Protein AF-0000000075457004 (afdb_homodimer)

Organism: Phanerochaete carnosa (strain HHB-10118-sp) (NCBI:txid650164)

InterPro domains:
  IPR005025 NADPH-dependent FMN reductase-like domain [PF03358] (6-155)
  IPR029039 Flavoprotein-like superfamily [G3DSA:3.40.50.360] (5-192)
  IPR029039 Flavoprotein-like superfamily [SSF52218] (6-189)
  IPR050712 NAD(P)H-dependent reductase [PTHR30543] (3-194)

Nearest PDB structures (foldseek):
  1t0i-assembly1_A  TM=8.421E-01  e=1.509E-16  Saccharomyces cerevisiae
  1t0i-assembly1_B  TM=8.137E-01  e=5.297E-15  Saccharomyces cerevisiae
  2fzv-assembly1_D  TM=7.136E-01  e=8.032E-09  Shigella flexneri 2a str. 2457T
  2gsw-assembly2_D  TM=7.092E-01  e=1.435E-07  Bacillus subtilis subsp. subtilis str. 168
  5jro-assembly1_A  TM=5.502E-01  e=9.570E-05  Yersinia pestis CO92

Solvent-accessible surface area (backbone atoms only — not comparable to full-atom values): 21819 Å² total; per-residue (Å²): 130,80,77,48,48,34,26,38,33,38,42,25,57,56,38,36,84,48,44,51,64,10,50,41,45,52,47,49,53,49,36,46,50,66,68,35,43,88,94,51,76,67,48,60,41,79,43,76,41,56,41,88,35,85,47,44,52,65,34,60,58,48,72,46,85,67,60,38,81,75,48,90,46,47,83,70,45,93,43,71,58,55,21,47,29,42,49,52,49,52,65,31,60,30,40,36,37,32,27,54,37,47,67,48,22,60,34,15,41,38,43,19,45,55,60,68,47,39,62,62,44,48,67,27,33,41,44,42,38,20,23,26,78,81,10,15,55,56,15,45,54,54,47,52,46,26,38,52,63,42,45,34,36,69,64,53,81,64,43,57,40,62,43,56,63,52,56,70,79,48,86,49,57,49,43,72,81,75,68,68,61,73,84,55,61,83,45,50,63,55,51,42,50,41,42,52,30,47,50,51,54,59,58,56,54,74,74,103,130,80,78,47,47,33,27,38,31,40,44,25,58,56,38,35,85,46,44,53,64,11,50,41,46,52,48,49,52,50,36,46,52,65,67,35,43,89,95,51,76,66,49,59,41,80,42,76,42,54,41,87,35,86,48,46,50,67,35,61,60,46,73,45,87,66,61,37,81,77,49,88,46,46,83,68,44,93,43,70,57,54,22,46,29,42,50,52,49,51,64,31,60,31,40,36,38,33,27,53,37,48,65,48,21,60,35,16,41,39,41,20,46,56,61,70,46,39,63,63,45,48,67,28,32,41,45,43,39,22,23,26,77,82,10,15,55,56,15,45,54,53,47,50,45,27,38,52,62,40,45,33,36,68,63,51,79,62,43,57,40,62,44,57,64,52,56,70,77,46,87,48,59,48,42,71,83,74,69,67,61,72,84,55,60,82,45,50,63,55,51,41,50,41,41,50,30,46,48,52,54,58,57,56,54,73,74,102

Sequence (416 aa):
MSQPIRLALLLGSCRRNGNTPGIASWVQKLVDARLNPAGTPKAFDIIPVDPTKAPHPYGPIIDGSRLPAQINDAQEYSTEAIQEWSQFIASCAGFIVVTPQYNGGYPGELKNAIDHLYREWRGKPIITIAFGGHGGGKCAVQLQGVYAQLKMRIPVEPVCLTLPRTYIEGEERVSTDGKYPDFLAQYVDAVGEAADGLKASLVSNESNMSQPIRLALLLGSCRRNGNTPGIASWVQKLVDARLNPAGTPKAFDIIPVDPTKAPHPYGPIIDGSRLPAQINDAQEYSTEAIQEWSQFIASCAGFIVVTPQYNGGYPGELKNAIDHLYREWRGKPIITIAFGGHGGGKCAVQLQGVYAQLKMRIPVEPVCLTLPRTYIEGEERVSTDGKYPDFLAQYVDAVGEAADGLKASLVSNESN

Structure (mmCIF, N/CA/C/O backbone):
data_AF-0000000075457004-model_v1
#
loop_
_entity.id
_entity.type
_entity.pdbx_description
1 polymer 'NADPH-dependent FMN reductase-like domain-containing protein'
#
loop_
_atom_site.group_PDB
_atom_site.id
_atom_site.type_symbol
_atom_site.label_atom_id
_atom_site.label_alt_id
_atom_site.label_comp_id
_atom_site.label_asym_id
_atom_site.label_entity_id
_atom_site.label_seq_id
_atom_site.pdbx_PDB_ins_code
_atom_site.Cartn_x
_atom_site.Cartn_y
_atom_site.Cartn_z
_atom_site.occupancy
_atom_site.B_iso_or_equiv
_atom_site.auth_seq_id
_atom_site.auth_comp_id
_atom_site.auth_asym_id
_atom_site.auth_atom_id
_atom_site.pdbx_PDB_model_num
ATOM 1 N N . MET A 1 1 ? -9.578 -33.594 -22.125 1 57.25 1 MET A N 1
ATOM 2 C CA . MET A 1 1 ? -8.734 -33.375 -20.953 1 57.25 1 MET A CA 1
ATOM 3 C C . MET A 1 1 ? -9.18 -32.156 -20.172 1 57.25 1 MET A C 1
ATOM 5 O O . MET A 1 1 ? -9.695 -31.203 -20.75 1 57.25 1 MET A O 1
ATOM 9 N N . SER A 1 2 ? -9.305 -32.281 -18.844 1 78.88 2 SER A N 1
ATOM 10 C CA . SER A 1 2 ? -9.852 -31.188 -18.062 1 78.88 2 SER A CA 1
ATOM 11 C C . SER A 1 2 ? -8.977 -29.938 -18.141 1 78.88 2 SER A C 1
ATOM 13 O O . SER A 1 2 ? -7.762 -30.047 -18.328 1 78.88 2 SER A O 1
ATOM 15 N N . GLN A 1 3 ? -9.445 -28.781 -18.438 1 90.81 3 GLN A N 1
ATOM 16 C CA . GLN A 1 3 ? -8.719 -27.516 -18.516 1 90.81 3 GLN A CA 1
ATOM 17 C C . GLN A 1 3 ? -7.859 -27.297 -17.281 1 90.81 3 GLN A C 1
ATOM 19 O O . GLN A 1 3 ? -8.289 -27.578 -16.156 1 90.81 3 GLN A O 1
ATOM 24 N N . PRO A 1 4 ? -6.621 -27.078 -17.484 1 95.5 4 PRO A N 1
ATOM 25 C CA . PRO A 1 4 ? -5.742 -26.859 -16.344 1 95.5 4 PRO A CA 1
ATOM 26 C C . PRO A 1 4 ? -6.277 -25.797 -15.391 1 95.5 4 PRO A C 1
ATOM 28 O O . PRO A 1 4 ? -6.973 -24.859 -15.82 1 95.5 4 PRO A O 1
ATOM 31 N N . ILE A 1 5 ? -6.031 -26.016 -14.133 1 97 5 ILE A N 1
ATOM 32 C CA . ILE A 1 5 ? -6.363 -25.031 -13.109 1 97 5 ILE A CA 1
ATOM 33 C C . ILE A 1 5 ? -5.504 -23.781 -13.297 1 97 5 ILE A C 1
ATOM 35 O O . ILE A 1 5 ? -4.277 -23.875 -13.383 1 97 5 ILE A O 1
ATOM 39 N N . ARG A 1 6 ? -6.098 -22.641 -13.336 1 98 6 ARG A N 1
ATOM 40 C CA . ARG A 1 6 ? -5.395 -21.391 -13.602 1 98 6 ARG A CA 1
ATOM 41 C C . ARG A 1 6 ? -4.883 -20.766 -12.312 1 98 6 ARG A C 1
ATOM 43 O O . ARG A 1 6 ? -5.652 -20.562 -11.367 1 98 6 ARG A O 1
ATOM 50 N N . LEU A 1 7 ? -3.598 -20.453 -12.266 1 98.62 7 LEU A N 1
ATOM 51 C CA . LEU A 1 7 ? -2.941 -19.75 -11.172 1 98.62 7 LEU A CA 1
ATOM 52 C C . LEU A 1 7 ? -2.311 -18.453 -11.68 1 98.62 7 LEU A C 1
ATOM 54 O O . LEU A 1 7 ? -1.528 -18.469 -12.633 1 98.62 7 LEU A O 1
ATOM 58 N N . ALA A 1 8 ? -2.66 -17.375 -11.078 1 98.69 8 ALA A N 1
ATOM 59 C CA . ALA A 1 8 ? -2.02 -16.125 -11.445 1 98.69 8 ALA A CA 1
ATOM 60 C C . ALA A 1 8 ? -0.757 -15.883 -10.625 1 98.69 8 ALA A C 1
ATOM 62 O O . ALA A 1 8 ? -0.769 -16.047 -9.398 1 98.69 8 ALA A O 1
ATOM 63 N N . LEU A 1 9 ? 0.328 -15.609 -11.25 1 98.75 9 LEU A N 1
ATOM 64 C CA . LEU A 1 9 ? 1.552 -15.141 -10.609 1 98.75 9 LEU A CA 1
ATOM 65 C C . LEU A 1 9 ? 1.681 -13.625 -10.727 1 98.75 9 LEU A C 1
ATOM 67 O O . LEU A 1 9 ? 2.035 -13.109 -11.789 1 98.75 9 LEU A O 1
ATOM 71 N N . LEU A 1 10 ? 1.399 -12.945 -9.633 1 98.31 10 LEU A N 1
ATOM 72 C CA . LEU A 1 10 ? 1.353 -11.484 -9.594 1 98.31 10 LEU A CA 1
ATOM 73 C C . LEU A 1 10 ? 2.721 -10.906 -9.258 1 98.31 10 LEU A C 1
ATOM 75 O O . LEU A 1 10 ? 3.281 -11.203 -8.195 1 98.31 10 LEU A O 1
ATOM 79 N N . LEU A 1 11 ? 3.242 -10.102 -10.18 1 97.44 11 LEU A N 1
ATOM 80 C CA . LEU A 1 11 ? 4.445 -9.336 -9.867 1 97.44 11 LEU A CA 1
ATOM 81 C C . LEU A 1 11 ? 4.109 -8.102 -9.039 1 97.44 11 LEU A C 1
ATOM 83 O O . LEU A 1 11 ? 3.271 -7.293 -9.438 1 97.44 11 LEU A O 1
ATOM 87 N N . GLY A 1 12 ? 4.77 -7.941 -7.961 1 96.75 12 GLY A N 1
ATOM 88 C CA . GLY A 1 12 ? 4.371 -6.961 -6.961 1 96.75 12 GLY A CA 1
ATOM 89 C C . GLY A 1 12 ? 5.004 -5.602 -7.176 1 96.75 12 GLY A C 1
ATOM 90 O O . GLY A 1 12 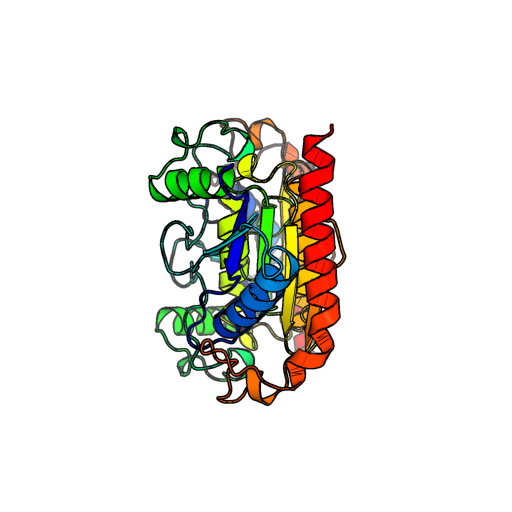? 4.848 -4.699 -6.352 1 96.75 12 GLY A O 1
ATOM 91 N N . SER A 1 13 ? 5.77 -5.457 -8.297 1 94.94 13 SER A N 1
ATOM 92 C CA . SER A 1 13 ? 6.426 -4.18 -8.555 1 94.94 13 SER A CA 1
ATOM 93 C C . SER A 1 13 ? 6.457 -3.861 -10.047 1 94.94 13 SER A C 1
ATOM 95 O O . SER A 1 13 ? 6.645 -4.758 -10.875 1 94.94 13 SER A O 1
ATOM 97 N N . CYS A 1 14 ? 6.355 -2.537 -10.32 1 92.31 14 CYS A N 1
ATOM 98 C CA . CYS A 1 14 ? 6.414 -2.041 -11.695 1 92.31 14 CYS A CA 1
ATOM 99 C C . CYS A 1 14 ? 7.809 -1.522 -12.023 1 92.31 14 CYS A C 1
ATOM 101 O O . CYS A 1 14 ? 8.062 -1.103 -13.156 1 92.31 14 CYS A O 1
ATOM 103 N N . ARG A 1 15 ? 8.68 -1.51 -11.062 1 91.12 15 ARG A N 1
ATOM 104 C CA . ARG A 1 15 ? 10 -0.909 -11.242 1 91.12 15 ARG A CA 1
ATOM 105 C C . ARG A 1 15 ? 10.742 -1.563 -12.398 1 91.12 15 ARG A C 1
ATOM 107 O O . ARG A 1 15 ? 10.891 -2.787 -12.438 1 91.12 15 ARG A O 1
ATOM 114 N N . ARG A 1 16 ? 11.227 -0.528 -13.133 1 87.56 16 ARG A N 1
ATOM 115 C CA . ARG A 1 16 ? 12.023 -1.005 -14.258 1 87.56 16 ARG A CA 1
ATOM 116 C C . ARG A 1 16 ? 13.414 -1.437 -13.797 1 87.56 16 ARG A C 1
ATOM 118 O O . ARG A 1 16 ? 13.984 -0.843 -12.875 1 87.56 16 ARG A O 1
ATOM 125 N N . ASN A 1 17 ? 13.883 -2.469 -14.211 1 86.69 17 ASN A N 1
ATOM 126 C CA . ASN A 1 17 ? 15.211 -2.975 -13.906 1 86.69 17 ASN A CA 1
ATOM 127 C C . ASN A 1 17 ? 15.297 -3.482 -12.469 1 86.69 17 ASN A C 1
ATOM 129 O O . ASN A 1 17 ? 16.328 -3.307 -11.805 1 86.69 17 ASN A O 1
ATOM 133 N N . GLY A 1 18 ? 14.234 -3.826 -11.922 1 92.31 18 GLY A N 1
ATOM 134 C CA . GLY A 1 18 ? 14.242 -4.469 -10.617 1 92.31 18 GLY A CA 1
ATOM 135 C C . GLY A 1 18 ? 14.43 -5.973 -10.695 1 92.31 18 GLY A C 1
ATOM 136 O O . GLY A 1 18 ? 14.633 -6.523 -11.781 1 92.31 18 GLY A O 1
ATOM 137 N N . ASN A 1 19 ? 14.367 -6.594 -9.57 1 96.19 19 ASN A N 1
ATOM 138 C CA . ASN A 1 19 ? 14.617 -8.031 -9.492 1 96.19 19 ASN A CA 1
ATOM 139 C C . ASN A 1 19 ? 13.32 -8.836 -9.617 1 96.19 19 ASN A C 1
ATOM 141 O O . ASN A 1 19 ? 13.359 -10.055 -9.75 1 96.19 19 ASN A O 1
ATOM 145 N N . THR A 1 20 ? 12.172 -8.125 -9.625 1 97.19 20 THR A N 1
ATOM 146 C CA . THR A 1 20 ? 10.891 -8.812 -9.539 1 97.19 20 THR A CA 1
ATOM 147 C C . THR A 1 20 ? 10.68 -9.711 -10.758 1 97.19 20 THR A C 1
ATOM 149 O O . THR A 1 20 ? 10.312 -10.883 -10.617 1 97.19 20 THR A O 1
ATOM 152 N N . PRO A 1 21 ? 11 -9.258 -12 1 96.5 21 PRO A N 1
ATOM 153 C CA . PRO A 1 21 ? 10.773 -10.148 -13.148 1 96.5 21 PRO A CA 1
ATOM 154 C C . PRO A 1 21 ? 11.633 -11.406 -13.094 1 96.5 21 PRO A C 1
ATOM 156 O O . PRO A 1 21 ? 11.141 -12.508 -13.375 1 96.5 21 PRO A O 1
ATOM 159 N N . GLY A 1 22 ? 12.875 -11.211 -12.719 1 97.75 22 GLY A N 1
ATOM 160 C CA . GLY A 1 22 ? 13.773 -12.359 -12.633 1 97.75 22 GLY A CA 1
ATOM 161 C C . GLY A 1 22 ? 13.367 -13.352 -11.562 1 97.75 22 GLY A C 1
ATOM 162 O O . GLY A 1 22 ? 13.352 -14.562 -11.797 1 97.75 22 GLY A O 1
ATOM 163 N N . ILE A 1 23 ? 13.016 -12.875 -10.383 1 98.5 23 ILE A N 1
ATOM 164 C CA . ILE A 1 23 ? 12.609 -13.734 -9.289 1 98.5 23 ILE A CA 1
ATOM 165 C C . ILE A 1 23 ? 11.289 -14.422 -9.633 1 98.5 23 ILE A C 1
ATOM 167 O O . ILE A 1 23 ? 11.102 -15.602 -9.328 1 98.5 23 ILE A O 1
ATOM 171 N N . ALA A 1 24 ? 10.406 -13.688 -10.281 1 98.38 24 ALA A N 1
ATOM 172 C CA . ALA A 1 24 ? 9.141 -14.273 -10.711 1 98.38 24 ALA A CA 1
ATOM 173 C C . ALA A 1 24 ? 9.359 -15.414 -11.695 1 98.38 24 ALA A C 1
ATOM 175 O O . ALA A 1 24 ? 8.703 -16.453 -11.617 1 98.38 24 ALA A O 1
ATOM 176 N N . SER A 1 25 ? 10.242 -15.195 -12.641 1 98.19 25 SER A N 1
ATOM 177 C CA . SER A 1 25 ? 10.578 -16.25 -13.602 1 98.19 25 SER A CA 1
ATOM 178 C C . SER A 1 25 ? 11.117 -17.484 -12.898 1 98.19 25 SER A C 1
ATOM 180 O O . SER A 1 25 ? 10.727 -18.609 -13.227 1 98.19 25 SER A O 1
ATOM 182 N N . TRP A 1 26 ? 11.961 -17.234 -11.961 1 98.62 26 TRP A N 1
ATOM 183 C CA . TRP A 1 26 ? 12.547 -18.312 -11.164 1 98.62 26 TRP A CA 1
ATOM 184 C C . TRP A 1 26 ? 11.469 -19.062 -10.391 1 98.62 26 TRP A C 1
ATOM 186 O O . TRP A 1 26 ? 11.422 -20.297 -10.422 1 98.62 26 TRP A O 1
ATOM 196 N N . VAL A 1 27 ? 10.57 -18.359 -9.734 1 98.81 27 VAL A N 1
ATOM 197 C CA . VAL A 1 27 ? 9.484 -18.938 -8.945 1 98.81 27 VAL A CA 1
ATOM 198 C C . VAL A 1 27 ? 8.539 -19.719 -9.867 1 98.81 27 VAL A C 1
ATOM 200 O O . VAL A 1 27 ? 8.117 -20.828 -9.539 1 98.81 27 VAL A O 1
ATOM 203 N N . GLN A 1 28 ? 8.203 -19.094 -10.969 1 98.56 28 GLN A N 1
ATOM 204 C CA . GLN A 1 28 ? 7.316 -19.75 -11.922 1 98.56 28 GLN A CA 1
ATOM 205 C C . GLN A 1 28 ? 7.867 -21.109 -12.336 1 98.56 28 GLN A C 1
ATOM 207 O O . GLN A 1 28 ? 7.133 -22.094 -12.375 1 98.56 28 GLN A O 1
ATOM 212 N N . LYS A 1 29 ? 9.156 -21.156 -12.641 1 97.62 29 LYS A N 1
ATOM 213 C CA . LYS A 1 29 ? 9.812 -22.406 -13.055 1 97.62 29 LYS A CA 1
ATOM 214 C C . LYS A 1 29 ? 9.719 -23.453 -11.953 1 97.62 29 LYS A C 1
ATOM 216 O O . LYS A 1 29 ? 9.359 -24.609 -12.219 1 97.62 29 LYS A O 1
ATOM 221 N N . LEU A 1 30 ? 10.016 -23.062 -10.742 1 98 30 LEU A N 1
ATOM 222 C CA . LEU A 1 30 ? 10.008 -23.984 -9.625 1 98 30 LEU A CA 1
ATOM 223 C C . LEU A 1 30 ? 8.602 -24.5 -9.344 1 98 30 LEU A C 1
ATOM 225 O O . LEU A 1 30 ? 8.398 -25.703 -9.148 1 98 30 LEU A O 1
ATOM 229 N N . VAL A 1 31 ? 7.648 -23.578 -9.32 1 98.56 31 VAL A N 1
ATOM 230 C CA . VAL A 1 31 ? 6.273 -23.953 -9 1 98.56 31 VAL A CA 1
ATOM 231 C C . VAL A 1 31 ? 5.707 -24.828 -10.109 1 98.56 31 VAL A C 1
ATOM 233 O O . VAL A 1 31 ? 5.02 -25.812 -9.828 1 98.56 31 VAL A O 1
ATOM 236 N N . ASP A 1 32 ? 5.992 -24.469 -11.367 1 97.62 32 ASP A N 1
ATOM 237 C CA . ASP A 1 32 ? 5.523 -25.281 -12.492 1 97.62 32 ASP A CA 1
ATOM 238 C C . ASP A 1 32 ? 6.059 -26.703 -12.406 1 97.62 32 ASP A C 1
ATOM 240 O O . ASP A 1 32 ? 5.301 -27.672 -12.547 1 97.62 32 ASP A O 1
ATOM 244 N N . ALA A 1 33 ? 7.352 -26.828 -12.109 1 96.81 33 ALA A N 1
ATOM 245 C CA . ALA A 1 33 ? 7.969 -28.156 -12.008 1 96.81 33 ALA A CA 1
ATOM 246 C C . ALA A 1 33 ? 7.355 -28.953 -10.867 1 96.81 33 ALA A C 1
ATOM 248 O O . ALA A 1 33 ? 7.188 -30.172 -10.984 1 96.81 33 ALA A O 1
ATOM 249 N N . ARG A 1 34 ? 7.035 -28.219 -9.781 1 97.12 34 ARG A N 1
ATOM 250 C CA . ARG A 1 34 ? 6.5 -28.875 -8.594 1 97.12 34 ARG A CA 1
ATOM 251 C C . ARG A 1 34 ? 5.059 -29.328 -8.82 1 97.12 34 ARG A C 1
ATOM 253 O O . ARG A 1 34 ? 4.676 -30.422 -8.422 1 97.12 34 ARG A O 1
ATOM 260 N N . LEU A 1 35 ? 4.293 -28.531 -9.484 1 97.19 35 LEU A N 1
ATOM 261 C CA . LEU A 1 35 ? 2.859 -28.766 -9.602 1 97.19 35 LEU A CA 1
ATOM 262 C C . LEU A 1 35 ? 2.541 -29.594 -10.852 1 97.19 35 LEU A C 1
ATOM 264 O O . LEU A 1 35 ? 1.462 -30.172 -10.953 1 97.19 35 LEU A O 1
ATOM 268 N N . ASN A 1 36 ? 3.426 -29.547 -11.852 1 96.62 36 ASN A N 1
ATOM 269 C CA . ASN A 1 36 ? 3.297 -30.281 -13.102 1 96.62 36 ASN A CA 1
ATOM 270 C C . ASN A 1 36 ? 4.484 -31.219 -13.328 1 96.62 36 ASN A C 1
ATOM 272 O O . ASN A 1 36 ? 5.273 -31.016 -14.25 1 96.62 36 ASN A O 1
ATOM 276 N N . PRO A 1 37 ? 4.582 -32.219 -12.562 1 93.25 37 PRO A N 1
ATOM 277 C CA . PRO A 1 37 ? 5.719 -33.125 -12.727 1 93.25 37 PRO A CA 1
ATOM 278 C C . PRO A 1 37 ? 5.832 -33.656 -14.148 1 93.25 37 PRO A C 1
ATOM 280 O O . PRO A 1 37 ? 4.816 -33.844 -14.828 1 93.25 37 PRO A O 1
ATOM 283 N N . ALA A 1 38 ? 7.055 -33.875 -14.539 1 92.5 38 ALA A N 1
ATOM 284 C CA . ALA A 1 38 ? 7.336 -34.375 -15.875 1 92.5 38 ALA A CA 1
ATOM 285 C C . ALA A 1 38 ? 6.582 -35.688 -16.125 1 92.5 38 ALA A C 1
ATOM 287 O O . ALA A 1 38 ? 6.508 -36.562 -15.258 1 92.5 38 ALA A O 1
ATOM 288 N N . GLY A 1 39 ? 6.008 -35.781 -17.297 1 91.56 39 GLY A N 1
ATOM 289 C CA . GLY A 1 39 ? 5.359 -37.031 -17.688 1 91.56 39 GLY A CA 1
ATOM 290 C C . GLY A 1 39 ? 3.873 -37.062 -17.391 1 91.56 39 GLY A C 1
ATOM 291 O O . GLY A 1 39 ? 3.197 -38.062 -17.641 1 91.56 39 GLY A O 1
ATOM 292 N N . THR A 1 40 ? 3.441 -36.062 -16.688 1 90.12 40 THR A N 1
ATOM 293 C CA . THR A 1 40 ? 2.016 -35.969 -16.375 1 90.12 40 THR A CA 1
ATOM 294 C C . THR A 1 40 ? 1.361 -34.844 -17.172 1 90.12 40 THR A C 1
ATOM 296 O O . THR A 1 40 ? 2.033 -33.906 -17.594 1 90.12 40 THR A O 1
ATOM 299 N N . PRO A 1 41 ? 0.117 -35 -17.562 1 92.94 41 PRO A N 1
ATOM 300 C CA . PRO A 1 41 ? -0.584 -33.906 -18.203 1 92.94 41 PRO A CA 1
ATOM 301 C C . PRO A 1 41 ? -0.558 -32.625 -17.359 1 92.94 41 PRO A C 1
ATOM 303 O O . PRO A 1 41 ? -0.603 -32.688 -16.125 1 92.94 41 PRO A O 1
ATOM 306 N N . LYS A 1 42 ? -0.469 -31.609 -18.031 1 94.75 42 LYS A N 1
ATOM 307 C CA . LYS A 1 42 ? -0.439 -30.312 -17.328 1 94.75 42 LYS A CA 1
ATOM 308 C C . LYS A 1 42 ? -1.725 -30.094 -16.547 1 94.75 42 LYS A C 1
ATOM 310 O O . LYS A 1 42 ? -2.811 -30.016 -17.125 1 94.75 42 LYS A O 1
ATOM 315 N N . ALA A 1 43 ? -1.598 -29.938 -15.258 1 95.56 43 ALA A N 1
ATOM 316 C CA . ALA A 1 43 ? -2.748 -29.781 -14.367 1 95.56 43 ALA A CA 1
ATOM 317 C C . ALA A 1 43 ? -2.938 -28.328 -13.969 1 95.56 43 ALA A C 1
ATOM 319 O O . ALA A 1 43 ? -4.055 -27.891 -13.68 1 95.56 43 ALA A O 1
ATOM 320 N N . PHE A 1 44 ? -1.844 -27.609 -13.992 1 97.38 44 PHE A N 1
ATOM 321 C CA . PHE A 1 44 ? -1.871 -26.203 -13.578 1 97.38 44 PHE A CA 1
ATOM 322 C C . PHE A 1 44 ? -1.283 -25.312 -14.656 1 97.38 44 PHE A C 1
ATOM 324 O O . PHE A 1 44 ? -0.285 -25.656 -15.289 1 97.38 44 PHE A O 1
ATOM 331 N N . ASP A 1 45 ? -1.942 -24.203 -14.891 1 98 45 ASP A N 1
ATOM 332 C CA . ASP A 1 45 ? -1.463 -23.141 -15.773 1 98 45 ASP A CA 1
ATOM 333 C C . ASP A 1 45 ? -1.07 -21.906 -14.984 1 98 45 ASP A C 1
ATOM 335 O O . ASP A 1 45 ? -1.933 -21.203 -14.445 1 98 45 ASP A O 1
ATOM 339 N N . ILE A 1 46 ? 0.224 -21.688 -14.852 1 98.44 46 ILE A N 1
ATOM 340 C CA . ILE A 1 46 ? 0.723 -20.531 -14.109 1 98.44 46 ILE A CA 1
ATOM 341 C C . ILE A 1 46 ? 0.852 -19.328 -15.047 1 98.44 46 ILE A C 1
ATOM 343 O O . ILE A 1 46 ? 1.656 -19.344 -15.977 1 98.44 46 ILE A O 1
ATOM 347 N N . ILE A 1 47 ? 0.123 -18.25 -14.766 1 98.06 47 ILE A N 1
ATOM 348 C CA . ILE A 1 47 ? 0.018 -17.109 -15.664 1 98.06 47 ILE A CA 1
ATOM 349 C C . ILE A 1 47 ? 0.68 -15.891 -15.023 1 98.06 47 ILE A C 1
ATOM 351 O O . ILE A 1 47 ? 0.101 -15.25 -14.141 1 98.06 47 ILE A O 1
ATOM 355 N N . PRO A 1 48 ? 1.894 -15.555 -15.438 1 97.38 48 PRO A N 1
ATOM 356 C CA . PRO A 1 48 ? 2.498 -14.32 -14.922 1 97.38 48 PRO A CA 1
ATOM 357 C C . PRO A 1 48 ? 1.719 -13.07 -15.328 1 97.38 48 PRO A C 1
ATOM 359 O O . PRO A 1 48 ? 1.26 -12.969 -16.469 1 97.38 48 PRO A O 1
ATOM 362 N N . VAL A 1 49 ? 1.553 -12.227 -14.406 1 97.31 49 VAL A N 1
ATOM 363 C CA . VAL A 1 49 ? 0.854 -10.969 -14.664 1 97.31 49 VAL A CA 1
ATOM 364 C C . VAL A 1 49 ? 1.828 -9.797 -14.531 1 97.31 49 VAL A C 1
ATOM 366 O O . VAL A 1 49 ? 2.258 -9.461 -13.43 1 97.31 49 VAL A O 1
ATOM 369 N N . ASP A 1 50 ? 2.16 -9.227 -15.656 1 92.81 50 ASP A N 1
ATOM 370 C CA . ASP A 1 50 ? 3.014 -8.047 -15.703 1 92.81 50 ASP A CA 1
ATOM 371 C C . ASP A 1 50 ? 2.258 -6.801 -15.234 1 92.81 50 ASP A C 1
ATOM 373 O O . ASP A 1 50 ? 1.255 -6.418 -15.844 1 92.81 50 ASP A O 1
ATOM 377 N N . PRO A 1 51 ? 2.723 -6.168 -14.219 1 93.44 51 PRO A N 1
ATOM 378 C CA . PRO A 1 51 ? 1.963 -5.047 -13.664 1 93.44 51 PRO A CA 1
ATOM 379 C C . PRO A 1 51 ? 1.931 -3.838 -14.594 1 93.44 51 PRO A C 1
ATOM 381 O O . PRO A 1 51 ? 1.16 -2.9 -14.359 1 93.44 51 PRO A O 1
ATOM 384 N N . THR A 1 52 ? 2.711 -3.842 -15.609 1 90.56 52 THR A N 1
ATOM 385 C CA . THR A 1 52 ? 2.748 -2.705 -16.516 1 90.56 52 THR A CA 1
ATOM 386 C C . THR A 1 52 ? 1.851 -2.951 -17.734 1 90.56 52 THR A C 1
ATOM 388 O O . THR A 1 52 ? 1.772 -2.115 -18.641 1 90.56 52 THR A O 1
ATOM 391 N N . LYS A 1 53 ? 1.157 -4.105 -17.719 1 92.12 53 LYS A N 1
ATOM 392 C CA . LYS A 1 53 ? 0.341 -4.477 -18.875 1 92.12 53 LYS A CA 1
ATOM 393 C C . LYS A 1 53 ? -1.068 -4.871 -18.453 1 92.12 53 LYS A C 1
ATOM 395 O O . LYS A 1 53 ? -1.281 -5.289 -17.312 1 92.12 53 LYS A O 1
ATOM 400 N N . ALA A 1 54 ? -2.045 -4.77 -19.344 1 90.25 54 ALA A N 1
ATOM 401 C CA . ALA A 1 54 ? -3.391 -5.293 -19.125 1 90.25 54 ALA A CA 1
ATOM 402 C C . ALA A 1 54 ? -3.355 -6.789 -18.828 1 90.25 54 ALA A C 1
ATOM 404 O O . ALA A 1 54 ? -2.502 -7.512 -19.344 1 90.25 54 ALA A O 1
ATOM 405 N N . PRO A 1 55 ? -4.156 -7.164 -18.016 1 90.31 55 PRO A N 1
ATOM 406 C CA . PRO A 1 55 ? -5.309 -6.539 -17.359 1 90.31 55 PRO A CA 1
ATOM 407 C C . PRO A 1 55 ? -4.973 -5.977 -15.984 1 90.31 55 PRO A C 1
ATOM 409 O O . PRO A 1 55 ? -5.871 -5.59 -15.234 1 90.31 55 PRO A O 1
ATOM 412 N N . HIS A 1 56 ? -3.656 -5.988 -15.609 1 85.19 56 HIS A N 1
ATOM 413 C CA . HIS A 1 56 ? -3.273 -5.449 -14.305 1 85.19 56 HIS A CA 1
ATOM 414 C C . HIS A 1 56 ? -3.578 -3.959 -14.211 1 85.19 56 HIS A C 1
ATOM 416 O O . HIS A 1 56 ? -3.074 -3.168 -15.016 1 85.19 56 HIS A O 1
ATOM 422 N N . PRO A 1 57 ? -4.508 -3.625 -13.289 1 79.88 57 PRO A N 1
ATOM 423 C CA . PRO A 1 57 ? -4.727 -2.188 -13.109 1 79.88 57 PRO A CA 1
ATOM 424 C C . PRO A 1 57 ? -3.631 -1.527 -12.273 1 79.88 57 PRO A C 1
ATOM 426 O O . PRO A 1 57 ? -3.291 -2.018 -11.195 1 79.88 57 PRO A O 1
ATOM 429 N N . TYR A 1 58 ? -2.848 -0.701 -13.031 1 73.12 58 TYR A N 1
ATOM 430 C CA . TYR A 1 58 ? -1.852 0.059 -12.289 1 73.12 58 TYR A CA 1
ATOM 431 C C . TYR A 1 58 ? -2.406 1.413 -11.859 1 73.12 58 TYR A C 1
ATOM 433 O O . TYR A 1 58 ? -3.318 1.946 -12.492 1 73.12 58 TYR A O 1
ATOM 441 N N . GLY A 1 59 ? -2.525 1.81 -10.68 1 83.25 59 GLY A N 1
ATOM 442 C CA . GLY A 1 59 ? -2.965 3.127 -10.25 1 83.25 59 GLY A CA 1
ATOM 443 C C . GLY A 1 59 ? -3.949 3.082 -9.094 1 83.25 59 GLY A C 1
ATOM 444 O O . GLY A 1 59 ? -4.375 2.004 -8.68 1 83.25 59 GLY A O 1
ATOM 445 N N . PRO A 1 60 ? -4.309 4.191 -8.766 1 89.06 60 PRO A N 1
ATOM 446 C CA . PRO A 1 60 ? -5.137 4.273 -7.562 1 89.06 60 PRO A CA 1
ATOM 447 C C . PRO A 1 60 ? -6.617 4.02 -7.848 1 89.06 60 PRO A C 1
ATOM 449 O O . PRO A 1 60 ? -7.031 3.994 -9.008 1 89.06 60 PRO A O 1
ATOM 452 N N . ILE A 1 61 ? -7.301 3.729 -6.852 1 89 61 ILE A N 1
ATOM 453 C CA . ILE A 1 61 ? -8.758 3.699 -6.902 1 89 61 ILE A CA 1
ATOM 454 C C . ILE A 1 61 ? -9.297 5.125 -7 1 89 61 ILE A C 1
ATOM 456 O O . ILE A 1 61 ? -9.133 5.926 -6.078 1 89 61 ILE A O 1
ATOM 460 N N . ILE A 1 62 ? -9.977 5.398 -8.094 1 87.56 62 ILE A N 1
ATOM 461 C CA . ILE A 1 62 ? -10.43 6.77 -8.305 1 87.56 62 ILE A CA 1
ATOM 462 C C . ILE A 1 62 ? -11.953 6.809 -8.305 1 87.56 62 ILE A C 1
ATOM 464 O O . ILE A 1 62 ? -12.555 7.871 -8.125 1 87.56 62 ILE A O 1
ATOM 468 N N . ASP A 1 63 ? -12.5 5.652 -8.594 1 82.62 63 ASP A N 1
ATOM 469 C CA . ASP A 1 63 ? -13.953 5.594 -8.719 1 82.62 63 ASP A CA 1
ATOM 470 C C . ASP A 1 63 ? -14.617 5.551 -7.352 1 82.62 63 ASP A C 1
ATOM 472 O O . ASP A 1 63 ? -14.336 4.66 -6.543 1 82.62 63 ASP A O 1
ATOM 476 N N . GLY A 1 64 ? -15.469 6.367 -7.043 1 78.69 64 GLY A N 1
ATOM 477 C CA . GLY A 1 64 ? -16.141 6.445 -5.758 1 78.69 64 GLY A CA 1
ATOM 478 C C . GLY A 1 64 ? -17.625 6.117 -5.84 1 78.69 64 GLY A C 1
ATOM 479 O O . GLY A 1 64 ? -18.359 6.309 -4.875 1 78.69 64 GLY A O 1
ATOM 480 N N . SER A 1 65 ? -18.094 5.535 -7 1 77.88 65 SER A N 1
ATOM 481 C CA . SER A 1 65 ? -19.516 5.324 -7.184 1 77.88 65 SER A CA 1
ATOM 482 C C . SER A 1 65 ? -20 4.082 -6.438 1 77.88 65 SER A C 1
ATOM 484 O O . SER A 1 65 ? -21.078 4.086 -5.848 1 77.88 65 SER A O 1
ATOM 486 N N . ARG A 1 66 ? -19.172 2.979 -6.594 1 84.31 66 ARG A N 1
ATOM 487 C CA . ARG A 1 66 ? -19.547 1.745 -5.91 1 84.31 66 ARG A CA 1
ATOM 488 C C . ARG A 1 66 ? -18.328 1.117 -5.227 1 84.31 66 ARG A C 1
ATOM 490 O O . ARG A 1 66 ? -17.234 1.083 -5.797 1 84.31 66 ARG A O 1
ATOM 497 N N . LEU A 1 67 ? -18.594 0.669 -3.951 1 88.31 67 LEU A N 1
ATOM 498 C CA . LEU A 1 67 ? -17.562 -0.083 -3.25 1 88.31 67 LEU A CA 1
ATOM 499 C C . LEU A 1 67 ? -17.375 -1.465 -3.867 1 88.31 67 LEU A C 1
ATOM 501 O O . LEU A 1 67 ? -18.359 -2.15 -4.168 1 88.31 67 LEU A O 1
ATOM 505 N N . PRO A 1 68 ? -16.188 -1.868 -4.008 1 90.06 68 PRO A N 1
ATOM 506 C CA . PRO A 1 68 ? -15.961 -3.205 -4.562 1 90.06 68 PRO A CA 1
ATOM 507 C C . PRO A 1 68 ? -16.719 -4.297 -3.811 1 90.06 68 PRO A C 1
ATOM 509 O O . PRO A 1 68 ? -17.219 -5.238 -4.426 1 90.06 68 PRO A O 1
ATOM 512 N N . ALA A 1 69 ? -16.875 -4.16 -2.555 1 90.62 69 ALA A N 1
ATOM 513 C CA . ALA A 1 69 ? -17.562 -5.148 -1.726 1 90.62 69 ALA A CA 1
ATOM 514 C C . ALA A 1 69 ? -19.031 -5.27 -2.119 1 90.62 69 ALA A C 1
ATOM 516 O O . ALA A 1 69 ? -19.688 -6.258 -1.792 1 90.62 69 ALA A O 1
ATOM 517 N N . GLN A 1 70 ? -19.531 -4.25 -2.777 1 89.75 70 GLN A N 1
ATOM 518 C CA . GLN A 1 70 ? -20.938 -4.219 -3.162 1 89.75 70 GLN A CA 1
ATOM 519 C C . GLN A 1 70 ? -21.125 -4.707 -4.598 1 89.75 70 GLN A C 1
ATOM 521 O O . GLN A 1 70 ? -22.266 -4.805 -5.078 1 89.75 70 GLN A O 1
ATOM 526 N N . ILE A 1 71 ? -20.062 -5.043 -5.238 1 90.69 71 ILE A N 1
ATOM 527 C CA . ILE A 1 71 ? -20.094 -5.426 -6.648 1 90.69 71 ILE A CA 1
ATOM 528 C C . ILE A 1 71 ? -20.078 -6.945 -6.77 1 90.69 71 ILE A C 1
ATOM 530 O O . ILE A 1 71 ? -19.156 -7.598 -6.254 1 90.69 71 ILE A O 1
ATOM 534 N N . ASN A 1 72 ? -21.016 -7.461 -7.469 1 91 72 ASN A N 1
ATOM 535 C CA . ASN A 1 72 ? -21.141 -8.906 -7.582 1 91 72 ASN A CA 1
ATOM 536 C C . ASN A 1 72 ? -20.828 -9.391 -9 1 91 72 ASN A C 1
ATOM 538 O O . ASN A 1 72 ? -20.688 -10.594 -9.234 1 91 72 ASN A O 1
ATOM 542 N N . ASP A 1 73 ? -20.844 -8.43 -9.906 1 93.94 73 ASP A N 1
ATOM 543 C CA . ASP A 1 73 ? -20.625 -8.734 -11.312 1 93.94 73 ASP A CA 1
ATOM 544 C C . ASP A 1 73 ? -19.531 -7.844 -11.906 1 93.94 73 ASP A C 1
ATOM 546 O O . ASP A 1 73 ? -19.547 -6.629 -11.711 1 93.94 73 ASP A O 1
ATOM 550 N N . ALA A 1 74 ? -18.688 -8.523 -12.609 1 94.12 74 ALA A N 1
ATOM 551 C CA . ALA A 1 74 ? -17.562 -7.805 -13.203 1 94.12 74 ALA A CA 1
ATOM 552 C C . ALA A 1 74 ? -18.047 -6.598 -14.008 1 94.12 74 ALA A C 1
ATOM 554 O O . ALA A 1 74 ? -17.375 -5.559 -14.031 1 94.12 74 ALA A O 1
ATOM 555 N N . GLN A 1 75 ? -19.172 -6.664 -14.648 1 94.12 75 GLN A N 1
ATOM 556 C CA . GLN A 1 75 ? -19.672 -5.629 -15.539 1 94.12 75 GLN A CA 1
ATOM 557 C C . GLN A 1 75 ? -20.094 -4.391 -14.758 1 94.12 75 GLN A C 1
ATOM 559 O O . GLN A 1 75 ? -20.328 -3.33 -15.336 1 94.12 75 GLN A O 1
ATOM 564 N N . GLU A 1 76 ? -20.203 -4.535 -13.453 1 93.56 76 GLU A N 1
ATOM 565 C CA . GLU A 1 76 ? -20.656 -3.432 -12.609 1 93.56 76 GLU A CA 1
ATOM 566 C C . GLU A 1 76 ? -19.5 -2.508 -12.242 1 93.56 76 GLU A C 1
ATOM 568 O O . GLU A 1 76 ? -19.719 -1.409 -11.719 1 93.56 76 GLU A O 1
ATOM 573 N N . TYR A 1 77 ? -18.297 -2.945 -12.5 1 93.56 77 TYR A N 1
ATOM 574 C CA . TYR A 1 77 ? -17.156 -2.059 -12.258 1 93.56 77 TYR A CA 1
ATOM 575 C C . TYR A 1 77 ? -17.156 -0.897 -13.242 1 93.56 77 TYR A C 1
ATOM 577 O O . TYR A 1 77 ? -17.688 -1.015 -14.352 1 93.56 77 TYR A O 1
ATOM 585 N N . SER A 1 78 ? -16.562 0.205 -12.906 1 89 78 SER A N 1
ATOM 586 C CA . SER A 1 78 ? -16.75 1.505 -13.547 1 89 78 SER A CA 1
ATOM 587 C C . SER A 1 78 ? -16.031 1.57 -14.891 1 89 78 SER A C 1
ATOM 589 O O . SER A 1 78 ? -16.438 2.33 -15.773 1 89 78 SER A O 1
ATOM 591 N N . THR A 1 79 ? -14.891 0.875 -15.031 1 91.31 79 THR A N 1
ATOM 592 C CA . THR A 1 79 ? -14.109 0.974 -16.25 1 91.31 79 THR A CA 1
ATOM 593 C C . THR A 1 79 ? -13.875 -0.407 -16.859 1 91.31 79 THR A C 1
ATOM 595 O O . THR A 1 79 ? -13.906 -1.415 -16.156 1 91.31 79 THR A O 1
ATOM 598 N N . GLU A 1 80 ? -13.602 -0.48 -18.172 1 93.69 80 GLU A N 1
ATOM 599 C CA . GLU A 1 80 ? -13.297 -1.725 -18.859 1 93.69 80 GLU A CA 1
ATOM 600 C C . GLU A 1 80 ? -12.062 -2.396 -18.281 1 93.69 80 GLU A C 1
ATOM 602 O O . GLU A 1 80 ? -12.008 -3.623 -18.172 1 93.69 80 GLU A O 1
ATOM 607 N N . ALA A 1 81 ? -11.109 -1.614 -17.906 1 93.31 81 ALA A N 1
ATOM 608 C CA . ALA A 1 81 ? -9.867 -2.15 -17.359 1 93.31 81 ALA A CA 1
ATOM 609 C C . ALA A 1 81 ? -10.117 -2.938 -16.078 1 93.31 81 ALA A C 1
ATOM 611 O O . ALA A 1 81 ? -9.586 -4.035 -15.906 1 93.31 81 ALA A O 1
ATOM 612 N N . ILE A 1 82 ? -10.945 -2.404 -15.188 1 94.94 82 ILE A N 1
ATOM 613 C CA . ILE A 1 82 ? -11.234 -3.074 -13.93 1 94.94 82 ILE A CA 1
ATOM 614 C C . ILE A 1 82 ? -12.133 -4.285 -14.172 1 94.94 82 ILE A C 1
ATOM 616 O O . ILE A 1 82 ? -11.992 -5.312 -13.508 1 94.94 82 ILE A O 1
ATOM 620 N N . GLN A 1 83 ? -13.047 -4.133 -15.156 1 96.19 83 GLN A N 1
ATOM 621 C CA . GLN A 1 83 ? -13.875 -5.273 -15.531 1 96.19 83 GLN A CA 1
ATOM 622 C C . GLN A 1 83 ? -13.016 -6.434 -16.031 1 96.19 83 GLN A C 1
ATOM 624 O O . GLN A 1 83 ? -13.219 -7.582 -15.617 1 96.19 83 GLN A O 1
ATOM 629 N N . GLU A 1 84 ? -12.047 -6.133 -16.859 1 96.75 84 GLU A N 1
ATOM 630 C CA . GLU A 1 84 ? -11.133 -7.16 -17.359 1 96.75 84 GLU A CA 1
ATOM 631 C C . GLU A 1 84 ? -10.312 -7.773 -16.234 1 96.75 84 GLU A C 1
ATOM 633 O O . GLU A 1 84 ? -10.117 -8.992 -16.188 1 96.75 84 GLU A O 1
ATOM 638 N N . TRP A 1 85 ? -9.859 -6.961 -15.352 1 97.38 85 TRP A N 1
ATOM 639 C CA . TRP A 1 85 ? -9.117 -7.422 -14.188 1 97.38 85 TRP A CA 1
ATOM 640 C C . TRP A 1 85 ? -9.977 -8.344 -13.328 1 97.38 85 TRP A C 1
ATOM 642 O O . TRP A 1 85 ? -9.531 -9.422 -12.922 1 97.38 85 TRP A O 1
ATOM 652 N N . SER A 1 86 ? -11.172 -7.926 -13.047 1 97.25 86 SER A N 1
ATOM 653 C CA . SER A 1 86 ? -12.125 -8.719 -12.281 1 97.25 86 SER A CA 1
ATOM 654 C C . SER A 1 86 ? -12.344 -10.086 -12.922 1 97.25 86 SER A C 1
ATOM 656 O O . SER A 1 86 ? -12.266 -11.117 -12.25 1 97.25 86 SER A O 1
ATOM 658 N N . GLN A 1 87 ? -12.547 -10.102 -14.211 1 97.94 87 GLN A N 1
ATOM 659 C CA . GLN A 1 87 ? -12.781 -11.344 -14.938 1 97.94 87 GLN A CA 1
ATOM 660 C C . GLN A 1 87 ? -11.555 -12.25 -14.875 1 97.94 87 GLN A C 1
ATOM 662 O O . GLN A 1 87 ? -11.68 -13.461 -14.672 1 97.94 87 GLN A O 1
ATOM 667 N N . PHE A 1 88 ? -10.422 -11.617 -15.055 1 98.25 88 PHE A N 1
ATOM 668 C CA . PHE A 1 88 ? -9.18 -12.375 -15.016 1 98.25 88 PHE A CA 1
ATOM 669 C C . PHE A 1 88 ? -8.977 -13.016 -13.648 1 98.25 88 PHE 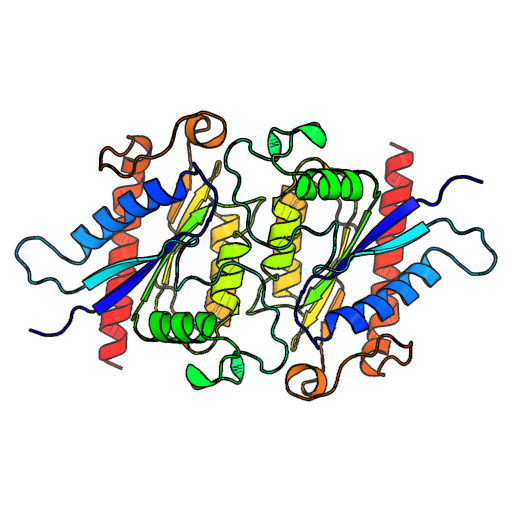A C 1
ATOM 671 O O . PHE A 1 88 ? -8.766 -14.227 -13.547 1 98.25 88 PHE A O 1
ATOM 678 N N . ILE A 1 89 ? -9.109 -12.258 -12.586 1 98.38 89 ILE A N 1
ATOM 679 C CA . ILE A 1 89 ? -8.891 -12.75 -11.227 1 98.38 89 ILE A CA 1
ATOM 680 C C . ILE A 1 89 ? -9.938 -13.812 -10.891 1 98.38 89 ILE A C 1
ATOM 682 O O . ILE A 1 89 ? -9.609 -14.844 -10.305 1 98.38 89 ILE A O 1
ATOM 686 N N . ALA A 1 90 ? -11.172 -13.57 -11.297 1 98.06 90 ALA A N 1
ATOM 687 C CA . ALA A 1 90 ? -12.234 -14.539 -11.047 1 98.06 90 ALA A CA 1
ATOM 688 C C . ALA A 1 90 ? -11.945 -15.867 -11.734 1 98.06 90 ALA A C 1
ATOM 690 O O . ALA A 1 90 ? -12.312 -16.938 -11.234 1 98.06 90 ALA A O 1
ATOM 691 N N . SER A 1 91 ? -11.273 -15.812 -12.852 1 97.94 91 SER A N 1
ATOM 692 C CA . SER A 1 91 ? -11.016 -17.016 -13.641 1 97.94 91 SER A CA 1
ATOM 693 C C . SER A 1 91 ? -9.891 -17.844 -13.031 1 97.94 91 SER A C 1
ATOM 695 O O . SER A 1 91 ? -9.688 -19 -13.406 1 97.94 91 SER A O 1
ATOM 697 N N . CYS A 1 92 ? -9.117 -17.266 -12.117 1 98.38 92 CYS A N 1
ATOM 698 C CA . CYS A 1 92 ? -8.008 -17.969 -11.477 1 98.38 92 CYS A CA 1
ATOM 699 C C . CYS A 1 92 ? -8.461 -18.656 -10.203 1 98.38 92 CYS A C 1
ATOM 701 O O . CYS A 1 92 ? -9.305 -18.141 -9.469 1 98.38 92 CYS A O 1
ATOM 703 N N . ALA A 1 93 ? -7.863 -19.766 -9.938 1 98.19 93 ALA A N 1
ATOM 704 C CA . ALA A 1 93 ? -8.25 -20.562 -8.773 1 98.19 93 ALA A CA 1
ATOM 705 C C . ALA A 1 93 ? -7.379 -20.219 -7.566 1 98.19 93 ALA A C 1
ATOM 707 O O . ALA A 1 93 ? -7.742 -20.5 -6.426 1 98.19 93 ALA A O 1
ATOM 708 N N . GLY A 1 94 ? -6.195 -19.656 -7.832 1 98.62 94 GLY A N 1
ATOM 709 C CA . GLY A 1 94 ? -5.246 -19.297 -6.793 1 98.62 94 GLY A CA 1
ATOM 710 C C . GLY A 1 94 ? -4.172 -18.328 -7.27 1 98.62 94 GLY A C 1
ATOM 711 O O . GLY A 1 94 ? -4.121 -17.984 -8.453 1 98.62 94 GLY A O 1
ATOM 712 N N . PHE A 1 95 ? -3.318 -17.984 -6.285 1 98.88 95 PHE A N 1
ATOM 713 C CA . PHE A 1 95 ? -2.412 -16.891 -6.609 1 98.88 95 PHE A CA 1
ATOM 714 C C . PHE A 1 95 ? -1.032 -17.125 -6.012 1 98.88 95 PHE A C 1
ATOM 716 O O . PHE A 1 95 ? -0.911 -17.734 -4.941 1 98.88 95 PHE A O 1
ATOM 723 N N . ILE A 1 96 ? -0.051 -16.672 -6.707 1 98.94 96 ILE A N 1
ATOM 724 C CA . ILE A 1 96 ? 1.333 -16.531 -6.27 1 98.94 96 ILE A CA 1
ATOM 725 C C . ILE A 1 96 ? 1.761 -15.062 -6.363 1 98.94 96 ILE A C 1
ATOM 727 O O . ILE A 1 96 ? 1.689 -14.461 -7.438 1 98.94 96 ILE A O 1
ATOM 731 N N . VAL A 1 97 ? 2.139 -14.516 -5.281 1 98.88 97 VAL A N 1
ATOM 732 C CA . VAL A 1 97 ? 2.619 -13.141 -5.297 1 98.88 97 VAL A CA 1
ATOM 733 C C . VAL A 1 97 ? 4.137 -13.117 -5.125 1 98.88 97 VAL A C 1
ATOM 735 O O . VAL A 1 97 ? 4.672 -13.727 -4.191 1 98.88 97 VAL A O 1
ATOM 738 N N . VAL A 1 98 ? 4.832 -12.547 -6.016 1 98.81 98 VAL A N 1
ATOM 739 C CA . VAL A 1 98 ? 6.262 -12.266 -5.918 1 98.81 98 VAL A CA 1
ATOM 740 C C . VAL A 1 98 ? 6.48 -10.758 -5.773 1 98.81 98 VAL A C 1
ATOM 742 O O . VAL A 1 98 ? 6.207 -9.992 -6.699 1 98.81 98 VAL A O 1
ATOM 745 N N . THR A 1 99 ? 6.992 -10.391 -4.605 1 98.69 99 THR A N 1
ATOM 746 C CA . THR A 1 99 ? 6.941 -8.953 -4.355 1 98.69 99 THR A CA 1
ATOM 747 C C . THR A 1 99 ? 8.164 -8.5 -3.562 1 98.69 99 THR A C 1
ATOM 749 O O . THR A 1 99 ? 8.625 -9.203 -2.664 1 98.69 99 THR A O 1
ATOM 752 N N . PRO A 1 100 ? 8.695 -7.312 -3.936 1 97.75 100 PRO A N 1
ATOM 753 C CA . PRO A 1 100 ? 9.695 -6.68 -3.074 1 97.75 100 PRO A CA 1
ATOM 754 C C . PRO A 1 100 ? 9.078 -6.016 -1.844 1 97.75 100 PRO A C 1
ATOM 756 O O . PRO A 1 100 ? 7.875 -5.75 -1.819 1 97.75 100 PRO A O 1
ATOM 759 N N . GLN A 1 101 ? 9.883 -5.855 -0.845 1 98 101 GLN A N 1
ATOM 760 C CA . GLN A 1 101 ? 9.562 -4.965 0.263 1 98 101 GLN A CA 1
ATOM 761 C C . GLN A 1 101 ? 10.062 -3.549 -0.007 1 98 101 GLN A C 1
ATOM 763 O O . GLN A 1 101 ? 11.258 -3.338 -0.214 1 98 101 GLN A O 1
ATOM 768 N N . TYR A 1 102 ? 9.133 -2.555 -0.115 1 96.5 102 TYR A N 1
ATOM 769 C CA . TYR A 1 102 ? 9.477 -1.139 -0.184 1 96.5 102 TYR A CA 1
ATOM 770 C C . TYR A 1 102 ? 9.258 -0.456 1.16 1 96.5 102 TYR A C 1
ATOM 772 O O . TYR A 1 102 ? 8.156 -0.517 1.719 1 96.5 102 TYR A O 1
ATOM 780 N N . ASN A 1 103 ? 10.32 0.142 1.702 1 97.12 103 ASN A N 1
ATOM 781 C CA . ASN A 1 103 ? 10.227 0.933 2.926 1 97.12 103 ASN A CA 1
ATOM 782 C C . ASN A 1 103 ? 9.406 0.218 3.996 1 97.12 103 ASN A C 1
ATOM 784 O O . ASN A 1 103 ? 8.492 0.804 4.578 1 97.12 103 ASN A O 1
ATOM 788 N N . GLY A 1 104 ? 9.648 -1.067 4.168 1 97.88 104 GLY A N 1
ATOM 789 C CA . GLY A 1 104 ? 9.07 -1.804 5.281 1 97.88 104 GLY A CA 1
ATOM 790 C C . GLY A 1 104 ? 7.648 -2.271 5.016 1 97.88 104 GLY A C 1
ATOM 791 O O . GLY A 1 104 ? 6.949 -2.701 5.938 1 97.88 104 GLY A O 1
ATOM 792 N N . GLY A 1 105 ? 7.211 -2.184 3.797 1 98.44 105 GLY A N 1
ATOM 793 C CA . GLY A 1 105 ? 5.848 -2.586 3.494 1 98.44 105 GLY A CA 1
ATOM 794 C C . GLY A 1 105 ? 5.668 -3.061 2.064 1 98.44 105 GLY A C 1
ATOM 795 O O . GLY A 1 105 ? 6.629 -3.1 1.293 1 98.44 105 GLY A O 1
ATOM 796 N N . TYR A 1 106 ? 4.414 -3.473 1.778 1 98.38 106 TYR A N 1
ATOM 797 C CA . TYR A 1 106 ? 4.121 -3.92 0.421 1 98.38 106 TYR A CA 1
ATOM 798 C C . TYR A 1 106 ? 4.031 -2.736 -0.536 1 98.38 106 TYR A C 1
ATOM 800 O O . TYR A 1 106 ? 3.678 -1.627 -0.131 1 98.38 106 TYR A O 1
ATOM 808 N N . PRO A 1 107 ? 4.398 -2.967 -1.822 1 97.12 107 PRO A N 1
ATOM 809 C CA . PRO A 1 107 ? 4.312 -1.899 -2.822 1 97.12 107 PRO A CA 1
ATOM 810 C C . PRO A 1 107 ? 2.879 -1.418 -3.047 1 97.12 107 PRO A C 1
ATOM 812 O O . PRO A 1 107 ? 1.945 -2.223 -3.035 1 97.12 107 PRO A O 1
ATOM 815 N N . GLY A 1 108 ? 2.762 -0.11 -3.271 1 96.12 108 GLY A N 1
ATOM 816 C CA . GLY A 1 108 ? 1.455 0.488 -3.496 1 96.12 108 GLY A CA 1
ATOM 817 C C . GLY A 1 108 ? 0.75 -0.061 -4.723 1 96.12 108 GLY A C 1
ATOM 818 O O . GLY A 1 108 ? -0.467 -0.258 -4.707 1 96.12 108 GLY A O 1
ATOM 819 N N . GLU A 1 109 ? 1.479 -0.317 -5.773 1 94.06 109 GLU A N 1
ATOM 820 C CA . GLU A 1 109 ? 0.866 -0.778 -7.016 1 94.06 109 GLU A CA 1
ATOM 821 C C . GLU A 1 109 ? 0.249 -2.164 -6.844 1 94.06 109 GLU A C 1
ATOM 823 O O . GLU A 1 109 ? -0.785 -2.467 -7.445 1 94.06 109 GLU A O 1
ATOM 828 N N . LEU A 1 110 ? 0.913 -3.008 -6.051 1 96.88 110 LEU A N 1
ATOM 829 C CA . LEU A 1 110 ? 0.332 -4.309 -5.734 1 96.88 110 LEU A CA 1
ATOM 830 C C . LEU A 1 110 ? -0.967 -4.145 -4.953 1 96.88 110 LEU A C 1
ATOM 832 O O . LEU A 1 110 ? -1.969 -4.793 -5.266 1 96.88 110 LEU A O 1
ATOM 836 N N . LYS A 1 111 ? -0.932 -3.279 -3.945 1 97.19 111 LYS A N 1
ATOM 837 C CA . LYS A 1 111 ? -2.113 -3.047 -3.121 1 97.19 111 LYS A CA 1
ATOM 838 C C . LYS A 1 111 ? -3.252 -2.455 -3.947 1 97.19 111 LYS A C 1
ATOM 840 O O . LYS A 1 111 ? -4.418 -2.803 -3.746 1 97.19 111 LYS A O 1
ATOM 845 N N . ASN A 1 112 ? -2.922 -1.556 -4.883 1 95.19 112 ASN A N 1
ATOM 846 C CA . ASN A 1 112 ? -3.945 -1.016 -5.773 1 95.19 112 ASN A CA 1
ATOM 847 C C . ASN A 1 112 ? -4.633 -2.119 -6.574 1 95.19 112 ASN A C 1
ATOM 849 O O . ASN A 1 112 ? -5.859 -2.148 -6.668 1 95.19 112 ASN A O 1
ATOM 853 N N . ALA A 1 113 ? -3.842 -3.01 -7.109 1 95.88 113 ALA A N 1
ATOM 854 C CA . ALA A 1 113 ? -4.402 -4.109 -7.891 1 95.88 113 ALA A CA 1
ATOM 855 C C . ALA A 1 113 ? -5.355 -4.949 -7.047 1 95.88 113 ALA A C 1
ATOM 857 O O . ALA A 1 113 ? -6.402 -5.387 -7.527 1 95.88 113 ALA A O 1
ATOM 858 N N . ILE A 1 114 ? -5 -5.199 -5.793 1 97.62 114 ILE A N 1
ATOM 859 C CA . ILE A 1 114 ? -5.816 -5.977 -4.863 1 97.62 114 ILE A CA 1
ATOM 860 C C . ILE A 1 114 ? -7.082 -5.199 -4.512 1 97.62 114 ILE A C 1
ATOM 862 O O . ILE A 1 114 ? -8.18 -5.758 -4.508 1 97.62 114 ILE A O 1
ATOM 866 N N . ASP A 1 115 ? -6.973 -3.889 -4.34 1 96.5 115 ASP A N 1
ATOM 867 C CA . ASP A 1 115 ? -8.031 -3.059 -3.77 1 96.5 115 ASP A CA 1
ATOM 868 C C . ASP A 1 115 ? -9.109 -2.752 -4.805 1 96.5 115 ASP A C 1
ATOM 870 O O . ASP A 1 115 ? -10.219 -2.354 -4.449 1 96.5 115 ASP A O 1
ATOM 874 N N . HIS A 1 116 ? -8.82 -2.861 -6.051 1 96 116 HIS A N 1
ATOM 875 C CA . HIS A 1 116 ? -9.836 -2.619 -7.066 1 96 116 HIS A CA 1
ATOM 876 C C . HIS A 1 116 ? -10.961 -3.646 -6.973 1 96 116 HIS A C 1
ATOM 878 O O . HIS A 1 116 ? -12.039 -3.447 -7.539 1 96 116 HIS A O 1
ATOM 884 N N . LEU A 1 117 ? -10.656 -4.762 -6.312 1 97.06 117 LEU A N 1
ATOM 885 C CA . LEU A 1 117 ? -11.617 -5.863 -6.219 1 97.06 117 LEU A CA 1
ATOM 886 C C . LEU A 1 117 ? -11.891 -6.223 -4.766 1 97.06 117 LEU A C 1
ATOM 888 O O . LEU A 1 117 ? -11.289 -5.641 -3.854 1 97.06 117 LEU A O 1
ATOM 892 N N . TYR A 1 118 ? -12.789 -7.188 -4.527 1 97.19 118 TYR A N 1
ATOM 893 C CA . TYR A 1 118 ? -13.078 -7.695 -3.189 1 97.19 118 TYR A CA 1
ATOM 894 C C . TYR A 1 118 ? -13.516 -9.156 -3.244 1 97.19 118 TYR A C 1
ATOM 896 O O . TYR A 1 118 ? -12.758 -10.055 -2.881 1 97.19 118 TYR A O 1
ATOM 904 N N . ARG A 1 119 ? -14.625 -9.461 -3.881 1 97.25 119 ARG A N 1
ATOM 905 C CA . ARG A 1 119 ? -15.258 -10.781 -3.842 1 97.25 119 ARG A CA 1
ATOM 906 C C . ARG A 1 119 ? -14.461 -11.797 -4.648 1 97.25 119 ARG A C 1
ATOM 908 O O . ARG A 1 119 ? -14.461 -12.984 -4.328 1 97.25 119 ARG A O 1
ATOM 915 N N . GLU A 1 120 ? -13.789 -11.273 -5.684 1 97.81 120 GLU A N 1
ATOM 916 C CA . GLU A 1 120 ? -13.055 -12.148 -6.59 1 97.81 120 GLU A CA 1
ATOM 917 C C . GLU A 1 120 ? -11.992 -12.953 -5.84 1 97.81 120 GLU A C 1
ATOM 919 O O . GLU A 1 120 ? -11.617 -14.047 -6.262 1 97.81 120 GLU A O 1
ATOM 924 N N . TRP A 1 121 ? -11.57 -12.438 -4.656 1 98.5 121 TRP A N 1
ATOM 925 C CA . TRP A 1 121 ? -10.469 -13.031 -3.912 1 98.5 121 TRP A CA 1
ATOM 926 C C . TRP A 1 121 ? -10.969 -14.117 -2.967 1 98.5 121 TRP A C 1
ATOM 928 O O . TRP A 1 121 ? -10.211 -15.008 -2.584 1 98.5 121 TRP A O 1
ATOM 938 N N . ARG A 1 122 ? -12.227 -14.109 -2.559 1 97.88 122 ARG A N 1
ATOM 939 C CA . ARG A 1 122 ? -12.773 -14.859 -1.433 1 97.88 122 ARG A CA 1
ATOM 940 C C . ARG A 1 122 ? -12.602 -16.359 -1.638 1 97.88 122 ARG A C 1
ATOM 942 O O . ARG A 1 122 ? -12.953 -16.891 -2.691 1 97.88 122 ARG A O 1
ATOM 949 N N . GLY A 1 123 ? -11.961 -16.938 -0.646 1 97.88 123 GLY A N 1
ATOM 950 C CA . GLY A 1 123 ? -11.844 -18.391 -0.593 1 97.88 123 GLY A CA 1
ATOM 951 C C . GLY A 1 123 ? -10.695 -18.922 -1.417 1 97.88 123 GLY A C 1
ATOM 952 O O . GLY A 1 123 ? -10.43 -20.141 -1.418 1 97.88 123 GLY A O 1
ATOM 953 N N . LYS A 1 124 ? -10.016 -18.141 -2.113 1 98.44 124 LYS A N 1
ATOM 954 C CA . LYS A 1 124 ? -8.961 -18.609 -3.008 1 98.44 124 LYS A CA 1
ATOM 955 C C . LYS A 1 124 ? -7.602 -18.594 -2.312 1 98.44 124 LYS A C 1
ATOM 957 O O . LYS A 1 124 ? -7.293 -17.672 -1.562 1 98.44 124 LYS A O 1
ATOM 962 N N . PRO A 1 125 ? -6.801 -19.609 -2.52 1 98.75 125 PRO A N 1
ATOM 963 C CA . PRO A 1 125 ? -5.496 -19.688 -1.855 1 98.75 125 PRO A CA 1
ATOM 964 C C . PRO A 1 125 ? -4.453 -18.781 -2.5 1 98.75 125 PRO A C 1
ATOM 966 O O . PRO A 1 125 ? -4.508 -18.531 -3.707 1 98.75 125 PRO A O 1
ATOM 969 N N . ILE A 1 126 ? -3.539 -18.375 -1.637 1 98.88 126 ILE A N 1
ATOM 970 C CA . ILE A 1 126 ? -2.48 -17.484 -2.09 1 98.88 126 ILE A CA 1
ATOM 971 C C . ILE A 1 126 ? -1.187 -17.781 -1.339 1 98.88 126 ILE A C 1
ATOM 973 O O . ILE A 1 126 ? -1.207 -18.047 -0.132 1 98.88 126 ILE A O 1
ATOM 977 N N . ILE A 1 127 ? -0.078 -17.828 -2.023 1 98.88 127 ILE A N 1
ATOM 978 C CA . ILE A 1 127 ? 1.237 -17.891 -1.399 1 98.88 127 ILE A CA 1
ATOM 979 C C . ILE A 1 127 ? 2.051 -16.656 -1.762 1 98.88 127 ILE A C 1
ATOM 981 O O . ILE A 1 127 ? 1.847 -16.062 -2.822 1 98.88 127 ILE A O 1
ATOM 985 N N . THR A 1 128 ? 2.926 -16.297 -0.88 1 98.88 128 THR A N 1
ATOM 986 C CA . THR A 1 128 ? 3.701 -15.078 -1.047 1 98.88 128 THR A CA 1
ATOM 987 C C . THR A 1 128 ? 5.199 -15.375 -1.016 1 98.88 128 THR A C 1
ATOM 989 O O . THR A 1 128 ? 5.688 -16.031 -0.091 1 98.88 128 THR A O 1
ATOM 992 N N . ILE A 1 129 ? 5.871 -14.977 -2.006 1 98.94 129 ILE A N 1
ATOM 993 C CA . ILE A 1 129 ? 7.328 -14.891 -2.059 1 98.94 129 ILE A CA 1
ATOM 994 C C . ILE A 1 129 ? 7.762 -13.43 -1.987 1 98.94 129 ILE A C 1
ATOM 996 O O . ILE A 1 129 ? 7.629 -12.688 -2.963 1 98.94 129 ILE A O 1
ATOM 1000 N N . ALA A 1 130 ? 8.227 -13.039 -0.852 1 98.88 130 ALA A N 1
ATOM 1001 C CA . ALA A 1 130 ? 8.68 -11.664 -0.641 1 98.88 130 ALA A CA 1
ATOM 1002 C C . ALA A 1 130 ? 10.211 -11.594 -0.625 1 98.88 130 ALA A C 1
ATOM 1004 O O . ALA A 1 130 ? 10.883 -12.594 -0.365 1 98.88 130 ALA A O 1
ATOM 1005 N N . PHE A 1 131 ? 10.727 -10.406 -0.958 1 98.69 131 PHE A N 1
ATOM 1006 C CA . PHE A 1 131 ? 12.188 -10.312 -0.953 1 98.69 131 PHE A CA 1
ATOM 1007 C C . PHE A 1 131 ? 12.633 -8.891 -0.653 1 98.69 131 PHE A C 1
ATOM 1009 O O . PHE A 1 131 ? 11.875 -7.938 -0.851 1 98.69 131 PHE A O 1
ATOM 1016 N N . GLY A 1 132 ? 13.773 -8.734 -0.184 1 96.94 132 GLY A N 1
ATOM 1017 C CA . GLY A 1 132 ? 14.477 -7.508 0.15 1 96.94 132 GLY A CA 1
ATOM 1018 C C . GLY A 1 132 ? 15.836 -7.746 0.781 1 96.94 132 GLY A C 1
ATOM 1019 O O . GLY A 1 132 ? 16.297 -8.883 0.854 1 96.94 132 GLY A O 1
ATOM 1020 N N . GLY A 1 133 ? 16.469 -6.656 1.155 1 94.94 133 GLY A N 1
ATOM 1021 C CA . GLY A 1 133 ? 17.781 -6.77 1.772 1 94.94 133 GLY A CA 1
ATOM 1022 C C . GLY A 1 133 ? 17.781 -7.609 3.033 1 94.94 133 GLY A C 1
ATOM 1023 O O . GLY A 1 133 ? 18.781 -8.266 3.352 1 94.94 133 GLY A O 1
ATOM 1024 N N . HIS A 1 134 ? 16.625 -7.668 3.744 1 94.5 134 HIS A N 1
ATOM 1025 C CA . HIS A 1 134 ? 16.5 -8.453 4.969 1 94.5 134 HIS A CA 1
ATOM 1026 C C . HIS A 1 134 ? 15.391 -9.492 4.84 1 94.5 134 HIS A C 1
ATOM 1028 O O . HIS A 1 134 ? 14.789 -9.883 5.844 1 94.5 134 HIS A O 1
ATOM 1034 N N . GLY A 1 135 ? 14.992 -9.852 3.584 1 95.69 135 GLY A N 1
ATOM 1035 C CA . GLY A 1 135 ? 14.086 -10.969 3.367 1 95.69 135 GLY A CA 1
ATOM 1036 C C . GLY A 1 135 ? 12.703 -10.539 2.932 1 95.69 135 GLY A C 1
ATOM 1037 O O . GLY A 1 135 ? 11.93 -11.352 2.408 1 95.69 135 GLY A O 1
ATOM 1038 N N . GLY A 1 136 ? 12.242 -9.344 3.338 1 97.44 136 GLY A N 1
ATOM 1039 C CA . GLY A 1 136 ? 10.914 -8.875 2.967 1 97.44 136 GLY A CA 1
ATOM 1040 C C . GLY A 1 136 ? 9.836 -9.281 3.955 1 97.44 136 GLY A C 1
ATOM 1041 O O . GLY A 1 136 ? 8.664 -9.359 3.6 1 97.44 136 GLY A O 1
ATOM 1042 N N . GLY A 1 137 ? 10.188 -9.664 5.133 1 98.25 137 GLY A N 1
ATOM 1043 C CA . GLY A 1 137 ? 9.273 -10.211 6.125 1 98.25 137 GLY A CA 1
ATOM 1044 C C . GLY A 1 137 ? 8.188 -9.242 6.535 1 98.25 137 GLY A C 1
ATOM 1045 O O . GLY A 1 137 ? 7.039 -9.641 6.754 1 98.25 137 GLY A O 1
ATOM 1046 N N . LYS A 1 138 ? 8.469 -7.93 6.699 1 98.12 138 LYS A N 1
ATOM 1047 C CA . LYS A 1 138 ? 7.473 -6.938 7.086 1 98.12 138 LYS A CA 1
ATOM 1048 C C . LYS A 1 138 ? 6.387 -6.809 6.023 1 98.12 138 LYS A C 1
ATOM 1050 O O . LYS A 1 138 ? 5.195 -6.785 6.344 1 98.12 138 LYS A O 1
ATOM 1055 N N . CYS A 1 139 ? 6.875 -6.789 4.766 1 97.94 139 CYS A N 1
ATOM 1056 C CA . CYS A 1 139 ? 5.98 -6.801 3.613 1 97.94 139 CYS A CA 1
ATOM 1057 C C . CYS A 1 139 ? 5.059 -8.016 3.648 1 97.94 139 CYS A C 1
ATOM 1059 O O . CYS A 1 139 ? 3.842 -7.883 3.506 1 97.94 139 CYS A O 1
ATOM 1061 N N . ALA A 1 140 ? 5.609 -9.156 3.867 1 98.44 140 ALA A N 1
ATOM 1062 C CA . ALA A 1 140 ? 4.867 -10.414 3.852 1 98.44 140 ALA A CA 1
ATOM 1063 C C . ALA A 1 140 ? 3.826 -10.453 4.965 1 98.44 140 ALA A C 1
ATOM 1065 O O . ALA A 1 140 ? 2.678 -10.844 4.738 1 98.44 140 ALA A O 1
ATOM 1066 N N . VAL A 1 141 ? 4.18 -10.023 6.098 1 97.75 141 VAL A N 1
ATOM 1067 C CA . VAL A 1 141 ? 3.277 -10.039 7.246 1 97.75 141 VAL A CA 1
ATOM 1068 C C . VAL A 1 141 ? 2.105 -9.094 6.996 1 97.75 141 VAL A C 1
ATOM 1070 O O . VAL A 1 141 ? 0.951 -9.445 7.258 1 97.75 141 VAL A O 1
ATOM 1073 N N . GLN A 1 142 ? 2.377 -7.922 6.535 1 98.62 142 GLN A N 1
ATOM 1074 C CA . GLN A 1 142 ? 1.314 -6.973 6.23 1 98.62 142 GLN A CA 1
ATOM 1075 C C . GLN A 1 142 ? 0.339 -7.543 5.207 1 98.62 142 GLN A C 1
ATOM 1077 O O . GLN A 1 142 ? -0.877 -7.414 5.359 1 98.62 142 GLN A O 1
ATOM 1082 N N . LEU A 1 143 ? 0.875 -8.219 4.234 1 98.75 143 LEU A N 1
ATOM 1083 C CA . LEU A 1 143 ? 0.032 -8.797 3.191 1 98.75 143 LEU A CA 1
ATOM 1084 C C . LEU A 1 143 ? -0.853 -9.906 3.756 1 98.75 143 LEU A C 1
ATOM 1086 O O . LEU A 1 143 ? -1.993 -10.078 3.318 1 98.75 143 LEU A O 1
ATOM 1090 N N . GLN A 1 144 ? -0.344 -10.664 4.707 1 98.19 144 GLN A N 1
ATOM 1091 C CA . GLN A 1 144 ? -1.175 -11.68 5.336 1 98.19 144 GLN A CA 1
ATOM 1092 C C . GLN A 1 144 ? -2.432 -11.07 5.949 1 98.19 144 GLN A C 1
ATOM 1094 O O . GLN A 1 144 ? -3.514 -11.656 5.875 1 98.19 144 GLN A O 1
ATOM 1099 N N . GLY A 1 145 ? -2.248 -9.906 6.562 1 98.06 145 GLY A N 1
ATOM 1100 C CA . GLY A 1 145 ? -3.404 -9.211 7.098 1 98.06 145 GLY A CA 1
ATOM 1101 C C . GLY A 1 145 ? -4.414 -8.82 6.031 1 98.06 145 GLY A C 1
ATOM 1102 O O . GLY A 1 145 ? -5.621 -8.969 6.23 1 98.06 145 GLY A O 1
ATOM 1103 N N . VAL A 1 146 ? -3.947 -8.336 4.906 1 98.75 146 VAL A N 1
ATOM 1104 C CA . VAL A 1 146 ? -4.797 -7.953 3.785 1 98.75 146 VAL A CA 1
ATOM 1105 C C . VAL A 1 146 ? -5.555 -9.172 3.266 1 98.75 146 VAL A C 1
ATOM 1107 O O . VAL A 1 146 ? -6.77 -9.125 3.08 1 98.75 146 VAL A O 1
ATOM 1110 N N . TYR A 1 147 ? -4.797 -10.328 3.113 1 98.81 147 TYR A N 1
ATOM 1111 C CA . TYR A 1 147 ? -5.406 -11.562 2.619 1 98.81 147 TYR A CA 1
ATOM 1112 C C . TYR A 1 147 ? -6.496 -12.047 3.566 1 98.81 147 TYR A C 1
ATOM 1114 O O . TYR A 1 147 ? -7.555 -12.5 3.125 1 98.81 147 TYR A O 1
ATOM 1122 N N . ALA A 1 148 ? -6.199 -11.969 4.824 1 98.31 148 ALA A N 1
ATOM 1123 C CA . ALA A 1 148 ? -7.168 -12.398 5.832 1 98.31 148 ALA A CA 1
ATOM 1124 C C . ALA A 1 148 ? -8.445 -11.562 5.754 1 98.31 148 ALA A C 1
ATOM 1126 O O . ALA A 1 148 ? -9.555 -12.102 5.84 1 98.31 148 ALA A O 1
ATOM 1127 N N . GLN A 1 149 ? -8.297 -10.281 5.602 1 97.81 149 GLN A N 1
ATOM 1128 C CA . GLN A 1 149 ? -9.453 -9.398 5.469 1 97.81 149 GLN A CA 1
ATOM 1129 C C . GLN A 1 149 ? -10.297 -9.773 4.258 1 97.81 149 GLN A C 1
ATOM 1131 O O . GLN A 1 149 ? -11.523 -9.664 4.293 1 97.81 149 GLN A O 1
ATOM 1136 N N . LEU A 1 150 ? -9.664 -10.219 3.199 1 98.38 150 LEU A N 1
ATOM 1137 C CA . LEU A 1 150 ? -10.328 -10.57 1.946 1 98.38 150 LEU A CA 1
ATOM 1138 C C . LEU A 1 150 ? -10.844 -12.008 1.985 1 98.38 150 LEU A C 1
ATOM 1140 O O . LEU A 1 150 ? -11.375 -12.508 0.992 1 98.38 150 LEU A O 1
ATOM 1144 N N . LYS A 1 151 ? -10.578 -12.711 3.141 1 98.12 151 LYS A N 1
ATOM 1145 C CA . LYS A 1 151 ? -11.023 -14.078 3.385 1 98.12 151 LYS A CA 1
ATOM 1146 C C . LYS A 1 151 ? -10.383 -15.047 2.398 1 98.12 151 LYS A C 1
ATOM 1148 O O . LYS A 1 151 ? -11.031 -15.992 1.938 1 98.12 151 LYS A O 1
ATOM 1153 N N . MET A 1 152 ? -9.172 -14.758 2.025 1 98.62 152 MET A N 1
ATOM 1154 C CA . MET A 1 152 ? -8.398 -15.711 1.231 1 98.62 152 MET A CA 1
ATOM 1155 C C . MET A 1 152 ? -7.859 -16.828 2.105 1 98.62 152 MET A C 1
ATOM 1157 O O . MET A 1 152 ? -7.902 -16.75 3.334 1 98.62 152 MET A O 1
ATOM 1161 N N . ARG A 1 153 ? -7.438 -17.906 1.5 1 98.25 153 ARG A N 1
ATOM 1162 C CA . ARG A 1 153 ? -6.77 -18.984 2.205 1 98.25 153 ARG A CA 1
ATOM 1163 C C . ARG A 1 153 ? -5.254 -18.844 2.129 1 98.25 153 ARG A C 1
ATOM 1165 O O . ARG A 1 153 ? -4.699 -18.625 1.05 1 98.25 153 ARG A O 1
ATOM 1172 N N . ILE A 1 154 ? -4.652 -18.906 3.268 1 98.19 154 ILE A N 1
ATOM 1173 C CA . ILE A 1 154 ? -3.201 -18.797 3.367 1 98.19 154 ILE A CA 1
ATOM 1174 C C . ILE A 1 154 ? -2.617 -20.141 3.816 1 98.19 154 ILE A C 1
ATOM 1176 O O . ILE A 1 154 ? -2.512 -20.406 5.016 1 98.19 154 ILE A O 1
ATOM 1180 N N . PRO A 1 155 ? -2.162 -20.875 2.891 1 97.56 155 PRO A N 1
ATOM 1181 C CA . PRO A 1 155 ? -1.861 -22.281 3.213 1 97.56 155 PRO A CA 1
ATOM 1182 C C . PRO A 1 155 ? -0.519 -22.438 3.922 1 97.56 155 PRO A C 1
ATOM 1184 O O . PRO A 1 155 ? -0.29 -23.453 4.586 1 97.56 155 PRO A O 1
ATOM 1187 N N . VAL A 1 156 ? 0.385 -21.516 3.703 1 97.75 156 VAL A N 1
ATOM 1188 C CA . VAL A 1 156 ? 1.717 -21.641 4.285 1 97.75 156 VAL A CA 1
ATOM 1189 C C . VAL A 1 156 ? 2.271 -20.25 4.598 1 97.75 156 VAL A C 1
ATOM 1191 O O . VAL A 1 156 ? 1.761 -19.25 4.102 1 97.75 156 VAL A O 1
ATOM 1194 N N . GLU A 1 157 ? 3.289 -20.25 5.449 1 97.62 157 GLU A N 1
ATOM 1195 C CA . GLU A 1 157 ? 3.998 -19 5.719 1 97.62 157 GLU A CA 1
ATOM 1196 C C . GLU A 1 157 ? 4.711 -18.5 4.469 1 97.62 157 GLU A C 1
ATOM 1198 O O . GLU A 1 157 ? 5.074 -19.281 3.59 1 97.62 157 GLU A O 1
ATOM 1203 N N . PRO A 1 158 ? 4.895 -17.219 4.383 1 98.62 158 PRO A N 1
ATOM 1204 C CA . PRO A 1 158 ? 5.578 -16.656 3.217 1 98.62 158 PRO A CA 1
ATOM 1205 C C . PRO A 1 158 ? 7.039 -17.094 3.123 1 98.62 158 PRO A C 1
ATOM 1207 O O . PRO A 1 158 ? 7.664 -17.391 4.145 1 98.62 158 PRO A O 1
ATOM 1210 N N . VAL A 1 159 ? 7.488 -17.219 1.928 1 98.81 159 VAL A N 1
ATOM 1211 C CA . VAL A 1 159 ? 8.914 -17.375 1.677 1 98.81 159 VAL A CA 1
ATOM 1212 C C . VAL A 1 159 ? 9.586 -16.016 1.574 1 98.81 159 VAL A C 1
ATOM 1214 O O . VAL A 1 159 ? 9.18 -15.172 0.767 1 98.81 159 VAL A O 1
ATOM 1217 N N . CYS A 1 160 ? 10.57 -15.758 2.385 1 98.81 160 CYS A N 1
ATOM 1218 C CA . CYS A 1 160 ? 11.242 -14.461 2.432 1 98.81 160 CYS A CA 1
ATOM 1219 C C . CYS A 1 160 ? 12.688 -14.578 1.953 1 98.81 160 CYS A C 1
ATOM 1221 O O . CYS A 1 160 ? 13.523 -15.172 2.635 1 98.81 160 CYS A O 1
ATOM 1223 N N . LEU A 1 161 ? 12.969 -13.984 0.806 1 98.75 161 LEU A N 1
ATOM 1224 C CA . LEU A 1 161 ? 14.273 -14.078 0.163 1 98.75 161 LEU A CA 1
ATOM 1225 C C . LEU A 1 161 ? 15.148 -12.883 0.519 1 98.75 161 LEU A C 1
ATOM 1227 O O . LEU A 1 161 ? 14.742 -11.734 0.32 1 98.75 161 LEU A O 1
ATOM 1231 N N . THR A 1 162 ? 16.344 -13.172 1.046 1 98.44 162 THR A N 1
ATOM 1232 C CA . THR A 1 162 ? 17.312 -12.102 1.277 1 98.44 162 THR A CA 1
ATOM 1233 C C . THR A 1 162 ? 18.156 -11.867 0.032 1 98.44 162 THR A C 1
ATOM 1235 O O . THR A 1 162 ? 18.859 -12.773 -0.431 1 98.44 162 THR A O 1
ATOM 1238 N N . LEU A 1 163 ? 18.094 -10.648 -0.487 1 97.25 163 LEU A N 1
ATOM 1239 C CA . LEU A 1 163 ? 18.906 -10.281 -1.646 1 97.25 163 LEU A CA 1
ATOM 1240 C C . LEU A 1 163 ? 20.281 -9.789 -1.214 1 97.25 163 LEU A C 1
ATOM 1242 O O . LEU A 1 163 ? 20.406 -9.016 -0.264 1 97.25 163 LEU A O 1
ATOM 1246 N N . PRO A 1 164 ? 21.281 -10.289 -1.88 1 96.38 164 PRO A N 1
ATOM 1247 C CA . PRO A 1 164 ? 22.594 -9.664 -1.667 1 96.38 164 PRO A CA 1
ATOM 1248 C C . PRO A 1 164 ? 22.594 -8.18 -2.01 1 96.38 164 PRO A C 1
ATOM 1250 O O . PRO A 1 164 ? 21.875 -7.746 -2.912 1 96.38 164 PRO A O 1
ATOM 1253 N N . ARG A 1 165 ? 23.453 -7.453 -1.377 1 93.25 165 ARG A N 1
ATOM 1254 C CA . ARG A 1 165 ? 23.531 -6.004 -1.532 1 93.25 165 ARG A CA 1
ATOM 1255 C C . ARG A 1 165 ? 23.781 -5.621 -2.986 1 93.25 165 ARG A C 1
ATOM 1257 O O . ARG A 1 165 ? 23.281 -4.602 -3.465 1 93.25 165 ARG A O 1
ATOM 1264 N N . THR A 1 166 ? 24.547 -6.473 -3.725 1 93.69 166 THR A N 1
ATOM 1265 C CA . THR A 1 166 ? 24.891 -6.18 -5.113 1 93.69 166 THR A CA 1
ATOM 1266 C C . THR A 1 166 ? 23.656 -6.219 -5.996 1 93.69 166 THR A C 1
ATOM 1268 O O . THR A 1 166 ? 23.594 -5.535 -7.02 1 93.69 166 THR A O 1
ATOM 1271 N N . TYR A 1 167 ? 22.609 -6.961 -5.562 1 94.31 167 TYR A N 1
ATOM 1272 C CA . TYR A 1 167 ? 21.359 -7.051 -6.312 1 94.31 167 TYR A CA 1
ATOM 1273 C C . TYR A 1 167 ? 20.422 -5.914 -5.941 1 94.31 167 TYR A C 1
ATOM 1275 O O . TYR A 1 167 ? 19.375 -5.73 -6.582 1 94.31 167 TYR A O 1
ATOM 1283 N N . ILE A 1 168 ? 20.75 -5.156 -4.91 1 90.25 168 ILE A N 1
ATOM 1284 C CA . ILE A 1 168 ? 19.906 -4.066 -4.445 1 90.25 168 ILE A CA 1
ATOM 1285 C C . ILE A 1 168 ? 20.5 -2.729 -4.875 1 90.25 168 ILE A C 1
ATOM 1287 O O . ILE A 1 168 ? 19.844 -1.926 -5.539 1 90.25 168 ILE A O 1
ATOM 1291 N N . GLU A 1 169 ? 21.75 -2.535 -4.602 1 87.69 169 GLU A N 1
ATOM 1292 C CA . GLU A 1 169 ? 22.422 -1.247 -4.785 1 87.69 169 GLU A CA 1
ATOM 1293 C C . GLU A 1 169 ? 23.266 -1.244 -6.051 1 87.69 169 GLU A C 1
ATOM 1295 O O . GLU A 1 169 ? 23.641 -0.181 -6.555 1 87.69 169 GLU A O 1
ATOM 1300 N N . GLY A 1 170 ? 23.562 -2.477 -6.488 1 86.38 170 GLY A N 1
ATOM 1301 C CA . GLY A 1 170 ? 24.438 -2.58 -7.648 1 86.38 170 GLY A CA 1
ATOM 1302 C C . GLY A 1 170 ? 23.672 -2.729 -8.953 1 86.38 170 GLY A C 1
ATOM 1303 O O . GLY A 1 170 ? 22.516 -2.35 -9.047 1 86.38 170 GLY A O 1
ATOM 1304 N N . GLU A 1 171 ? 24.328 -3.256 -9.961 1 87.94 171 GLU A N 1
ATOM 1305 C CA . GLU A 1 171 ? 23.766 -3.377 -11.297 1 87.94 171 GLU A CA 1
ATOM 1306 C C . GLU A 1 171 ? 23.266 -4.793 -11.555 1 87.94 171 GLU A C 1
ATOM 1308 O O . GLU A 1 171 ? 22.562 -5.035 -12.547 1 87.94 171 GLU A O 1
ATOM 1313 N N . GLU A 1 172 ? 23.516 -5.621 -10.664 1 91.56 172 GLU A N 1
ATOM 1314 C CA . GLU A 1 172 ? 23.094 -7.004 -10.859 1 91.56 172 GLU A CA 1
ATOM 1315 C C . GLU A 1 172 ? 21.594 -7.16 -10.664 1 91.56 172 GLU A C 1
ATOM 1317 O O . GLU A 1 172 ? 21 -6.523 -9.781 1 91.56 172 GLU A O 1
ATOM 1322 N N . ARG A 1 173 ? 21.031 -7.992 -11.508 1 94.69 173 ARG A N 1
ATOM 1323 C CA . ARG A 1 173 ? 19.625 -8.383 -11.383 1 94.69 173 ARG A CA 1
ATOM 1324 C C . ARG A 1 173 ? 19.438 -9.859 -11.695 1 94.69 173 ARG A C 1
ATOM 1326 O O . ARG A 1 173 ? 20.203 -10.438 -12.469 1 94.69 173 ARG A O 1
ATOM 1333 N N . VAL A 1 174 ? 18.484 -10.422 -11.031 1 96.38 174 VAL A N 1
ATOM 1334 C CA . VAL A 1 174 ? 18.125 -11.797 -11.375 1 96.38 174 VAL A CA 1
ATOM 1335 C C . VAL A 1 174 ? 17.609 -11.852 -12.812 1 96.38 174 VAL A C 1
ATOM 1337 O O . VAL A 1 174 ? 16.719 -11.094 -13.18 1 96.38 174 VAL A O 1
ATOM 1340 N N . SER A 1 175 ? 18.172 -12.727 -13.609 1 93.5 175 SER A N 1
ATOM 1341 C CA . SER A 1 175 ? 17.828 -12.812 -15.023 1 93.5 175 SER A CA 1
ATOM 1342 C C . SER A 1 175 ? 16.516 -13.57 -15.234 1 93.5 175 SER A C 1
ATOM 1344 O O . SER A 1 175 ? 16.125 -14.391 -14.406 1 93.5 175 SER A O 1
ATOM 1346 N N . THR A 1 176 ? 15.875 -13.266 -16.422 1 93.5 176 THR A N 1
ATOM 1347 C CA . THR A 1 176 ? 14.672 -13.992 -16.797 1 93.5 176 THR A CA 1
ATOM 1348 C C . THR A 1 176 ? 15 -15.125 -17.75 1 93.5 176 THR A C 1
ATOM 1350 O O . THR A 1 176 ? 14.109 -15.883 -18.156 1 93.5 176 THR A O 1
ATOM 1353 N N . ASP A 1 177 ? 16.266 -15.383 -18.031 1 90.25 177 ASP A N 1
ATOM 1354 C CA . ASP A 1 177 ? 16.672 -16.281 -19.109 1 90.25 177 ASP A CA 1
ATOM 1355 C C . ASP A 1 177 ? 16.953 -17.688 -18.578 1 90.25 177 ASP A C 1
ATOM 1357 O O . ASP A 1 177 ? 17.375 -18.562 -19.328 1 90.25 177 ASP A O 1
ATOM 1361 N N . GLY A 1 178 ? 16.781 -17.906 -17.344 1 89.19 178 GLY A N 1
ATOM 1362 C CA . GLY A 1 178 ? 16.906 -19.25 -16.797 1 89.19 178 GLY A CA 1
ATOM 1363 C C . GLY A 1 178 ? 18.234 -19.469 -16.094 1 89.19 178 GLY A C 1
ATOM 1364 O O . GLY A 1 178 ? 18.453 -20.547 -15.508 1 89.19 178 GLY A O 1
ATOM 1365 N N . LYS A 1 179 ? 19.188 -18.625 -16.109 1 92.19 179 LYS A N 1
ATOM 1366 C CA . LYS A 1 179 ? 20.406 -18.703 -15.32 1 92.19 179 LYS A CA 1
ATOM 1367 C C . LYS A 1 179 ? 20.266 -17.922 -14.016 1 92.19 179 LYS A C 1
ATOM 1369 O O . LYS A 1 179 ? 20.656 -16.75 -13.945 1 92.19 179 LYS A O 1
ATOM 1374 N N . TYR A 1 180 ? 19.797 -18.672 -13.023 1 95.75 180 TYR A N 1
ATOM 1375 C CA . TYR A 1 180 ? 19.484 -18 -11.758 1 95.75 180 TYR A CA 1
ATOM 1376 C C . TYR A 1 180 ? 20.688 -18.016 -10.828 1 95.75 180 TYR A C 1
ATOM 1378 O O . TYR A 1 180 ? 21.453 -19 -10.805 1 95.75 180 TYR A O 1
ATOM 1386 N N . PRO A 1 181 ? 20.906 -16.953 -10.109 1 96.62 181 PRO A N 1
ATOM 1387 C CA . PRO A 1 181 ? 22.078 -16.844 -9.242 1 96.62 181 PRO A CA 1
ATOM 1388 C C . PRO A 1 181 ? 22.078 -17.859 -8.109 1 96.62 181 PRO A C 1
ATOM 1390 O O . PRO A 1 181 ? 21.016 -18.312 -7.676 1 96.62 181 PRO A O 1
ATOM 1393 N N . ASP A 1 182 ? 23.188 -18.156 -7.512 1 96 182 ASP A N 1
ATOM 1394 C CA . ASP A 1 182 ? 23.391 -19.219 -6.527 1 96 182 ASP A CA 1
ATOM 1395 C C . ASP A 1 182 ? 22.656 -18.906 -5.223 1 96 182 ASP A C 1
ATOM 1397 O O . ASP A 1 182 ? 22.219 -19.828 -4.523 1 96 182 ASP A O 1
ATOM 1401 N N . PHE A 1 183 ? 22.516 -17.609 -4.891 1 96.5 183 PHE A N 1
ATOM 1402 C CA . PHE A 1 183 ? 21.938 -17.297 -3.594 1 96.5 183 PHE A CA 1
ATOM 1403 C C . PHE A 1 183 ? 20.484 -17.75 -3.52 1 96.5 183 PHE A C 1
ATOM 1405 O O . PHE A 1 183 ? 19.938 -17.922 -2.428 1 96.5 183 PHE A O 1
ATOM 1412 N N . LEU A 1 184 ? 19.859 -18.047 -4.66 1 98.25 184 LEU A N 1
ATOM 1413 C CA . LEU A 1 184 ? 18.453 -18.484 -4.684 1 98.25 184 LEU A CA 1
ATOM 1414 C C . LEU A 1 184 ? 18.344 -19.969 -4.348 1 98.25 184 LEU A C 1
ATOM 1416 O O . LEU A 1 184 ? 17.266 -20.438 -4.008 1 98.25 184 LEU A O 1
ATOM 1420 N N . ALA A 1 185 ? 19.391 -20.75 -4.457 1 97.88 185 ALA A N 1
ATOM 1421 C CA . ALA A 1 185 ? 19.391 -22.203 -4.289 1 97.88 185 ALA A CA 1
ATOM 1422 C C . ALA A 1 185 ? 18.844 -22.594 -2.916 1 97.88 185 ALA A C 1
ATOM 1424 O O . ALA A 1 185 ? 18.125 -23.578 -2.783 1 97.88 185 ALA A O 1
ATOM 1425 N N . GLN A 1 186 ? 19.141 -21.781 -1.943 1 98 186 GLN A N 1
ATOM 1426 C CA . GLN A 1 186 ? 18.781 -22.109 -0.57 1 98 186 GLN A CA 1
ATOM 1427 C C . GLN A 1 186 ? 17.281 -22 -0.357 1 98 186 GLN A C 1
ATOM 1429 O O . GLN A 1 186 ? 16.75 -22.469 0.658 1 98 186 GLN A O 1
ATOM 1434 N N . TYR A 1 187 ? 16.594 -21.391 -1.316 1 98.56 187 TYR A N 1
ATOM 1435 C CA . TYR A 1 187 ? 15.172 -21.156 -1.13 1 98.56 187 TYR A CA 1
ATOM 1436 C C . TYR A 1 187 ? 14.344 -22.125 -1.963 1 98.56 187 TYR A C 1
ATOM 1438 O O . TYR A 1 187 ? 13.109 -22.094 -1.923 1 98.56 187 TYR A O 1
ATOM 1446 N N . VAL A 1 188 ? 14.945 -23.047 -2.713 1 98.56 188 VAL A N 1
ATOM 1447 C CA . VAL A 1 188 ? 14.258 -23.953 -3.629 1 98.56 188 VAL A CA 1
ATOM 1448 C C . VAL A 1 188 ? 13.258 -24.797 -2.857 1 98.56 188 VAL A C 1
ATOM 1450 O O . VAL A 1 188 ? 12.094 -24.922 -3.25 1 98.56 188 VAL A O 1
ATOM 1453 N N . ASP A 1 189 ? 13.656 -25.328 -1.742 1 98.5 189 ASP A N 1
ATOM 1454 C CA . ASP A 1 189 ? 12.781 -26.188 -0.965 1 98.5 189 ASP A CA 1
ATOM 1455 C C . ASP A 1 189 ? 11.594 -25.406 -0.405 1 98.5 189 ASP A C 1
ATOM 1457 O O . ASP A 1 189 ? 10.461 -25.906 -0.403 1 98.5 189 ASP A O 1
ATOM 1461 N N . ALA A 1 190 ? 11.867 -24.234 0.071 1 98.69 190 ALA A N 1
ATOM 1462 C CA . ALA A 1 190 ? 10.805 -23.422 0.65 1 98.69 190 ALA A CA 1
ATOM 1463 C C . ALA A 1 190 ? 9.758 -23.062 -0.398 1 98.69 190 ALA A C 1
ATOM 1465 O O . ALA A 1 190 ? 8.555 -23.094 -0.121 1 98.69 190 ALA A O 1
ATOM 1466 N N . VAL A 1 191 ? 10.211 -22.672 -1.615 1 98.81 191 VAL A N 1
ATOM 1467 C CA . VAL A 1 191 ? 9.281 -22.359 -2.697 1 98.81 191 VAL A CA 1
ATOM 1468 C C . VAL A 1 191 ? 8.5 -23.609 -3.082 1 98.81 191 VAL A C 1
ATOM 1470 O O . VAL A 1 191 ? 7.293 -23.547 -3.334 1 98.81 191 VAL A O 1
ATOM 1473 N N . GLY A 1 192 ? 9.18 -24.75 -3.121 1 98.5 192 GLY A N 1
ATOM 1474 C CA . GLY A 1 192 ? 8.5 -26.016 -3.385 1 98.5 192 GLY A CA 1
ATOM 1475 C C . GLY A 1 192 ? 7.418 -26.328 -2.367 1 98.5 192 GLY A C 1
ATOM 1476 O O . GLY A 1 192 ? 6.316 -26.75 -2.732 1 98.5 192 GLY A O 1
ATOM 1477 N N . GLU A 1 193 ? 7.727 -26.141 -1.145 1 98.56 193 GLU A N 1
ATOM 1478 C CA . GLU A 1 193 ? 6.762 -26.375 -0.076 1 98.56 193 GLU A CA 1
ATOM 1479 C C . GLU A 1 193 ? 5.562 -25.438 -0.204 1 98.56 193 GLU A C 1
ATOM 1481 O O . GLU A 1 193 ? 4.426 -25.828 0.05 1 98.56 193 GLU A O 1
ATOM 1486 N N . ALA A 1 194 ? 5.879 -24.234 -0.543 1 98.75 194 ALA A N 1
ATOM 1487 C CA . ALA A 1 194 ? 4.793 -23.281 -0.771 1 98.75 194 ALA A CA 1
ATOM 1488 C C . ALA A 1 194 ? 3.877 -23.75 -1.898 1 98.75 194 ALA A C 1
ATOM 1490 O O . ALA A 1 194 ? 2.652 -23.672 -1.784 1 98.75 194 ALA A O 1
ATOM 1491 N N . ALA A 1 195 ? 4.48 -24.234 -2.936 1 98.62 195 ALA A N 1
ATOM 1492 C CA . ALA A 1 195 ? 3.713 -24.766 -4.059 1 98.62 195 ALA A CA 1
ATOM 1493 C C . ALA A 1 195 ? 2.842 -25.938 -3.621 1 98.62 195 ALA A C 1
ATOM 1495 O O . ALA A 1 195 ? 1.674 -26.031 -4.008 1 98.62 195 ALA A O 1
ATOM 1496 N N . ASP A 1 196 ? 3.41 -26.812 -2.83 1 98.31 196 ASP A N 1
ATOM 1497 C CA . ASP A 1 196 ? 2.66 -27.953 -2.314 1 98.31 196 ASP A CA 1
ATOM 1498 C C . ASP A 1 196 ? 1.471 -27.484 -1.475 1 98.31 196 ASP A C 1
ATOM 1500 O O . ASP A 1 196 ? 0.381 -28.062 -1.569 1 98.31 196 ASP A O 1
ATOM 1504 N N . GLY A 1 197 ? 1.756 -26.516 -0.638 1 98.31 197 GLY A N 1
ATOM 1505 C CA . GLY A 1 197 ? 0.675 -25.969 0.16 1 98.31 197 GLY A CA 1
ATOM 1506 C C . GLY A 1 197 ? -0.443 -25.375 -0.678 1 98.31 197 GLY A C 1
ATOM 1507 O O . GLY A 1 197 ? -1.622 -25.562 -0.371 1 98.31 197 GLY A O 1
ATOM 1508 N N . LEU A 1 198 ? -0.055 -24.625 -1.722 1 98.31 198 LEU A N 1
ATOM 1509 C CA . LEU A 1 198 ? -1.028 -24.047 -2.646 1 98.31 198 LEU A CA 1
ATOM 1510 C C . LEU A 1 198 ? -1.874 -25.141 -3.291 1 98.31 198 LEU A C 1
ATOM 1512 O O . LEU A 1 198 ? -3.104 -25.062 -3.299 1 98.31 198 LEU A O 1
ATOM 1516 N N . LYS A 1 199 ? -1.265 -26.156 -3.729 1 97.31 199 LYS A N 1
ATOM 1517 C CA . LYS A 1 199 ? -1.947 -27.281 -4.359 1 97.31 199 LYS A CA 1
ATOM 1518 C C . LYS A 1 199 ? -2.912 -27.953 -3.389 1 97.31 199 LYS A C 1
ATOM 1520 O O . LYS A 1 199 ? -4.059 -28.234 -3.74 1 97.31 199 LYS A O 1
ATOM 1525 N N . ALA A 1 200 ? -2.443 -28.234 -2.234 1 97.38 200 ALA A N 1
ATOM 1526 C CA . ALA A 1 200 ? -3.271 -28.891 -1.233 1 97.38 200 ALA A CA 1
ATOM 1527 C C . ALA A 1 200 ? -4.527 -28.078 -0.933 1 97.38 200 ALA A C 1
ATOM 1529 O O . ALA A 1 200 ? -5.602 -28.656 -0.719 1 97.38 200 ALA A O 1
ATOM 1530 N N . SER A 1 201 ? -4.344 -26.812 -0.936 1 96.88 201 SER A N 1
ATOM 1531 C CA . SER A 1 201 ? -5.465 -25.922 -0.645 1 96.88 201 SER A CA 1
ATOM 1532 C C . SER A 1 201 ? -6.469 -25.906 -1.793 1 96.88 201 SER A C 1
ATOM 1534 O O . SER A 1 201 ? -7.652 -25.625 -1.586 1 96.88 201 SER A O 1
ATOM 1536 N N . LEU A 1 202 ? -6.039 -26.109 -2.982 1 95.12 202 LEU A N 1
ATOM 1537 C CA . LEU A 1 202 ? -6.895 -26.109 -4.164 1 95.12 202 LEU A CA 1
ATOM 1538 C C . LEU A 1 202 ? -7.652 -27.438 -4.281 1 95.12 202 LEU A C 1
ATOM 1540 O O . LEU A 1 202 ? -8.789 -27.453 -4.754 1 95.12 202 LEU A O 1
ATOM 1544 N N . VAL A 1 203 ? -7.074 -28.531 -3.898 1 84.94 203 VAL A N 1
ATOM 1545 C CA . VAL A 1 203 ? -7.688 -29.859 -4.02 1 84.94 203 VAL A CA 1
ATOM 1546 C C . VAL A 1 203 ? -8.648 -30.094 -2.857 1 84.94 203 VAL A C 1
ATOM 1548 O O . VAL A 1 203 ? -9.68 -30.75 -3.018 1 84.94 203 VAL A O 1
ATOM 1551 N N . SER A 1 204 ? -8.305 -29.609 -1.631 1 71.12 204 SER A N 1
ATOM 1552 C CA . SER A 1 204 ? -9.195 -29.766 -0.485 1 71.12 204 SER A CA 1
ATOM 1553 C C . SER A 1 204 ? -10.508 -29.016 -0.704 1 71.12 204 SER A C 1
ATOM 1555 O O . SER A 1 204 ? -11.539 -29.406 -0.154 1 71.12 204 SER A O 1
ATOM 1557 N N . ASN A 1 205 ? -10.57 -27.859 -1.312 1 62.09 205 ASN A N 1
ATOM 1558 C CA . ASN A 1 205 ? -11.773 -27.062 -1.525 1 62.09 205 ASN A CA 1
ATOM 1559 C C . ASN A 1 205 ? -12.711 -27.734 -2.525 1 62.09 205 ASN A C 1
ATOM 1561 O O . ASN A 1 205 ? -13.914 -27.453 -2.531 1 62.09 205 ASN A O 1
ATOM 1565 N N . GLU A 1 206 ? -12.258 -28.484 -3.539 1 49.28 206 GLU A N 1
ATOM 1566 C CA . GLU A 1 206 ? -13.133 -29.25 -4.41 1 49.28 206 GLU A CA 1
ATOM 1567 C C . GLU A 1 206 ? -13.891 -30.312 -3.627 1 49.28 206 GLU A C 1
ATOM 1569 O O . GLU A 1 206 ? -15.016 -30.672 -3.984 1 49.28 206 GLU A O 1
ATOM 1574 N N . SER A 1 207 ? -13.375 -30.781 -2.529 1 42.88 207 SER A N 1
ATOM 1575 C CA . SER A 1 207 ? -14.07 -31.828 -1.791 1 42.88 207 SER A CA 1
ATOM 1576 C C . SER A 1 207 ? -15.102 -31.234 -0.833 1 42.88 207 SER A C 1
ATOM 1578 O O . SER A 1 207 ? -15.906 -31.953 -0.247 1 42.88 207 SER A O 1
ATOM 1580 N N . ASN A 1 208 ? -15.039 -29.922 -0.39 1 37.34 208 ASN A N 1
ATOM 1581 C CA . ASN A 1 208 ? -16.109 -29.453 0.493 1 37.34 208 ASN A CA 1
ATOM 1582 C C . ASN A 1 208 ? -17.219 -28.766 -0.287 1 37.34 208 ASN A C 1
ATOM 1584 O O . ASN A 1 208 ? -16.938 -27.938 -1.157 1 37.34 208 ASN A O 1
ATOM 1588 N N . MET B 1 1 ? 8.68 38.406 11.289 1 57.81 1 MET B N 1
ATOM 1589 C CA . MET B 1 1 ? 8.055 37.281 11.977 1 57.81 1 MET B CA 1
ATOM 1590 C C . MET B 1 1 ? 8.523 35.969 11.383 1 57.81 1 MET B C 1
ATOM 1592 O O . MET B 1 1 ? 8.844 35.906 10.195 1 57.81 1 MET B O 1
ATOM 1596 N N . SER B 1 2 ? 8.914 35 12.227 1 79.25 2 SER B N 1
ATOM 1597 C CA . SER B 1 2 ? 9.5 33.75 11.727 1 79.25 2 SER B CA 1
ATOM 1598 C C . SER B 1 2 ? 8.516 33 10.867 1 79.25 2 SER B C 1
ATOM 1600 O O . SER B 1 2 ? 7.301 33.094 11.062 1 79.25 2 SER B O 1
ATOM 1602 N N . GLN B 1 3 ? 8.805 32.562 9.688 1 90.81 3 GLN B N 1
ATOM 1603 C CA . GLN B 1 3 ? 7.973 31.766 8.781 1 90.81 3 GLN B CA 1
ATOM 1604 C C . GLN B 1 3 ? 7.336 30.578 9.5 1 90.81 3 GLN B C 1
ATOM 1606 O O . GLN B 1 3 ? 7.988 29.922 10.312 1 90.81 3 GLN B O 1
ATOM 1611 N N . PRO B 1 4 ? 6.074 30.5 9.438 1 95.56 4 PRO B N 1
ATOM 1612 C CA . PRO B 1 4 ? 5.406 29.375 10.102 1 95.56 4 PRO B CA 1
ATOM 1613 C C . PRO B 1 4 ? 6.012 28.031 9.734 1 95.56 4 PRO B C 1
ATOM 1615 O O . PRO B 1 4 ? 6.535 27.859 8.633 1 95.56 4 PRO B O 1
ATOM 1618 N N . ILE B 1 5 ? 6.012 27.141 10.688 1 96.94 5 ILE B N 1
ATOM 1619 C CA . ILE B 1 5 ? 6.438 25.766 10.461 1 96.94 5 ILE B CA 1
ATOM 1620 C C . ILE B 1 5 ? 5.445 25.062 9.523 1 96.94 5 ILE B C 1
ATOM 1622 O O . ILE B 1 5 ? 4.238 25.078 9.773 1 96.94 5 ILE B O 1
ATOM 1626 N N . ARG B 1 6 ? 5.922 24.453 8.516 1 98 6 ARG B N 1
ATOM 1627 C CA . ARG B 1 6 ? 5.07 23.828 7.504 1 98 6 ARG B CA 1
ATOM 1628 C C . ARG B 1 6 ? 4.754 22.375 7.871 1 98 6 ARG B C 1
ATOM 1630 O O . ARG B 1 6 ? 5.66 21.594 8.133 1 98 6 ARG B O 1
ATOM 1637 N N . LEU B 1 7 ? 3.479 22.047 7.895 1 98.62 7 LEU B N 1
ATOM 1638 C CA . LEU B 1 7 ? 2.973 20.703 8.094 1 98.62 7 LEU B CA 1
ATOM 1639 C C . LEU B 1 7 ? 2.145 20.234 6.898 1 98.62 7 LEU B C 1
ATOM 1641 O O . LEU B 1 7 ? 1.203 20.922 6.492 1 98.62 7 LEU B O 1
ATOM 1645 N N . ALA B 1 8 ? 2.508 19.141 6.348 1 98.75 8 ALA B N 1
ATOM 1646 C CA . ALA B 1 8 ? 1.7 18.609 5.258 1 98.75 8 ALA B CA 1
ATOM 1647 C C . ALA B 1 8 ? 0.595 17.703 5.793 1 98.75 8 ALA B C 1
ATOM 1649 O O . ALA B 1 8 ? 0.843 16.844 6.645 1 98.75 8 ALA B O 1
ATOM 1650 N N . LEU B 1 9 ? -0.61 17.922 5.391 1 98.81 9 LEU B N 1
ATOM 1651 C CA . LEU B 1 9 ? -1.731 17.031 5.625 1 98.81 9 LEU B CA 1
ATOM 1652 C C . LEU B 1 9 ? -2.01 16.172 4.395 1 98.81 9 LEU B C 1
ATOM 1654 O O . LEU B 1 9 ? -2.596 16.656 3.42 1 98.81 9 LEU B O 1
ATOM 1658 N N . LEU B 1 10 ? -1.598 14.914 4.469 1 98.38 10 LEU B N 1
ATOM 1659 C CA . LEU B 1 10 ? -1.669 13.992 3.34 1 98.38 10 LEU B CA 1
ATOM 1660 C C . LEU B 1 10 ? -3 13.25 3.33 1 98.38 10 LEU B C 1
ATOM 1662 O O . LEU B 1 10 ? -3.33 12.547 4.289 1 98.38 10 LEU B O 1
ATOM 1666 N N . LEU B 1 11 ? -3.742 13.453 2.248 1 97.56 11 LEU B N 1
ATOM 1667 C CA . LEU B 1 11 ? -4.934 12.641 2.047 1 97.56 11 LEU B CA 1
ATOM 1668 C C . LEU B 1 11 ? -4.566 11.258 1.512 1 97.56 11 LEU B C 1
ATOM 1670 O O . LEU B 1 11 ? -3.893 11.148 0.486 1 97.56 11 LEU B O 1
ATOM 1674 N N . GLY B 1 12 ? -5.047 10.25 2.141 1 96.88 12 GLY B N 1
ATOM 1675 C CA . GLY B 1 12 ? -4.566 8.898 1.894 1 96.88 12 GLY B CA 1
ATOM 1676 C C . GLY B 1 12 ? -5.344 8.18 0.807 1 96.88 12 GLY B C 1
ATOM 1677 O O . GLY B 1 12 ? -5.113 6.992 0.55 1 96.88 12 GLY B O 1
ATOM 1678 N N . SER B 1 13 ? -6.301 8.914 0.166 1 94.94 13 SER B N 1
ATOM 1679 C CA . SER B 1 13 ? -7.102 8.273 -0.87 1 94.94 13 SER B CA 1
ATOM 1680 C C . SER B 1 13 ? -7.43 9.242 -1.999 1 94.94 13 SER B C 1
ATOM 1682 O O . SER B 1 13 ? -7.703 10.422 -1.753 1 94.94 13 SER B O 1
ATOM 1684 N N . CYS B 1 14 ? -7.484 8.656 -3.215 1 92.31 14 CYS B N 1
ATOM 1685 C CA . CYS B 1 14 ? -7.836 9.422 -4.406 1 92.31 14 CYS B CA 1
ATOM 1686 C C . CYS B 1 14 ? -9.305 9.234 -4.758 1 92.31 14 CYS B C 1
ATOM 1688 O O . CYS B 1 14 ? -9.805 9.844 -5.711 1 92.31 14 CYS B O 1
ATOM 1690 N N . ARG B 1 15 ? -9.992 8.406 -4.031 1 91 15 ARG B N 1
ATOM 1691 C CA . ARG B 1 15 ? -11.375 8.062 -4.363 1 91 15 ARG B CA 1
ATOM 1692 C C . ARG B 1 15 ? -12.25 9.312 -4.406 1 91 15 ARG B C 1
ATOM 1694 O O . ARG B 1 15 ? -12.289 10.078 -3.443 1 91 15 ARG B O 1
ATOM 1701 N N . ARG B 1 16 ? -12.938 9.211 -5.559 1 87.44 16 ARG B N 1
ATOM 1702 C CA . ARG B 1 16 ? -13.883 10.32 -5.707 1 87.44 16 ARG B CA 1
ATOM 1703 C C . ARG B 1 16 ? -15.117 10.102 -4.844 1 87.44 16 ARG B C 1
ATOM 1705 O O . ARG B 1 16 ? -15.57 8.969 -4.668 1 87.44 16 ARG B O 1
ATOM 1712 N N . ASN B 1 17 ? -15.555 11.047 -4.199 1 86.75 17 ASN B N 1
ATOM 1713 C CA . ASN B 1 17 ? -16.766 11 -3.379 1 86.75 17 ASN B CA 1
ATOM 1714 C C . ASN B 1 17 ? -16.547 10.164 -2.119 1 86.75 17 ASN B C 1
ATOM 1716 O O . ASN B 1 17 ? -17.453 9.453 -1.68 1 86.75 17 ASN B O 1
ATOM 1720 N N . GLY B 1 18 ? -15.375 10.016 -1.723 1 92.31 18 GLY B N 1
ATOM 1721 C CA . GLY B 1 18 ? -15.094 9.375 -0.448 1 92.31 18 GLY B CA 1
ATOM 1722 C C . GLY B 1 18 ? -15.156 10.336 0.727 1 92.31 18 GLY B C 1
ATOM 1723 O O . GLY B 1 18 ? -15.469 11.516 0.558 1 92.31 18 GLY B O 1
ATOM 1724 N N . ASN B 1 19 ? -14.844 9.836 1.87 1 96.12 19 ASN B N 1
ATOM 1725 C CA . ASN B 1 19 ? -14.953 10.625 3.094 1 96.12 19 ASN B CA 1
ATOM 1726 C C . ASN B 1 19 ? -13.641 11.328 3.42 1 96.12 19 ASN B C 1
ATOM 1728 O O . ASN B 1 19 ? -13.586 12.18 4.309 1 96.12 19 ASN B O 1
ATOM 1732 N N . THR B 1 20 ? -12.57 10.992 2.65 1 97.19 20 THR B N 1
ATOM 1733 C CA . THR B 1 20 ? -11.242 11.469 3.002 1 97.19 20 THR B CA 1
ATOM 1734 C C . THR B 1 20 ? -11.172 12.992 2.951 1 97.19 20 THR B C 1
ATOM 1736 O O . THR B 1 20 ? -10.688 13.633 3.889 1 97.19 20 THR B O 1
ATOM 1739 N N . PRO B 1 21 ? -11.75 13.664 1.92 1 96.56 21 PRO B N 1
ATOM 1740 C CA . PRO B 1 21 ? -11.656 15.133 1.893 1 96.56 21 PRO B CA 1
ATOM 1741 C C . PRO B 1 21 ? -12.383 15.781 3.068 1 96.56 21 PRO B C 1
ATOM 1743 O O . PRO B 1 21 ? -11.852 16.719 3.678 1 96.56 21 PRO B O 1
ATOM 1746 N N . GLY B 1 22 ? -13.555 15.25 3.367 1 97.69 22 GLY B N 1
ATOM 1747 C CA . GLY B 1 22 ? -14.312 15.812 4.477 1 97.69 22 GLY B CA 1
ATOM 1748 C C . GLY B 1 22 ? -13.641 15.609 5.82 1 97.69 22 GLY B C 1
ATOM 1749 O O . GLY B 1 22 ? -13.562 16.547 6.625 1 97.69 22 GLY B O 1
ATOM 1750 N N . ILE B 1 23 ? -13.117 14.43 6.082 1 98.5 23 ILE B N 1
ATOM 1751 C CA . ILE B 1 23 ? -12.445 14.133 7.34 1 98.5 23 ILE B CA 1
ATOM 1752 C C . ILE B 1 23 ? -11.148 14.945 7.434 1 98.5 23 ILE B C 1
ATOM 1754 O O . ILE B 1 23 ? -10.805 15.453 8.5 1 98.5 23 ILE B O 1
ATOM 1758 N N . ALA B 1 24 ? -10.477 15.094 6.312 1 98.38 24 ALA B N 1
ATOM 1759 C CA . ALA B 1 24 ? -9.258 15.898 6.285 1 98.38 24 ALA B CA 1
ATOM 1760 C C . ALA B 1 24 ? -9.555 17.359 6.633 1 98.38 24 ALA B C 1
ATOM 1762 O O . ALA B 1 24 ? -8.805 17.984 7.375 1 98.38 24 ALA B O 1
ATOM 1763 N N . SER B 1 25 ? -10.609 17.875 6.066 1 98.19 25 SER B N 1
ATOM 1764 C CA . SER B 1 25 ? -11.016 19.25 6.379 1 98.19 25 SER B CA 1
ATOM 1765 C C . SER B 1 25 ? -11.305 19.406 7.867 1 98.19 25 SER B C 1
ATOM 1767 O O . SER B 1 25 ? -10.891 20.391 8.484 1 98.19 25 SER B O 1
ATOM 1769 N N . TRP B 1 26 ? -11.992 18.438 8.391 1 98.62 26 TRP B N 1
ATOM 1770 C CA . TRP B 1 26 ? -12.32 18.422 9.812 1 98.62 26 TRP B CA 1
ATOM 1771 C C . TRP B 1 26 ? -11.055 18.375 10.664 1 98.62 26 TRP B C 1
ATOM 1773 O O . TRP B 1 26 ? -10.898 19.156 11.602 1 98.62 26 TRP B O 1
ATOM 1783 N N . VAL B 1 27 ? -10.117 17.5 10.328 1 98.81 27 VAL B N 1
ATOM 1784 C CA . VAL B 1 27 ? -8.859 17.344 11.047 1 98.81 27 VAL B CA 1
ATOM 1785 C C . VAL B 1 27 ? -8.031 18.625 10.938 1 98.81 27 VAL B C 1
ATOM 1787 O O . VAL B 1 27 ? -7.461 19.078 11.93 1 98.81 27 VAL B O 1
ATOM 1790 N N . GLN B 1 28 ? -7.957 19.141 9.742 1 98.56 28 GLN B N 1
ATOM 1791 C CA . GLN B 1 28 ? -7.203 20.375 9.531 1 98.56 28 GLN B CA 1
ATOM 1792 C C . GLN B 1 28 ? -7.695 21.484 10.453 1 98.56 28 GLN B C 1
ATOM 1794 O O . GLN B 1 28 ? -6.895 22.188 11.07 1 98.56 28 GLN B O 1
ATOM 1799 N N . LYS B 1 29 ? -9.008 21.641 10.555 1 97.62 29 LYS B N 1
ATOM 1800 C CA . LYS B 1 29 ? -9.609 22.656 11.398 1 97.62 29 LYS B CA 1
ATOM 1801 C C . LYS B 1 29 ? -9.227 22.453 12.867 1 97.62 29 LYS B C 1
ATOM 1803 O O . LYS B 1 29 ? -8.82 23.391 13.547 1 97.62 29 LYS B O 1
ATOM 1808 N N . LEU B 1 30 ? -9.336 21.234 13.32 1 98 30 LEU B N 1
ATOM 1809 C CA . LEU B 1 30 ? -9.047 20.938 14.719 1 98 30 LEU B CA 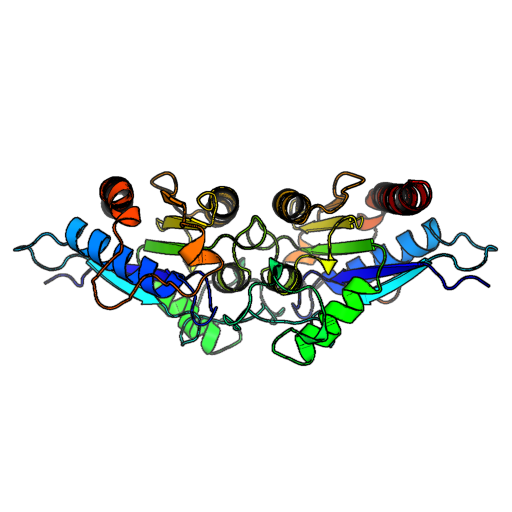1
ATOM 1810 C C . LEU B 1 30 ? -7.57 21.156 15.023 1 98 30 LEU B C 1
ATOM 1812 O O . LEU B 1 30 ? -7.227 21.75 16.047 1 98 30 LEU B O 1
ATOM 1816 N N . VAL B 1 31 ? -6.711 20.656 14.141 1 98.56 31 VAL B N 1
ATOM 1817 C CA . VAL B 1 31 ? -5.273 20.75 14.359 1 98.56 31 VAL B CA 1
ATOM 1818 C C . VAL B 1 31 ? -4.84 22.219 14.297 1 98.56 31 VAL B C 1
ATOM 1820 O O . VAL B 1 31 ? -4.027 22.656 15.109 1 98.56 31 VAL B O 1
ATOM 1823 N N . ASP B 1 32 ? -5.371 22.953 13.336 1 97.62 32 ASP B N 1
ATOM 1824 C CA . ASP B 1 32 ? -5.047 24.375 13.219 1 97.62 32 ASP B CA 1
ATOM 1825 C C . ASP B 1 32 ? -5.43 25.125 14.484 1 97.62 32 ASP B C 1
ATOM 1827 O O . ASP B 1 32 ? -4.633 25.906 15.023 1 97.62 32 ASP B O 1
ATOM 1831 N N . ALA B 1 33 ? -6.641 24.859 14.984 1 96.81 33 ALA B N 1
ATOM 1832 C CA . ALA B 1 33 ? -7.109 25.531 16.188 1 96.81 33 ALA B CA 1
ATOM 1833 C C . ALA B 1 33 ? -6.23 25.188 17.391 1 96.81 33 ALA B C 1
ATOM 1835 O O . ALA B 1 33 ? -5.98 26.031 18.25 1 96.81 33 ALA B O 1
ATOM 1836 N N . ARG B 1 34 ? -5.781 23.906 17.391 1 97.12 34 ARG B N 1
ATOM 1837 C CA . ARG B 1 34 ? -4.984 23.422 18.516 1 97.12 34 ARG B CA 1
ATOM 1838 C C . ARG B 1 34 ? -3.574 24 18.469 1 97.12 34 ARG B C 1
ATOM 1840 O O . ARG B 1 34 ? -3.023 24.391 19.516 1 97.12 34 ARG B O 1
ATOM 1847 N N . LEU B 1 35 ? -3.014 24.125 17.328 1 97.12 35 LEU B N 1
ATOM 1848 C CA . LEU B 1 35 ? -1.608 24.484 17.188 1 97.12 35 LEU B CA 1
ATOM 1849 C C . LEU B 1 35 ? -1.449 26 17.031 1 97.12 35 LEU B C 1
ATOM 1851 O O . LEU B 1 35 ? -0.359 26.531 17.234 1 97.12 35 LEU B O 1
ATOM 1855 N N . ASN B 1 36 ? -2.504 26.672 16.562 1 96.62 36 ASN B N 1
ATOM 1856 C CA . ASN B 1 36 ? -2.537 28.125 16.375 1 96.62 36 ASN B CA 1
ATOM 1857 C C . ASN B 1 36 ? -3.656 28.766 17.188 1 96.62 36 ASN B C 1
ATOM 1859 O O . ASN B 1 36 ? -4.613 29.297 16.625 1 96.62 36 ASN B O 1
ATOM 1863 N N . PRO B 1 37 ? -3.521 28.766 18.438 1 93.19 37 PRO B N 1
ATOM 1864 C CA . PRO B 1 37 ? -4.586 29.359 19.25 1 93.19 37 PRO B CA 1
ATOM 1865 C C . PRO B 1 37 ? -4.906 30.797 18.859 1 93.19 37 PRO B C 1
ATOM 1867 O O . PRO B 1 37 ? -4.02 31.531 18.422 1 93.19 37 PRO B O 1
ATOM 1870 N N . ALA B 1 38 ? -6.152 31.125 19.031 1 92.38 38 ALA B N 1
ATOM 1871 C CA . ALA B 1 38 ? -6.629 32.469 18.688 1 92.38 38 ALA B CA 1
ATOM 1872 C C . ALA B 1 38 ? -5.82 33.531 19.422 1 92.38 38 ALA B C 1
ATOM 1874 O O . ALA B 1 38 ? -5.508 33.406 20.609 1 92.38 38 ALA B O 1
ATOM 1875 N N . GLY B 1 39 ? -5.465 34.562 18.703 1 91.5 39 GLY B N 1
ATOM 1876 C CA . GLY B 1 39 ? -4.789 35.688 19.312 1 91.5 39 GLY B CA 1
ATOM 1877 C C . GLY B 1 39 ? -3.277 35.594 19.234 1 91.5 39 GLY B C 1
ATOM 1878 O O . GLY B 1 39 ? -2.57 36.469 19.734 1 91.5 39 GLY B O 1
ATOM 1879 N N . THR B 1 40 ? -2.807 34.469 18.797 1 89.94 40 THR B N 1
ATOM 1880 C CA . THR B 1 40 ? -1.365 34.312 18.641 1 89.94 40 THR B CA 1
ATOM 1881 C C . THR B 1 40 ? -0.974 34.281 17.172 1 89.94 40 THR B C 1
ATOM 1883 O O . THR B 1 40 ? -1.798 34 16.297 1 89.94 40 THR B O 1
ATOM 1886 N N . PRO B 1 41 ? 0.193 34.812 16.859 1 92.94 41 PRO B N 1
ATOM 1887 C CA . 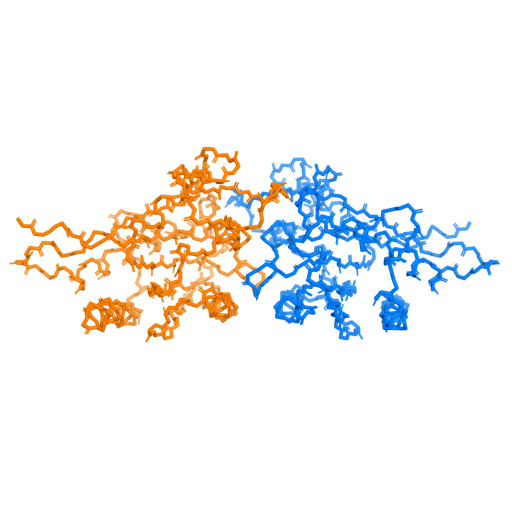PRO B 1 41 ? 0.661 34.688 15.484 1 92.94 41 PRO B CA 1
ATOM 1888 C C . PRO B 1 41 ? 0.671 33.25 14.992 1 92.94 41 PRO B C 1
ATOM 1890 O O . PRO B 1 41 ? 0.948 32.312 15.766 1 92.94 41 PRO B O 1
ATOM 1893 N N . LYS B 1 42 ? 0.35 33.125 13.797 1 94.69 42 LYS B N 1
ATOM 1894 C CA . LYS B 1 42 ? 0.329 31.781 13.203 1 94.69 42 LYS B CA 1
ATOM 1895 C C . LYS B 1 42 ? 1.71 31.141 13.258 1 94.69 42 LYS B C 1
ATOM 1897 O O . LYS B 1 42 ? 2.662 31.641 12.664 1 94.69 42 LYS B O 1
ATOM 1902 N N . ALA B 1 43 ? 1.823 30.016 13.922 1 95.5 43 ALA B N 1
ATOM 1903 C CA . ALA B 1 43 ? 3.098 29.328 14.109 1 95.5 43 ALA B CA 1
ATOM 1904 C C . ALA B 1 43 ? 3.223 28.141 13.172 1 95.5 43 ALA B C 1
ATOM 1906 O O . ALA B 1 43 ? 4.332 27.734 12.812 1 95.5 43 ALA B O 1
ATOM 1907 N N . PHE B 1 44 ? 2.08 27.625 12.797 1 97.31 44 PHE B N 1
ATOM 1908 C CA . PHE B 1 44 ? 2.057 26.453 11.945 1 97.31 44 PHE B CA 1
ATOM 1909 C C . PHE B 1 44 ? 1.203 26.703 10.703 1 97.31 44 PHE B C 1
ATOM 1911 O O . PHE B 1 44 ? 0.142 27.312 10.789 1 97.31 44 PHE B O 1
ATOM 1918 N N . ASP B 1 45 ? 1.706 26.266 9.578 1 97.94 45 ASP B N 1
ATOM 1919 C CA . ASP B 1 45 ? 0.98 26.266 8.312 1 97.94 45 ASP B CA 1
ATOM 1920 C C . ASP B 1 45 ? 0.631 24.844 7.883 1 97.94 45 ASP B C 1
ATOM 1922 O O . ASP B 1 45 ? 1.513 24.078 7.496 1 97.94 45 ASP B O 1
ATOM 1926 N N . ILE B 1 46 ? -0.626 24.484 8.016 1 98.38 46 ILE B N 1
ATOM 1927 C CA . ILE B 1 46 ? -1.08 23.141 7.641 1 98.38 46 ILE B CA 1
ATOM 1928 C C . ILE B 1 46 ? -1.482 23.141 6.168 1 98.38 46 ILE B C 1
ATOM 1930 O O . ILE B 1 46 ? -2.438 23.812 5.773 1 98.38 46 ILE B O 1
ATOM 1934 N N . ILE B 1 47 ? -0.816 22.312 5.359 1 98.06 47 ILE B N 1
ATOM 1935 C CA . ILE B 1 47 ? -0.979 22.328 3.91 1 98.06 47 ILE B CA 1
ATOM 1936 C C . ILE B 1 47 ? -1.614 21.016 3.451 1 98.06 47 ILE B C 1
ATOM 1938 O O . ILE B 1 47 ? -0.94 20 3.369 1 98.06 47 ILE B O 1
ATOM 1942 N N . PRO B 1 48 ? -2.916 21.031 3.16 1 97.44 48 PRO B N 1
ATOM 1943 C CA . PRO B 1 48 ? -3.52 19.812 2.604 1 97.44 48 PRO B CA 1
ATOM 1944 C C . PRO B 1 48 ? -2.941 19.438 1.241 1 97.44 48 PRO B C 1
ATOM 1946 O O . PRO B 1 48 ? -2.709 20.312 0.403 1 97.44 48 PRO B O 1
ATOM 1949 N N . VAL B 1 49 ? -2.68 18.203 1.088 1 97.38 49 VAL B N 1
ATOM 1950 C CA . VAL B 1 49 ? -2.156 17.703 -0.176 1 97.38 49 VAL B CA 1
ATOM 1951 C C . VAL B 1 49 ? -3.195 16.797 -0.841 1 97.38 49 VAL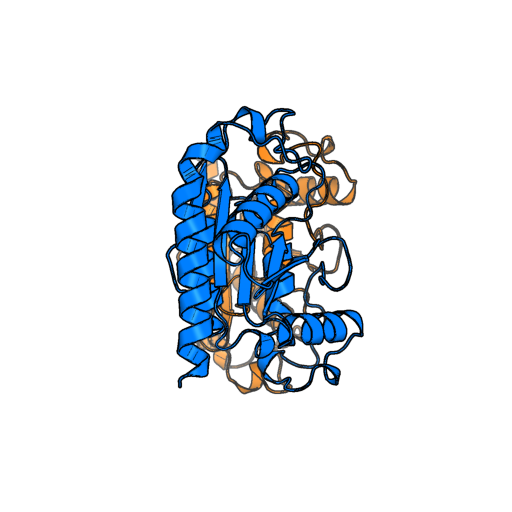 B C 1
ATOM 1953 O O . VAL B 1 49 ? -3.451 15.688 -0.375 1 97.38 49 VAL B O 1
ATOM 1956 N N . ASP B 1 50 ? -3.768 17.297 -1.901 1 92.88 50 ASP B N 1
ATOM 1957 C CA . ASP B 1 50 ? -4.711 16.531 -2.711 1 92.88 50 ASP B CA 1
ATOM 1958 C C . ASP B 1 50 ? -3.988 15.477 -3.539 1 92.88 50 ASP B C 1
ATOM 1960 O O . ASP B 1 50 ? -3.143 15.805 -4.375 1 92.88 50 ASP B O 1
ATOM 1964 N N . PRO B 1 51 ? -4.32 14.242 -3.34 1 93.69 51 PRO B N 1
ATOM 1965 C CA . PRO B 1 51 ? -3.566 13.18 -4.016 1 93.69 51 PRO B CA 1
ATOM 1966 C C . PRO B 1 51 ? -3.795 13.164 -5.523 1 93.69 51 PRO B C 1
ATOM 1968 O O . PRO B 1 51 ? -3.076 12.477 -6.254 1 93.69 51 PRO B O 1
ATOM 1971 N N . THR B 1 52 ? -4.742 13.898 -6.008 1 90.69 52 THR B N 1
ATOM 1972 C CA . THR B 1 52 ? -5.031 13.906 -7.438 1 90.69 52 THR B CA 1
ATOM 1973 C C . THR B 1 52 ? -4.344 15.086 -8.125 1 90.69 52 THR B C 1
ATOM 1975 O O . THR B 1 52 ? -4.492 15.281 -9.328 1 90.69 52 THR B O 1
ATOM 1978 N N . LYS B 1 53 ? -3.572 15.852 -7.324 1 92.31 53 LYS B N 1
ATOM 1979 C CA . LYS B 1 53 ? -2.943 17.047 -7.859 1 92.31 53 LYS B CA 1
ATOM 1980 C C . LYS B 1 53 ? -1.459 17.109 -7.512 1 92.31 53 LYS B C 1
ATOM 1982 O O . LYS B 1 53 ? -1.026 16.484 -6.535 1 92.31 53 LYS B O 1
ATOM 1987 N N . ALA B 1 54 ? -0.676 17.828 -8.281 1 90.5 54 ALA B N 1
ATOM 1988 C CA . ALA B 1 54 ? 0.716 18.125 -7.945 1 90.5 54 ALA B CA 1
ATOM 1989 C C . ALA B 1 54 ? 0.82 18.781 -6.574 1 90.5 54 ALA B C 1
ATOM 1991 O O . ALA B 1 54 ? -0.069 19.547 -6.176 1 90.5 54 ALA B O 1
ATOM 1992 N N . PRO B 1 55 ? 1.77 18.469 -5.938 1 91.19 55 PRO B N 1
ATOM 1993 C CA . PRO B 1 55 ? 2.99 17.719 -6.223 1 91.19 55 PRO B CA 1
ATOM 1994 C C . PRO B 1 55 ? 2.877 16.25 -5.832 1 91.19 55 PRO B C 1
ATOM 1996 O O . PRO B 1 55 ? 3.865 15.508 -5.887 1 91.19 55 PRO B O 1
ATOM 1999 N N . HIS B 1 56 ? 1.667 15.789 -5.367 1 87.25 56 HIS B N 1
ATOM 2000 C CA . HIS B 1 56 ? 1.495 14.391 -5 1 87.25 56 HIS B CA 1
ATOM 2001 C C . HIS B 1 56 ? 1.705 13.469 -6.199 1 87.25 56 HIS B C 1
ATOM 2003 O O . HIS B 1 56 ? 1.028 13.617 -7.219 1 87.25 56 HIS B O 1
ATOM 2009 N N . PRO B 1 57 ? 2.783 12.617 -6.086 1 81.38 57 PRO B N 1
ATOM 2010 C CA . PRO B 1 57 ? 2.924 11.656 -7.184 1 81.38 57 PRO B CA 1
ATOM 2011 C C . PRO B 1 57 ? 1.901 10.523 -7.113 1 81.38 57 PRO B C 1
ATOM 2013 O O . PRO B 1 57 ? 1.775 9.867 -6.082 1 81.38 57 PRO B O 1
ATOM 2016 N N . TYR B 1 58 ? 1.038 10.555 -8.125 1 75.38 58 TYR B N 1
ATOM 2017 C CA . TYR B 1 58 ? 0.037 9.5 -8.219 1 75.38 58 TYR B CA 1
ATOM 2018 C C . TYR B 1 58 ? 0.568 8.312 -9.016 1 75.38 58 TYR B C 1
ATOM 2020 O O . TYR B 1 58 ? 1.392 8.477 -9.914 1 75.38 58 TYR B O 1
ATOM 2028 N N . GLY B 1 59 ? 0.577 7.148 -8.539 1 83.06 59 GLY B N 1
ATOM 2029 C CA . GLY B 1 59 ? 0.941 6.012 -9.367 1 83.06 59 GLY B CA 1
ATOM 2030 C C . GLY B 1 59 ? 2.131 5.238 -8.836 1 83.06 59 GLY B C 1
ATOM 2031 O O . GLY B 1 59 ? 2.684 5.586 -7.789 1 83.06 59 GLY B O 1
ATOM 2032 N N . PRO B 1 60 ? 2.533 4.32 -9.562 1 89.44 60 PRO B N 1
ATOM 2033 C CA . PRO B 1 60 ? 3.549 3.385 -9.07 1 89.44 60 PRO B CA 1
ATOM 2034 C C . PRO B 1 60 ? 4.973 3.895 -9.281 1 89.44 60 PRO B C 1
ATOM 2036 O O . PRO B 1 60 ? 5.18 4.867 -10.008 1 89.44 60 PRO B O 1
ATOM 2039 N N . ILE B 1 61 ? 5.848 3.32 -8.594 1 89.62 61 ILE B N 1
ATOM 2040 C CA . ILE B 1 61 ? 7.273 3.506 -8.844 1 89.62 61 ILE B CA 1
ATOM 2041 C C . ILE B 1 61 ? 7.676 2.758 -10.117 1 89.62 61 ILE B C 1
ATOM 2043 O O . ILE B 1 61 ? 7.617 1.527 -10.164 1 89.62 61 ILE B O 1
ATOM 2047 N N . ILE B 1 62 ? 8.109 3.51 -11.102 1 87.44 62 ILE B N 1
ATOM 2048 C CA . ILE B 1 62 ? 8.406 2.877 -12.383 1 87.44 62 ILE B CA 1
ATOM 2049 C C . ILE B 1 62 ? 9.898 2.982 -12.68 1 87.44 62 ILE B C 1
ATOM 2051 O O . ILE B 1 62 ? 10.438 2.197 -13.461 1 87.44 62 ILE B O 1
ATOM 2055 N N . ASP B 1 63 ? 10.461 4.004 -12.062 1 82.75 63 ASP B N 1
ATOM 2056 C CA . ASP B 1 63 ? 11.867 4.254 -12.352 1 82.7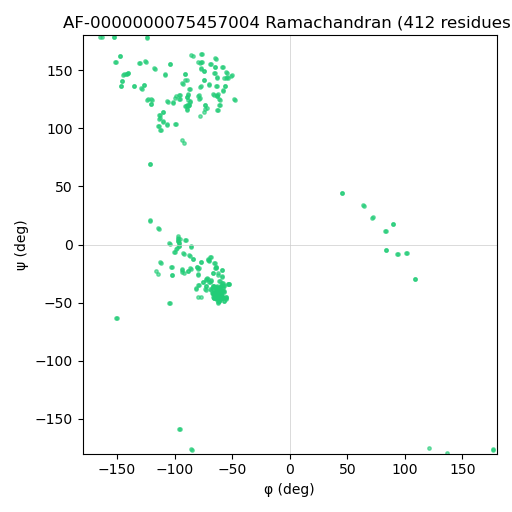5 63 ASP B CA 1
ATOM 2057 C C . ASP B 1 63 ? 12.773 3.285 -11.594 1 82.75 63 ASP B C 1
ATOM 2059 O O . ASP B 1 63 ? 12.688 3.188 -10.367 1 82.75 63 ASP B O 1
ATOM 2063 N N . GLY B 1 64 ? 13.609 2.605 -12.188 1 78.56 64 GLY B N 1
ATOM 2064 C CA . GLY B 1 64 ? 14.5 1.637 -11.578 1 78.56 64 GLY B CA 1
ATOM 2065 C C . GLY B 1 64 ? 15.961 2.033 -11.672 1 78.56 64 GLY B C 1
ATOM 2066 O O . GLY B 1 64 ? 16.844 1.223 -11.398 1 78.56 64 GLY B O 1
ATOM 2067 N N . SER B 1 65 ? 16.234 3.352 -12.023 1 77.88 65 SER B N 1
ATOM 2068 C CA . SER B 1 65 ? 17.625 3.76 -12.242 1 77.88 65 SER B CA 1
ATOM 2069 C C . SER B 1 65 ? 18.359 3.955 -10.922 1 77.88 65 SER B C 1
ATOM 2071 O O . SER B 1 65 ? 19.516 3.564 -10.789 1 77.88 65 SER B O 1
ATOM 2073 N N . ARG B 1 66 ? 17.656 4.664 -9.984 1 84.69 66 ARG B N 1
ATOM 2074 C CA . ARG B 1 66 ? 18.25 4.887 -8.68 1 84.69 66 ARG B CA 1
ATOM 2075 C C . ARG B 1 66 ? 17.25 4.629 -7.559 1 84.69 66 ARG B C 1
ATOM 2077 O O . ARG B 1 66 ? 16.078 5.008 -7.664 1 84.69 66 ARG B O 1
ATOM 2084 N N . LEU B 1 67 ? 17.766 3.912 -6.512 1 88.62 67 LEU B N 1
ATOM 2085 C CA . LEU B 1 67 ? 16.953 3.732 -5.32 1 88.62 67 LEU B CA 1
ATOM 2086 C C . LEU B 1 67 ? 16.797 5.051 -4.566 1 88.62 67 LEU B C 1
ATOM 2088 O O . LEU B 1 67 ? 17.766 5.789 -4.391 1 88.62 67 LEU B O 1
ATOM 2092 N N . PRO B 1 68 ? 15.648 5.309 -4.109 1 90.44 68 PRO B N 1
ATOM 2093 C CA . PRO B 1 68 ? 15.445 6.543 -3.35 1 90.44 68 PRO B CA 1
ATOM 2094 C C . PRO B 1 68 ? 16.422 6.688 -2.188 1 90.44 68 PRO B C 1
ATOM 2096 O O . PRO B 1 68 ? 16.891 7.793 -1.906 1 90.44 68 PRO B O 1
ATOM 2099 N N . ALA B 1 69 ? 16.797 5.637 -1.58 1 90.81 69 ALA B N 1
ATOM 2100 C CA . ALA B 1 69 ? 17.703 5.652 -0.44 1 90.81 69 ALA B CA 1
ATOM 2101 C C . ALA B 1 69 ? 19.094 6.164 -0.849 1 90.81 69 ALA B C 1
ATOM 2103 O O . ALA B 1 69 ? 19.891 6.57 0.002 1 90.81 69 ALA B O 1
ATOM 2104 N N . GLN B 1 70 ? 19.375 6.102 -2.125 1 90 70 GLN B N 1
ATOM 2105 C CA . GLN B 1 70 ? 20.688 6.508 -2.635 1 90 70 GLN B CA 1
ATOM 2106 C C . GLN B 1 70 ? 20.656 7.953 -3.129 1 90 70 GLN B C 1
ATOM 2108 O O . GLN B 1 70 ? 21.688 8.492 -3.539 1 90 70 GLN B O 1
ATOM 2113 N N . ILE B 1 71 ? 19.5 8.562 -3.053 1 91.12 71 ILE B N 1
ATOM 2114 C CA . ILE B 1 71 ? 19.328 9.914 -3.592 1 91.12 71 ILE B CA 1
ATOM 2115 C C . ILE B 1 71 ? 19.422 10.938 -2.461 1 91.12 71 ILE B C 1
ATOM 2117 O O . ILE B 1 71 ? 18.688 10.844 -1.474 1 91.12 71 ILE B O 1
ATOM 2121 N N . ASN B 1 72 ? 20.25 11.891 -2.648 1 91.25 72 ASN B N 1
ATOM 2122 C CA . ASN B 1 72 ? 20.484 12.875 -1.598 1 91.25 72 ASN B CA 1
ATOM 2123 C C . ASN B 1 72 ? 19.969 14.258 -1.998 1 91.25 72 ASN B C 1
ATOM 2125 O O . ASN B 1 72 ? 19.875 15.156 -1.162 1 91.25 72 ASN B O 1
ATOM 2129 N N . ASP B 1 73 ? 19.719 14.383 -3.287 1 94 73 ASP B N 1
ATOM 2130 C CA . ASP B 1 73 ? 19.266 15.656 -3.838 1 94 73 ASP B CA 1
ATOM 2131 C C . ASP B 1 73 ? 18.016 15.477 -4.688 1 94 73 ASP B C 1
ATOM 2133 O O . ASP B 1 73 ? 17.953 14.57 -5.523 1 94 73 ASP B O 1
ATOM 2137 N N . ALA B 1 74 ? 17.125 16.375 -4.422 1 94.25 74 ALA B N 1
ATOM 2138 C CA . ALA B 1 74 ? 15.844 16.297 -5.129 1 94.25 74 ALA B CA 1
ATOM 2139 C C . ALA B 1 74 ? 16.062 16.234 -6.641 1 94.25 74 ALA B C 1
ATOM 2141 O O . ALA B 1 74 ? 15.312 15.547 -7.352 1 94.25 74 ALA B O 1
ATOM 2142 N N . GLN B 1 75 ? 17.047 16.875 -7.168 1 94.19 75 GLN B N 1
ATOM 2143 C CA . GLN B 1 75 ? 17.297 16.984 -8.602 1 94.19 75 GLN B CA 1
ATOM 2144 C C . GLN B 1 75 ? 17.734 15.656 -9.188 1 94.19 75 GLN B C 1
ATOM 2146 O O . GLN B 1 75 ? 17.766 15.484 -10.406 1 94.19 75 GLN B O 1
ATOM 2151 N N . GLU B 1 76 ? 18.094 14.727 -8.328 1 93.69 76 GLU B N 1
ATOM 2152 C CA . GLU B 1 76 ? 18.594 13.43 -8.773 1 93.69 76 GLU B CA 1
ATOM 2153 C C . GLU B 1 76 ? 17.453 12.469 -9.07 1 93.69 76 GLU B C 1
ATOM 2155 O O . GLU B 1 76 ? 17.656 11.406 -9.664 1 93.69 76 GLU B O 1
ATOM 2160 N N . TYR B 1 77 ? 16.266 12.836 -8.664 1 93.69 77 TYR B N 1
ATOM 2161 C CA . TYR B 1 77 ? 15.117 11.992 -9.016 1 93.69 77 TYR B CA 1
ATOM 2162 C C . TYR B 1 77 ? 14.828 12.055 -10.508 1 93.69 77 TYR B C 1
ATOM 2164 O O . TYR B 1 77 ? 15.156 13.039 -11.172 1 93.69 77 TYR B O 1
ATOM 2172 N N . SER B 1 78 ? 14.211 11.07 -11.055 1 89.19 78 SER B N 1
ATOM 2173 C CA . SER B 1 78 ? 14.156 10.781 -12.484 1 89.19 78 SER B CA 1
ATOM 2174 C C . SER B 1 78 ? 13.203 11.727 -13.203 1 89.19 78 SER B C 1
ATOM 2176 O O . SER B 1 78 ? 13.352 11.977 -14.398 1 89.19 78 SER B O 1
ATOM 2178 N N . THR B 1 79 ? 12.133 12.172 -12.531 1 91.44 79 THR B N 1
ATOM 2179 C CA . THR B 1 79 ? 11.125 13 -13.195 1 91.44 79 THR B CA 1
ATOM 2180 C C . THR B 1 79 ? 10.906 14.305 -12.43 1 91.44 79 THR B C 1
ATOM 2182 O O . THR B 1 79 ? 11.164 14.375 -11.227 1 91.44 79 THR B O 1
ATOM 2185 N N . GLU B 1 80 ? 10.398 15.328 -13.094 1 93.81 80 GLU B N 1
ATOM 2186 C CA . GLU B 1 80 ? 10.086 16.609 -12.477 1 93.81 80 GLU B CA 1
ATOM 2187 C C . GLU B 1 80 ? 9.039 16.453 -11.375 1 93.81 80 GLU B C 1
ATOM 2189 O O . GLU B 1 80 ? 9.125 17.125 -10.344 1 93.81 80 GLU B O 1
ATOM 2194 N N . ALA B 1 81 ? 8.117 15.586 -11.594 1 93.38 81 ALA B N 1
ATOM 2195 C CA . ALA B 1 81 ? 7.047 15.383 -10.617 1 93.38 81 ALA B CA 1
ATOM 2196 C C . ALA B 1 81 ? 7.605 14.883 -9.289 1 93.38 81 ALA B C 1
ATOM 2198 O O . ALA B 1 81 ? 7.223 15.367 -8.227 1 93.38 81 ALA B O 1
ATOM 2199 N N . ILE B 1 82 ? 8.539 13.93 -9.336 1 95 82 ILE B N 1
ATOM 2200 C CA . ILE B 1 82 ? 9.117 13.375 -8.117 1 95 82 ILE B CA 1
ATOM 2201 C C . ILE B 1 82 ? 10.062 14.398 -7.484 1 95 82 ILE B C 1
ATOM 2203 O O . ILE B 1 82 ? 10.141 14.492 -6.258 1 95 82 ILE B O 1
ATOM 2207 N N . GLN B 1 83 ? 10.758 15.156 -8.352 1 96.25 83 GLN B N 1
ATOM 2208 C CA . GLN B 1 83 ? 11.602 16.234 -7.828 1 96.25 83 GLN B CA 1
ATOM 2209 C C . GLN B 1 83 ? 10.773 17.25 -7.059 1 96.25 83 GLN B C 1
ATOM 2211 O O . GLN B 1 83 ? 11.141 17.656 -5.953 1 96.25 83 GLN B O 1
ATOM 2216 N N . GLU B 1 84 ? 9.633 17.625 -7.609 1 96.81 84 GLU B N 1
ATOM 2217 C CA . GLU B 1 84 ? 8.742 18.562 -6.941 1 96.81 84 GLU B CA 1
ATOM 2218 C C . GLU B 1 84 ? 8.203 17.984 -5.637 1 96.81 84 GLU B C 1
ATOM 2220 O O . GLU B 1 84 ? 8.125 18.688 -4.625 1 96.81 84 GLU B O 1
ATOM 2225 N N . TRP B 1 85 ? 7.852 16.766 -5.672 1 97.44 85 TRP B N 1
ATOM 2226 C CA . TRP B 1 85 ? 7.379 16.062 -4.477 1 97.44 85 TRP B CA 1
ATOM 2227 C C . TRP B 1 85 ? 8.461 16.031 -3.404 1 97.44 85 TRP B C 1
ATOM 2229 O O . TRP B 1 85 ? 8.195 16.344 -2.24 1 97.44 85 TRP B O 1
ATOM 2239 N N . SER B 1 86 ? 9.648 15.664 -3.781 1 97.44 86 SER B N 1
ATOM 2240 C CA . SER B 1 86 ? 10.789 15.641 -2.875 1 97.44 86 SER B CA 1
ATOM 2241 C C . SER B 1 86 ? 11.008 17 -2.225 1 97.44 86 SER B C 1
ATOM 2243 O O . SER B 1 86 ? 11.148 17.094 -1.004 1 97.44 86 SER B O 1
ATOM 2245 N N . GLN B 1 87 ? 10.969 18.047 -3.023 1 98.06 87 GLN B N 1
ATOM 2246 C CA . GLN B 1 87 ? 11.172 19.391 -2.518 1 98.06 87 GLN B CA 1
ATOM 2247 C C . GLN B 1 87 ? 10.062 19.781 -1.548 1 98.06 87 GLN B C 1
ATOM 2249 O O . GLN B 1 87 ? 10.328 20.391 -0.501 1 98.06 87 GLN B O 1
ATOM 2254 N N . PHE B 1 88 ? 8.875 19.438 -1.935 1 98.31 88 PHE B N 1
ATOM 2255 C CA . PHE B 1 88 ? 7.73 19.766 -1.088 1 98.31 88 PHE B CA 1
ATOM 2256 C C . PHE B 1 88 ? 7.844 19.062 0.261 1 98.31 88 PHE B C 1
ATOM 2258 O O . PHE B 1 88 ? 7.762 19.703 1.309 1 98.31 88 PHE B O 1
ATOM 2265 N N . ILE B 1 89 ? 8.094 17.766 0.268 1 98.5 89 ILE B N 1
ATOM 2266 C CA . ILE B 1 89 ? 8.18 16.984 1.495 1 98.5 89 ILE B CA 1
ATOM 2267 C C . ILE B 1 89 ? 9.359 17.484 2.338 1 98.5 89 ILE B C 1
ATOM 2269 O O . ILE B 1 89 ? 9.234 17.625 3.559 1 98.5 89 ILE B O 1
ATOM 2273 N N . ALA B 1 90 ? 10.469 17.75 1.688 1 98.12 90 ALA B N 1
ATOM 2274 C CA . ALA B 1 90 ? 11.648 18.25 2.4 1 98.12 90 ALA B CA 1
ATOM 2275 C C . ALA B 1 90 ? 11.352 19.578 3.084 1 98.12 90 ALA B C 1
ATOM 2277 O O . ALA B 1 90 ? 11.898 19.875 4.148 1 98.12 90 ALA B O 1
ATOM 2278 N N . SER B 1 91 ? 10.484 20.359 2.496 1 97.94 91 SER B N 1
ATOM 2279 C CA . SER B 1 91 ? 10.188 21.688 3.016 1 97.94 91 SER B CA 1
ATOM 2280 C C . SER B 1 91 ? 9.266 21.625 4.23 1 97.94 91 SER B C 1
ATOM 2282 O O . SER B 1 91 ? 9.102 22.609 4.953 1 97.94 91 SER B O 1
ATOM 2284 N N . CYS B 1 92 ? 8.633 20.484 4.461 1 98.44 92 CYS B N 1
ATOM 2285 C CA . CYS B 1 92 ? 7.723 20.312 5.59 1 98.44 92 CYS B CA 1
ATOM 2286 C C . CYS B 1 92 ? 8.469 19.781 6.809 1 98.44 92 CYS B C 1
ATOM 2288 O O . CYS B 1 92 ? 9.375 18.953 6.676 1 98.44 92 CYS B O 1
ATOM 2290 N N . ALA B 1 93 ? 8.016 20.203 7.949 1 98.19 93 ALA B N 1
ATOM 2291 C CA . ALA B 1 93 ? 8.68 19.797 9.188 1 98.19 93 ALA B CA 1
ATOM 2292 C C . ALA B 1 93 ? 8.016 18.562 9.789 1 98.19 93 ALA B C 1
ATOM 2294 O O . ALA B 1 93 ? 8.617 17.875 10.625 1 98.19 93 ALA B O 1
ATOM 2295 N N . GLY B 1 94 ? 6.766 18.312 9.398 1 98.62 94 GLY B N 1
ATOM 2296 C CA . GLY B 1 94 ? 5.996 17.188 9.906 1 98.62 94 GLY B CA 1
ATOM 2297 C C . GLY B 1 94 ? 4.77 16.875 9.07 1 98.62 94 GLY B C 1
ATOM 2298 O O . GLY B 1 94 ? 4.473 17.594 8.109 1 98.62 94 GLY B O 1
ATOM 2299 N N . PHE B 1 95 ? 4.086 15.812 9.523 1 98.88 95 PHE B N 1
ATOM 2300 C CA . PHE B 1 95 ? 3.041 15.312 8.641 1 98.88 95 PHE B CA 1
ATOM 2301 C C . PHE B 1 95 ? 1.824 14.867 9.445 1 98.88 95 PHE B C 1
ATOM 2303 O O . PHE B 1 95 ? 1.957 14.391 10.57 1 98.88 95 PHE B O 1
ATOM 2310 N N . ILE B 1 96 ? 0.695 15.047 8.852 1 98.94 96 ILE B N 1
ATOM 2311 C CA . ILE B 1 96 ? -0.591 14.492 9.258 1 98.94 96 ILE B CA 1
ATOM 2312 C C . ILE B 1 96 ? -1.161 13.633 8.133 1 98.94 96 ILE B C 1
ATOM 2314 O O . ILE B 1 96 ? -1.345 14.109 7.012 1 98.94 96 ILE B O 1
ATOM 2318 N N . VAL B 1 97 ? -1.386 12.414 8.414 1 98.88 97 VAL B N 1
ATOM 2319 C CA . VAL B 1 97 ? -1.984 11.531 7.414 1 98.88 97 VAL B CA 1
ATOM 2320 C C . VAL B 1 97 ? -3.443 11.258 7.777 1 98.88 97 VAL B C 1
ATOM 2322 O O . VAL B 1 97 ? -3.744 10.852 8.906 1 98.88 97 VAL B O 1
ATOM 2325 N N . VAL B 1 98 ? -4.336 11.547 6.922 1 98.81 98 VAL B N 1
ATOM 2326 C CA . VAL B 1 98 ? -5.742 11.164 7.012 1 98.81 98 VAL B CA 1
ATOM 2327 C C . VAL B 1 98 ? -6.062 10.109 5.957 1 98.81 98 VAL B C 1
ATOM 2329 O O . VAL B 1 98 ? -6.031 10.391 4.758 1 98.81 98 VAL B O 1
ATOM 2332 N N . THR B 1 99 ? -6.387 8.922 6.457 1 98.69 99 THR B N 1
ATOM 2333 C CA . THR B 1 99 ? -6.418 7.852 5.469 1 98.69 99 THR B CA 1
ATOM 2334 C C . THR B 1 99 ? -7.512 6.84 5.805 1 98.69 99 THR B C 1
ATOM 2336 O O . THR B 1 99 ? -7.734 6.523 6.973 1 98.69 99 THR B O 1
ATOM 2339 N N . PRO B 1 100 ? -8.203 6.359 4.746 1 97.75 100 PRO B N 1
ATOM 2340 C CA . PRO B 1 100 ? -9.078 5.203 4.941 1 97.75 100 PRO B CA 1
ATOM 2341 C C . PRO B 1 100 ? -8.312 3.887 5.031 1 97.75 100 PRO B C 1
ATOM 2343 O O . PRO B 1 100 ? -7.156 3.812 4.613 1 97.75 100 PRO B O 1
ATOM 2346 N N . GLN B 1 101 ? -8.938 2.924 5.645 1 98 101 GLN B N 1
ATOM 2347 C CA . GLN B 1 101 ? -8.5 1.537 5.539 1 98 101 GLN B CA 1
ATOM 2348 C C . GLN B 1 101 ? -9.164 0.836 4.359 1 98 101 GLN B C 1
ATOM 2350 O O . GLN B 1 101 ? -10.398 0.758 4.293 1 98 101 GLN B O 1
ATOM 2355 N N . TYR B 1 102 ? -8.367 0.406 3.346 1 96.44 102 TYR B N 1
ATOM 2356 C CA . TYR B 1 102 ? -8.844 -0.437 2.256 1 96.44 102 TYR B CA 1
ATOM 2357 C C . TYR B 1 102 ? -8.445 -1.892 2.475 1 96.44 102 TYR B C 1
ATOM 2359 O O . TYR B 1 102 ? -7.266 -2.197 2.645 1 96.44 102 TYR B O 1
ATOM 2367 N N . ASN B 1 103 ? -9.453 -2.783 2.516 1 97.12 103 ASN B N 1
ATOM 2368 C CA . ASN B 1 103 ? -9.211 -4.219 2.602 1 97.12 103 ASN B CA 1
ATOM 2369 C C . ASN B 1 103 ? -8.148 -4.551 3.645 1 97.12 103 ASN B C 1
ATOM 2371 O O . ASN B 1 103 ? -7.195 -5.277 3.357 1 97.12 103 ASN B O 1
ATOM 2375 N N . GLY B 1 104 ? -8.227 -3.922 4.809 1 97.88 104 GLY B N 1
ATOM 2376 C CA . GLY B 1 104 ? -7.391 -4.297 5.938 1 97.88 104 GLY B CA 1
ATOM 2377 C C . GLY B 1 104 ? -6.012 -3.67 5.891 1 97.88 104 GLY B C 1
ATOM 2378 O O . GLY B 1 104 ? -5.121 -4.059 6.648 1 97.88 104 GLY B O 1
ATOM 2379 N N . GLY B 1 105 ? -5.816 -2.721 5.02 1 98.44 105 GLY B N 1
ATOM 2380 C CA . GLY B 1 105 ? -4.5 -2.113 4.91 1 98.44 105 GLY B CA 1
ATOM 2381 C C . GLY B 1 105 ? -4.539 -0.686 4.402 1 98.44 105 GLY B C 1
ATOM 2382 O O . GLY B 1 105 ? -5.617 -0.139 4.156 1 98.44 105 GLY B O 1
ATOM 2383 N N . TYR B 1 106 ? -3.322 -0.093 4.32 1 98.44 106 TYR B N 1
ATOM 2384 C CA . TYR B 1 106 ? -3.238 1.274 3.818 1 98.44 106 TYR B CA 1
ATOM 2385 C C . TYR B 1 106 ? -3.432 1.312 2.307 1 98.44 106 TYR B C 1
ATOM 2387 O O . TYR B 1 106 ? -3.111 0.348 1.608 1 98.44 106 TYR B O 1
ATOM 2395 N N . PRO B 1 107 ? -4.008 2.432 1.796 1 97.06 107 PRO B N 1
ATOM 2396 C CA . PRO B 1 107 ? -4.199 2.572 0.35 1 97.06 107 PRO B CA 1
ATOM 2397 C C . PRO B 1 107 ? -2.881 2.586 -0.422 1 97.06 107 PRO B C 1
ATOM 2399 O O . PRO B 1 107 ? -1.892 3.152 0.049 1 97.06 107 PRO B O 1
ATOM 2402 N N . GLY B 1 108 ? -2.92 1.979 -1.609 1 96 108 GLY B N 1
ATOM 2403 C CA . GLY B 1 108 ? -1.736 1.905 -2.449 1 96 108 GLY B CA 1
ATOM 2404 C C . GLY B 1 108 ? -1.213 3.268 -2.865 1 96 108 GLY B C 1
ATOM 2405 O O . GLY B 1 108 ? 0 3.48 -2.92 1 96 108 GLY B O 1
ATOM 2406 N N . GLU B 1 109 ? -2.094 4.195 -3.158 1 94 109 GLU B N 1
ATOM 2407 C CA . GLU B 1 109 ? -1.669 5.504 -3.641 1 94 109 GLU B CA 1
ATOM 2408 C C . GLU B 1 109 ? -0.908 6.27 -2.561 1 94 109 GLU B C 1
ATOM 2410 O O . GLU B 1 109 ? 0.028 7.012 -2.861 1 94 109 GLU B O 1
ATOM 2415 N N . LEU B 1 110 ? -1.338 6.098 -1.301 1 96.94 110 LEU B N 1
ATOM 2416 C CA . LEU B 1 110 ? -0.595 6.691 -0.195 1 96.94 110 LEU B CA 1
ATOM 2417 C C . LEU B 1 110 ? 0.804 6.09 -0.096 1 96.94 110 LEU B C 1
ATOM 2419 O O . LEU B 1 110 ? 1.788 6.82 0.05 1 96.94 110 LEU B O 1
ATOM 2423 N N . LYS B 1 111 ? 0.868 4.77 -0.184 1 97.19 111 LYS B N 1
ATOM 2424 C CA . LYS B 1 111 ? 2.152 4.082 -0.097 1 97.19 111 LYS B CA 1
ATOM 2425 C C . LYS B 1 111 ? 3.062 4.469 -1.26 1 97.19 111 LYS B C 1
ATOM 2427 O O . LYS B 1 111 ? 4.273 4.621 -1.082 1 97.19 111 LYS B O 1
ATOM 2432 N N . ASN B 1 112 ? 2.494 4.637 -2.459 1 95.25 112 ASN B N 1
ATOM 2433 C CA . ASN B 1 112 ? 3.283 5.102 -3.594 1 95.25 112 ASN B CA 1
ATOM 2434 C C . ASN B 1 112 ? 3.91 6.465 -3.32 1 95.25 112 ASN B C 1
ATOM 2436 O O . ASN B 1 112 ? 5.098 6.672 -3.578 1 95.25 112 ASN B O 1
ATOM 2440 N N . ALA B 1 113 ? 3.119 7.363 -2.785 1 96.06 113 ALA B N 1
ATOM 2441 C CA . ALA B 1 113 ? 3.625 8.695 -2.477 1 96.06 113 ALA B CA 1
ATOM 2442 C C . ALA B 1 113 ? 4.789 8.625 -1.491 1 96.06 113 ALA B C 1
ATOM 2444 O O . ALA B 1 113 ? 5.766 9.367 -1.62 1 96.06 113 ALA B O 1
ATOM 2445 N N . ILE B 1 114 ? 4.695 7.75 -0.492 1 97.88 114 ILE B N 1
ATOM 2446 C CA . ILE B 1 114 ? 5.734 7.566 0.516 1 97.88 114 ILE B CA 1
ATOM 2447 C C . ILE B 1 114 ? 6.965 6.926 -0.122 1 97.88 114 ILE B C 1
ATOM 2449 O O . ILE B 1 114 ? 8.094 7.359 0.116 1 97.88 114 ILE B O 1
ATOM 2453 N N . ASP B 1 115 ? 6.766 5.984 -1.039 1 96.62 115 ASP B N 1
ATOM 2454 C CA . ASP B 1 115 ? 7.824 5.117 -1.55 1 96.62 115 ASP B CA 1
ATOM 2455 C C . ASP B 1 115 ? 8.664 5.84 -2.604 1 96.62 115 ASP B C 1
ATOM 2457 O O . ASP B 1 115 ? 9.781 5.414 -2.914 1 96.62 115 ASP B O 1
ATOM 2461 N N . HIS B 1 116 ? 8.156 6.863 -3.199 1 96.12 116 HIS B N 1
ATOM 2462 C CA . HIS B 1 116 ? 8.938 7.602 -4.18 1 96.12 116 HIS B CA 1
ATOM 2463 C C . HIS B 1 116 ? 10.156 8.258 -3.529 1 96.12 116 HIS B C 1
ATOM 2465 O O . HIS B 1 116 ? 11.086 8.68 -4.219 1 96.12 116 HIS B O 1
ATOM 2471 N N . LEU B 1 117 ? 10.086 8.398 -2.197 1 97.12 117 LEU B N 1
ATOM 2472 C CA . LEU B 1 117 ? 11.141 9.078 -1.457 1 97.12 117 LEU B CA 1
ATOM 2473 C C . LEU B 1 117 ? 11.711 8.18 -0.364 1 97.12 117 LEU B C 1
ATOM 2475 O O . LEU B 1 117 ? 11.242 7.051 -0.179 1 97.12 117 LEU B O 1
ATOM 2479 N N . TYR B 1 118 ? 12.711 8.672 0.374 1 97.25 118 TYR B N 1
ATOM 2480 C CA . TYR B 1 118 ? 13.281 7.957 1.512 1 97.25 118 TYR B CA 1
ATOM 2481 C C . TYR B 1 118 ? 13.828 8.93 2.545 1 97.25 118 TYR B C 1
ATOM 2483 O O . TYR B 1 118 ? 13.227 9.133 3.602 1 97.25 118 TYR B O 1
ATOM 2491 N N . ARG B 1 119 ? 14.828 9.719 2.205 1 97.25 119 ARG B N 1
ATOM 2492 C CA . ARG B 1 119 ? 15.578 10.547 3.145 1 97.25 119 ARG B CA 1
ATOM 2493 C C . ARG B 1 119 ? 14.742 11.734 3.613 1 97.25 119 ARG B C 1
ATOM 2495 O O . ARG B 1 119 ? 14.906 12.211 4.738 1 97.25 119 ARG B O 1
ATOM 2502 N N . GLU B 1 120 ? 13.852 12.18 2.719 1 97.88 120 GLU B N 1
ATOM 2503 C CA . GLU B 1 120 ? 13.055 13.367 3.01 1 97.88 120 GLU B CA 1
ATOM 2504 C C . GLU B 1 120 ? 12.219 13.172 4.277 1 97.88 120 GLU B C 1
ATOM 2506 O O . GLU B 1 120 ? 11.883 14.148 4.957 1 97.88 120 GLU B O 1
ATOM 2511 N N . TRP B 1 121 ? 11.977 11.891 4.641 1 98.5 121 TRP B N 1
ATOM 2512 C CA . TRP B 1 121 ? 11.078 11.57 5.75 1 98.5 121 TRP B CA 1
ATOM 2513 C C . TRP B 1 121 ? 11.836 11.539 7.07 1 98.5 121 TRP B C 1
ATOM 2515 O O . TRP B 1 121 ? 11.242 11.719 8.141 1 98.5 121 TRP B O 1
ATOM 2525 N N . ARG B 1 122 ? 13.141 11.328 7.07 1 97.94 122 ARG B N 1
ATOM 2526 C CA . ARG B 1 122 ? 13.953 10.945 8.227 1 97.94 122 ARG B CA 1
ATOM 2527 C C . ARG B 1 122 ? 13.883 12.016 9.312 1 97.94 122 ARG B C 1
ATOM 2529 O O . ARG B 1 122 ? 14.086 13.195 9.047 1 97.94 122 ARG B O 1
ATOM 2536 N N . GLY B 1 123 ? 13.492 11.531 10.477 1 97.88 123 GLY B N 1
ATOM 2537 C CA . GLY B 1 123 ? 13.523 12.367 11.664 1 97.88 123 GLY B CA 1
ATOM 2538 C C . GLY B 1 123 ? 12.289 13.242 11.812 1 97.88 123 GLY B C 1
ATOM 2539 O O . GLY B 1 123 ? 12.148 13.961 12.805 1 97.88 123 GLY B O 1
ATOM 2540 N N . LYS B 1 124 ? 11.422 13.25 10.906 1 98.44 124 LYS B N 1
ATOM 2541 C CA . LYS B 1 124 ? 10.266 14.141 10.938 1 98.44 124 LYS B CA 1
ATOM 2542 C C . LYS B 1 124 ? 9.062 13.461 11.586 1 98.44 124 LYS B C 1
ATOM 2544 O O . LYS B 1 124 ? 8.82 12.273 11.359 1 98.44 124 LYS B O 1
ATOM 2549 N N . PRO B 1 125 ? 8.336 14.172 12.414 1 98.81 125 PRO B N 1
ATOM 2550 C CA . PRO B 1 125 ? 7.188 13.578 13.102 1 98.81 125 PRO B CA 1
ATOM 2551 C C . PRO B 1 125 ? 5.965 13.43 12.203 1 98.81 125 PRO B C 1
ATOM 2553 O O . PRO B 1 125 ? 5.773 14.234 11.281 1 98.81 125 PRO B O 1
ATOM 2556 N N . ILE B 1 126 ? 5.191 12.43 12.555 1 98.88 126 ILE B N 1
ATOM 2557 C CA . ILE B 1 126 ? 3.992 12.141 11.781 1 98.88 126 ILE B CA 1
ATOM 2558 C C . ILE B 1 126 ? 2.893 11.617 12.703 1 98.88 126 ILE B C 1
ATOM 2560 O O . ILE B 1 126 ? 3.156 10.828 13.609 1 98.88 126 ILE B O 1
ATOM 2564 N N . ILE B 1 127 ? 1.688 12.078 12.523 1 98.88 127 ILE B N 1
ATOM 2565 C CA . ILE B 1 127 ? 0.52 11.508 13.195 1 98.88 127 ILE B CA 1
ATOM 2566 C C . ILE B 1 127 ? -0.454 10.961 12.156 1 98.88 127 ILE B C 1
ATOM 2568 O O . ILE B 1 127 ? -0.5 11.445 11.023 1 98.88 127 ILE B O 1
ATOM 2572 N N . THR B 1 128 ? -1.187 9.977 12.562 1 98.94 128 THR B N 1
ATOM 2573 C CA . THR B 1 128 ? -2.088 9.289 11.648 1 98.94 128 THR B CA 1
ATOM 2574 C C . THR B 1 128 ? -3.52 9.312 12.172 1 98.94 128 THR B C 1
ATOM 2576 O O . THR B 1 128 ? -3.77 8.938 13.32 1 98.94 128 THR B O 1
ATOM 2579 N N . ILE B 1 129 ? -4.395 9.789 11.398 1 98.94 129 ILE B N 1
ATOM 2580 C CA . ILE B 1 129 ? -5.84 9.648 11.562 1 98.94 129 ILE B CA 1
ATOM 2581 C C . ILE B 1 129 ? -6.383 8.656 10.539 1 98.94 129 ILE B C 1
ATOM 2583 O O . ILE B 1 129 ? -6.496 8.984 9.352 1 98.94 129 ILE B O 1
ATOM 2587 N N . ALA B 1 130 ? -6.66 7.477 10.977 1 98.88 130 ALA B N 1
ATOM 2588 C CA . ALA B 1 130 ? -7.195 6.434 10.109 1 98.88 130 ALA B CA 1
ATOM 2589 C C . ALA B 1 130 ? -8.695 6.246 10.344 1 98.88 130 ALA B C 1
ATOM 2591 O O . ALA B 1 130 ? -9.211 6.59 11.406 1 98.88 130 ALA B O 1
ATOM 2592 N N . PHE B 1 131 ? -9.375 5.738 9.305 1 98.69 131 PHE B N 1
ATOM 2593 C CA . PHE B 1 131 ? -10.805 5.547 9.5 1 98.69 131 PHE B CA 1
ATOM 2594 C C . PHE B 1 131 ? -11.32 4.395 8.648 1 98.69 131 PHE B C 1
ATOM 2596 O O . PHE B 1 131 ? -10.695 4.031 7.648 1 98.69 131 PHE B O 1
ATOM 2603 N N . GLY B 1 132 ? -12.367 3.834 9.016 1 96.94 132 GLY B N 1
ATOM 2604 C CA . GLY B 1 132 ? -13.102 2.754 8.375 1 96.94 132 GLY B CA 1
ATOM 2605 C C . GLY B 1 132 ? -14.297 2.283 9.18 1 96.94 132 GLY B C 1
ATOM 2606 O O . GLY B 1 132 ? -14.641 2.883 10.203 1 96.94 132 GLY B O 1
ATOM 2607 N N . GLY B 1 133 ? -14.945 1.258 8.672 1 94.94 133 GLY B N 1
ATOM 2608 C CA . GLY B 1 133 ? -16.109 0.723 9.359 1 94.94 133 GLY B CA 1
ATOM 2609 C C . GLY B 1 133 ? -15.805 0.251 10.766 1 94.94 133 GLY B C 1
ATOM 2610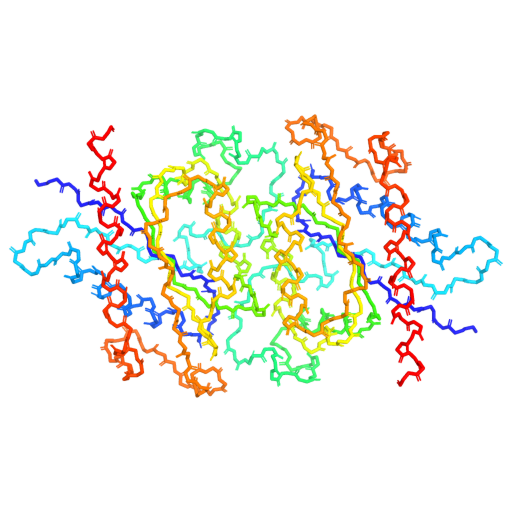 O O . GLY B 1 133 ? -16.672 0.308 11.648 1 94.94 133 GLY B O 1
ATOM 2611 N N . HIS B 1 134 ? -14.547 -0.165 11.016 1 94.5 134 HIS B N 1
ATOM 2612 C CA . HIS B 1 134 ? -14.125 -0.631 12.336 1 94.5 134 HIS B CA 1
ATOM 2613 C C . HIS B 1 134 ? -12.969 0.201 12.867 1 94.5 134 HIS B C 1
ATOM 2615 O O . HIS B 1 134 ? -12.156 -0.293 13.656 1 94.5 134 HIS B O 1
ATOM 2621 N N . GLY B 1 135 ? -12.766 1.444 12.344 1 95.81 135 GLY B N 1
ATOM 2622 C CA . GLY B 1 135 ? -11.812 2.377 12.93 1 95.81 135 GLY B CA 1
ATOM 2623 C C . GLY B 1 135 ? -10.578 2.58 12.078 1 95.81 135 GLY B C 1
ATOM 2624 O O . GLY B 1 135 ? -9.852 3.564 12.25 1 95.81 135 GLY B O 1
ATOM 2625 N N . GLY B 1 136 ? -10.164 1.562 11.297 1 97.5 136 GLY B N 1
ATOM 2626 C CA . GLY B 1 136 ? -8.984 1.688 10.461 1 97.5 136 GLY B CA 1
ATOM 2627 C C . GLY B 1 136 ? -7.707 1.264 11.164 1 97.5 136 GLY B C 1
ATOM 2628 O O . GLY B 1 136 ? -6.613 1.703 10.805 1 97.5 136 GLY B O 1
ATOM 2629 N N . GLY B 1 137 ? -7.785 0.544 12.227 1 98.25 137 GLY B N 1
ATOM 2630 C CA . GLY B 1 137 ? -6.66 0.187 13.078 1 98.25 137 GLY B CA 1
ATOM 2631 C C . GLY B 1 137 ? -5.605 -0.631 12.352 1 98.25 137 GLY B C 1
ATOM 2632 O O . GLY B 1 137 ? -4.406 -0.454 12.594 1 98.25 137 GLY B O 1
ATOM 2633 N N . LYS B 1 138 ? -5.984 -1.589 11.477 1 98.12 138 LYS B N 1
ATOM 2634 C CA . LYS B 1 138 ? -5.027 -2.41 10.742 1 98.12 138 LYS B CA 1
ATOM 2635 C C . LYS B 1 138 ? -4.168 -1.556 9.812 1 98.12 138 LYS B C 1
ATOM 2637 O O . LYS B 1 138 ? -2.947 -1.716 9.766 1 98.12 138 LYS B O 1
ATOM 2642 N N . CYS B 1 139 ? -4.875 -0.631 9.148 1 97.94 139 CYS B N 1
ATOM 2643 C CA . CYS B 1 139 ? -4.211 0.36 8.312 1 97.94 139 CYS B CA 1
ATOM 2644 C C . CYS B 1 139 ? -3.191 1.16 9.117 1 97.94 139 CYS B C 1
ATOM 2646 O O . CYS B 1 139 ? -2.039 1.301 8.703 1 97.94 139 CYS B O 1
ATOM 2648 N N . ALA B 1 140 ? -3.586 1.643 10.242 1 98.44 140 ALA B N 1
ATOM 2649 C CA . ALA B 1 140 ? -2.748 2.494 11.086 1 98.44 140 ALA B CA 1
ATOM 2650 C C . ALA B 1 140 ? -1.522 1.734 11.586 1 98.44 140 ALA B C 1
ATOM 2652 O O . ALA B 1 140 ? -0.405 2.256 11.547 1 98.44 140 ALA B O 1
ATOM 2653 N N . VAL B 1 141 ? -1.701 0.548 11.977 1 97.75 141 VAL B N 1
ATOM 2654 C CA . VAL B 1 141 ? -0.608 -0.261 12.508 1 97.75 141 VAL B CA 1
ATOM 2655 C C . VAL B 1 141 ? 0.409 -0.542 11.406 1 97.75 141 VAL B C 1
ATOM 2657 O O . VAL B 1 141 ? 1.617 -0.423 11.625 1 97.75 141 VAL B O 1
ATOM 2660 N N . GLN B 1 142 ? -0.047 -0.918 10.258 1 98.62 142 GLN B N 1
ATOM 2661 C CA . GLN B 1 142 ? 0.853 -1.166 9.141 1 98.62 142 GLN B CA 1
ATOM 2662 C C . GLN B 1 142 ? 1.672 0.078 8.805 1 98.62 142 GLN B C 1
ATOM 2664 O O . GLN B 1 142 ? 2.879 -0.012 8.578 1 98.62 142 GLN B O 1
ATOM 2669 N N . LEU B 1 143 ? 1.032 1.203 8.859 1 98.81 143 LEU B N 1
ATOM 2670 C CA . LEU B 1 143 ? 1.716 2.451 8.539 1 98.81 143 LEU B CA 1
ATOM 2671 C C . LEU B 1 143 ? 2.783 2.77 9.578 1 98.81 143 LEU B C 1
ATOM 2673 O O . LEU B 1 143 ? 3.834 3.322 9.25 1 98.81 143 LEU B O 1
ATOM 2677 N N . GLN B 1 144 ? 2.529 2.447 10.828 1 98.25 144 GLN B N 1
ATOM 2678 C CA . GLN B 1 144 ? 3.549 2.654 11.852 1 98.25 144 GLN B CA 1
ATOM 2679 C C . GLN B 1 144 ? 4.836 1.908 11.5 1 98.25 144 GLN B C 1
ATOM 2681 O O . GLN B 1 144 ? 5.934 2.42 11.727 1 98.25 144 GLN B O 1
ATOM 2686 N N . GLY B 1 145 ? 4.672 0.696 11 1 98.06 145 GLY B N 1
ATOM 2687 C CA . GLY B 1 145 ? 5.836 -0.05 10.555 1 98.06 145 GLY B CA 1
ATOM 2688 C C . GLY B 1 145 ? 6.598 0.639 9.438 1 98.06 145 GLY B C 1
ATOM 2689 O O . GLY B 1 145 ? 7.832 0.68 9.453 1 98.06 145 GLY B O 1
ATOM 2690 N N . VAL B 1 146 ? 5.883 1.185 8.469 1 98.75 146 VAL B N 1
ATOM 2691 C CA . VAL B 1 146 ? 6.477 1.904 7.348 1 98.75 146 VAL B CA 1
ATOM 2692 C C . VAL B 1 146 ? 7.23 3.129 7.863 1 98.75 146 VAL B C 1
ATOM 2694 O O . VAL B 1 146 ? 8.383 3.359 7.488 1 98.75 146 VAL B O 1
ATOM 2697 N N . TYR B 1 147 ? 6.57 3.887 8.82 1 98.81 147 TYR B N 1
ATOM 2698 C CA . TYR B 1 147 ? 7.188 5.082 9.383 1 98.81 147 TYR B CA 1
ATOM 2699 C C . TYR B 1 147 ? 8.469 4.734 10.125 1 98.81 147 TYR B C 1
ATOM 2701 O O . TYR B 1 147 ? 9.469 5.453 10.031 1 98.81 147 TYR B O 1
ATOM 2709 N N . ALA B 1 148 ? 8.406 3.674 10.867 1 98.31 148 ALA B N 1
ATOM 2710 C CA . ALA B 1 148 ? 9.578 3.234 11.625 1 98.31 148 ALA B CA 1
ATOM 2711 C C . ALA B 1 148 ? 10.742 2.902 10.688 1 98.31 148 ALA B C 1
ATOM 2713 O O . ALA B 1 148 ? 11.883 3.262 10.961 1 98.31 148 ALA B O 1
ATOM 2714 N N . GLN B 1 149 ? 10.445 2.217 9.625 1 97.81 149 GLN B N 1
ATOM 2715 C CA . GLN B 1 149 ? 11.461 1.882 8.641 1 97.81 149 GLN B CA 1
ATOM 2716 C C . GLN B 1 149 ? 12.109 3.141 8.062 1 97.81 149 GLN B C 1
ATOM 2718 O O . GLN B 1 149 ? 13.312 3.152 7.777 1 97.81 149 GLN B O 1
ATOM 2723 N N . LEU B 1 150 ? 11.344 4.188 7.91 1 98.38 150 LEU B N 1
ATOM 2724 C CA . LEU B 1 150 ? 11.789 5.445 7.324 1 98.38 150 LEU B CA 1
ATOM 2725 C C . LEU B 1 150 ? 12.438 6.336 8.383 1 98.38 150 LEU B C 1
ATOM 2727 O O . LEU B 1 150 ? 12.82 7.473 8.094 1 98.38 150 LEU B O 1
ATOM 2731 N N . LYS B 1 151 ? 12.453 5.844 9.664 1 98.19 151 LYS B N 1
ATOM 2732 C CA . LYS B 1 151 ? 13.055 6.527 10.797 1 98.19 151 LYS B CA 1
ATOM 2733 C C . LYS B 1 151 ? 12.336 7.84 11.102 1 98.19 151 LYS B C 1
ATOM 2735 O O . LYS B 1 151 ? 12.969 8.836 11.445 1 98.19 151 LYS B O 1
ATOM 2740 N N . MET B 1 152 ? 11.055 7.84 10.859 1 98.62 152 MET B N 1
ATOM 2741 C CA . MET B 1 152 ? 10.234 8.977 11.281 1 98.62 152 MET B CA 1
ATOM 2742 C C . MET B 1 152 ? 9.969 8.93 12.781 1 98.62 152 MET B C 1
ATOM 2744 O O . MET B 1 152 ? 10.219 7.918 13.43 1 98.62 152 MET B O 1
ATOM 2748 N N . ARG B 1 153 ? 9.531 10.031 13.328 1 98.25 153 ARG B N 1
ATOM 2749 C CA . ARG B 1 153 ? 9.102 10.086 14.727 1 98.25 153 ARG B CA 1
ATOM 2750 C C . ARG B 1 153 ? 7.594 9.922 14.836 1 98.25 153 ARG B C 1
ATOM 2752 O O . ARG B 1 153 ? 6.836 10.578 14.125 1 98.25 153 ARG B O 1
ATOM 2759 N N . ILE B 1 154 ? 7.23 9.008 15.672 1 98.19 154 ILE B N 1
ATOM 2760 C CA . ILE B 1 154 ? 5.816 8.742 15.914 1 98.19 154 ILE B CA 1
ATOM 2761 C C . ILE B 1 154 ? 5.445 9.148 17.344 1 98.1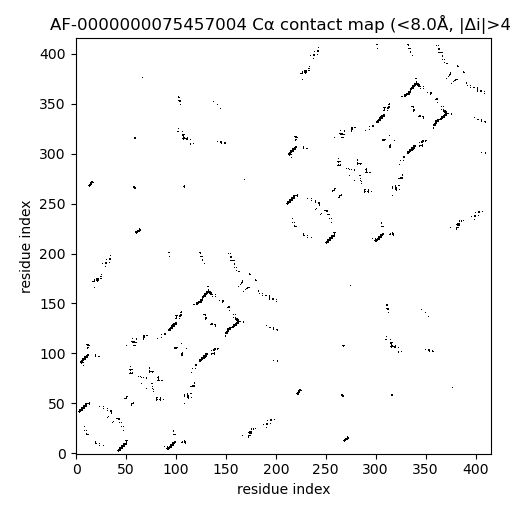9 154 ILE B C 1
ATOM 2763 O O . ILE B 1 154 ? 5.586 8.359 18.266 1 98.19 154 ILE B O 1
ATOM 2767 N N . PRO B 1 155 ? 4.895 10.297 17.453 1 97.62 155 PRO B N 1
ATOM 2768 C CA . PRO B 1 155 ? 4.785 10.875 18.797 1 97.62 155 PRO B CA 1
ATOM 2769 C C . PRO B 1 155 ? 3.611 10.297 19.594 1 97.62 155 PRO B C 1
ATOM 2771 O O . PRO B 1 155 ? 3.594 10.383 20.828 1 97.62 155 PRO B O 1
ATOM 2774 N N . VAL B 1 156 ? 2.609 9.82 18.906 1 97.81 156 VAL B N 1
ATOM 2775 C CA . VAL B 1 156 ? 1.419 9.32 19.578 1 97.81 156 VAL B CA 1
ATOM 2776 C C . VAL B 1 156 ? 0.811 8.172 18.781 1 97.81 156 VAL B C 1
ATOM 2778 O O . VAL B 1 156 ? 1.133 7.988 17.609 1 97.81 156 VAL B O 1
ATOM 2781 N N . GLU B 1 157 ? -0.031 7.406 19.469 1 97.69 157 GLU B N 1
ATOM 2782 C CA . GLU B 1 157 ? -0.787 6.367 18.781 1 97.69 157 GLU B CA 1
ATOM 2783 C C . GLU B 1 157 ? -1.758 6.973 17.766 1 97.69 157 GLU B C 1
ATOM 2785 O O . GLU B 1 157 ? -2.203 8.109 17.922 1 97.69 157 GLU B O 1
ATOM 2790 N N . PRO B 1 158 ? -2.072 6.234 16.75 1 98.62 158 PRO B N 1
ATOM 2791 C CA . PRO B 1 158 ? -3.006 6.746 15.742 1 98.62 158 PRO B CA 1
ATOM 2792 C C . PRO B 1 158 ? -4.414 6.949 16.297 1 98.62 158 PRO B C 1
ATOM 2794 O O . PRO B 1 158 ? -4.816 6.273 17.25 1 98.62 158 PRO B O 1
ATOM 2797 N N . VAL B 1 159 ? -5.062 7.934 15.766 1 98.81 159 VAL B N 1
ATOM 2798 C CA . VAL B 1 159 ? -6.492 8.102 16.016 1 98.81 159 VAL B CA 1
ATOM 2799 C C . VAL B 1 159 ? -7.289 7.281 15 1 98.81 159 VAL B C 1
ATOM 2801 O O . VAL B 1 159 ? -7.109 7.434 13.789 1 98.81 159 VAL B O 1
ATOM 2804 N N . CYS B 1 160 ? -8.125 6.398 15.461 1 98.81 160 CYS B N 1
ATOM 2805 C CA . CYS B 1 160 ? -8.891 5.508 14.602 1 98.81 160 CYS B CA 1
ATOM 2806 C C . CYS B 1 160 ? -10.375 5.824 14.672 1 98.81 160 CYS B C 1
ATOM 2808 O O . CYS B 1 160 ? -11.023 5.582 15.695 1 98.81 160 CYS B O 1
ATOM 2810 N N . LEU B 1 161 ? -10.922 6.34 13.562 1 98.75 161 LEU B N 1
ATOM 2811 C CA . LEU B 1 161 ? -12.305 6.789 13.5 1 98.75 161 LEU B CA 1
ATOM 2812 C C . LEU B 1 161 ? -13.203 5.699 12.922 1 98.75 161 LEU B C 1
ATOM 2814 O O . LEU B 1 161 ? -12.953 5.191 11.828 1 98.75 161 LEU B O 1
ATOM 2818 N N . THR B 1 162 ? -14.25 5.355 13.688 1 98.44 162 THR B N 1
ATOM 2819 C CA . THR B 1 162 ? -15.258 4.438 13.164 1 98.44 162 THR B CA 1
ATOM 2820 C C . THR B 1 162 ? -16.344 5.191 12.391 1 98.44 162 THR B C 1
ATOM 2822 O O . THR B 1 162 ? -17.016 6.051 12.953 1 98.44 162 THR B O 1
ATOM 2825 N N . LEU B 1 163 ? -16.469 4.848 11.109 1 97.25 163 LEU B N 1
ATOM 2826 C CA . LEU B 1 163 ? -17.516 5.461 10.281 1 97.25 163 LEU B CA 1
ATOM 2827 C C . LEU B 1 163 ? -18.828 4.699 10.406 1 97.25 163 LEU B C 1
ATOM 2829 O O . LEU B 1 163 ? -18.828 3.465 10.391 1 97.25 163 LEU B O 1
ATOM 2833 N N . PRO B 1 164 ? -19.891 5.434 10.586 1 96.38 164 PRO B N 1
ATOM 2834 C CA . PRO B 1 164 ? -21.188 4.766 10.453 1 96.38 164 PRO B CA 1
ATOM 2835 C C . PRO B 1 164 ? -21.375 4.117 9.086 1 96.38 164 PRO B C 1
ATOM 2837 O O . PRO B 1 164 ? -20.875 4.621 8.078 1 96.38 164 PRO B O 1
ATOM 2840 N N . ARG B 1 165 ? -22.172 3.1 9.047 1 93.06 165 ARG B N 1
ATOM 2841 C CA . ARG B 1 165 ? -22.406 2.324 7.836 1 93.06 165 ARG B CA 1
ATOM 2842 C C . ARG B 1 165 ? -22.953 3.207 6.719 1 93.06 165 ARG B C 1
ATOM 2844 O O . ARG B 1 165 ? -22.641 3 5.543 1 93.06 165 ARG B O 1
ATOM 2851 N N . THR B 1 166 ? -23.766 4.238 7.086 1 93.62 166 THR B N 1
ATOM 2852 C CA . THR B 1 166 ? -24.375 5.117 6.094 1 93.62 166 THR B CA 1
ATOM 2853 C C . THR B 1 166 ? -23.312 5.941 5.375 1 93.62 166 THR B C 1
ATOM 2855 O O . THR B 1 166 ? -23.5 6.324 4.215 1 93.62 166 THR B O 1
ATOM 2858 N N . TYR B 1 167 ? -22.141 6.148 6.023 1 94.25 167 TYR B N 1
ATOM 2859 C CA . TYR B 1 167 ? -21.047 6.906 5.422 1 94.25 167 TYR B CA 1
ATOM 2860 C C . TYR B 1 167 ? -20.156 6 4.582 1 94.25 167 TYR B C 1
ATOM 2862 O O . TYR B 1 167 ? -19.281 6.48 3.867 1 94.25 167 TYR B O 1
ATOM 2870 N N . ILE B 1 168 ? -20.375 4.707 4.668 1 90.19 168 ILE B N 1
ATOM 2871 C CA . ILE B 1 168 ? -19.562 3.744 3.932 1 90.19 168 ILE B CA 1
ATOM 2872 C C . ILE B 1 168 ? -20.344 3.209 2.736 1 90.19 168 ILE B C 1
ATOM 2874 O O . ILE B 1 168 ? -19.875 3.285 1.597 1 90.19 168 ILE B O 1
ATOM 2878 N N . GLU B 1 169 ? -21.531 2.775 2.963 1 87.31 169 GLU B N 1
ATOM 2879 C CA . GLU B 1 169 ? -22.328 2.07 1.963 1 87.31 169 GLU B CA 1
ATOM 2880 C C . GLU B 1 169 ? -23.391 2.982 1.362 1 87.31 169 GLU B C 1
ATOM 2882 O O . GLU B 1 169 ? -23.953 2.686 0.302 1 87.31 169 GLU B O 1
ATOM 2887 N N . GLY B 1 170 ? -23.656 4.062 2.121 1 86.06 170 GLY B N 1
ATOM 2888 C CA . GLY B 1 170 ? -24.703 4.957 1.672 1 86.06 170 GLY B CA 1
ATOM 2889 C C . GLY B 1 170 ? -24.188 6.145 0.884 1 86.06 170 GLY B C 1
ATOM 2890 O O . GLY B 1 170 ? -23.094 6.094 0.328 1 86.06 170 GLY B O 1
ATOM 2891 N N . GLU B 1 171 ? -24.969 7.184 0.816 1 87.88 171 GLU B N 1
ATOM 2892 C CA . GLU B 1 171 ? -24.641 8.367 0.021 1 87.88 171 GLU B CA 1
ATOM 2893 C C . GLU B 1 171 ? -24.078 9.477 0.892 1 87.88 171 GLU B C 1
ATOM 2895 O O . GLU B 1 171 ? -23.547 10.469 0.377 1 87.88 171 GLU B O 1
ATOM 2900 N N . GLU B 1 172 ? -24.094 9.273 2.113 1 91.56 172 GLU B N 1
ATOM 2901 C CA . GLU B 1 172 ? -23.594 10.312 3.012 1 91.56 172 GLU B CA 1
ATOM 2902 C C . GLU B 1 172 ? -22.078 10.391 2.977 1 91.56 172 GLU B C 1
ATOM 2904 O O . GLU B 1 172 ? -21.391 9.367 2.887 1 91.56 172 GLU B O 1
ATOM 2909 N N . ARG B 1 173 ? -21.609 11.594 3.033 1 94.56 173 ARG B N 1
ATOM 2910 C CA . ARG B 1 173 ? -20.172 11.867 3.152 1 94.56 173 ARG B CA 1
ATOM 2911 C C . ARG B 1 173 ? -19.922 13.039 4.102 1 94.56 173 ARG B C 1
ATOM 2913 O O . ARG B 1 173 ? -20.766 13.93 4.238 1 94.56 173 ARG B O 1
ATOM 2920 N N . VAL B 1 174 ? -18.812 12.953 4.77 1 96.25 174 VAL B N 1
ATOM 2921 C CA . VAL B 1 174 ? -18.406 14.094 5.582 1 96.25 174 VAL B CA 1
ATOM 2922 C C . VAL B 1 174 ? -18.156 15.305 4.684 1 96.25 174 VAL B C 1
ATOM 2924 O O . VAL B 1 174 ? -17.422 15.219 3.701 1 96.25 174 VAL B O 1
ATOM 2927 N N . SER B 1 175 ? -18.766 16.406 4.992 1 93.5 175 SER B N 1
ATOM 2928 C CA . SER B 1 175 ? -18.688 17.609 4.164 1 93.5 175 SER B CA 1
ATOM 2929 C C . SER B 1 175 ? -17.359 18.344 4.383 1 93.5 175 SER B C 1
ATOM 2931 O O . SER B 1 175 ? -16.75 18.234 5.449 1 93.5 175 SER B O 1
ATOM 2933 N N . THR B 1 176 ? -16.969 19.141 3.328 1 93.56 176 THR B N 1
ATOM 2934 C CA . THR B 1 176 ? -15.789 19.984 3.449 1 93.56 176 THR B CA 1
ATOM 2935 C C . THR B 1 176 ? -16.172 21.406 3.836 1 93.56 176 THR B C 1
ATOM 2937 O O . THR B 1 176 ? -15.305 22.25 4.051 1 93.56 176 THR B O 1
ATOM 2940 N N . ASP B 1 177 ? -17.453 21.688 4.102 1 90.19 177 ASP B N 1
ATOM 2941 C CA . ASP B 1 177 ? -17.953 23.062 4.25 1 90.19 177 ASP B CA 1
ATOM 2942 C C . ASP B 1 177 ? -18 23.469 5.719 1 90.19 177 ASP B C 1
ATOM 2944 O O . ASP B 1 177 ? -18.453 24.562 6.051 1 90.19 177 ASP B O 1
ATOM 2948 N N . GLY B 1 178 ? -17.594 22.625 6.602 1 89.06 178 GLY B N 1
ATOM 2949 C CA . GLY B 1 178 ? -17.516 22.984 8.008 1 89.06 178 GLY B CA 1
ATOM 2950 C C . GLY B 1 178 ? -18.672 22.469 8.836 1 89.06 178 GLY B C 1
ATOM 2951 O O . GLY B 1 178 ? -18.703 22.656 10.055 1 89.06 178 GLY B O 1
ATOM 2952 N N . LYS B 1 179 ? -19.703 21.891 8.32 1 92.06 179 LYS B N 1
ATOM 2953 C CA . LYS B 1 179 ? -20.75 21.203 9.055 1 92.06 179 LYS B CA 1
ATOM 2954 C C . LYS B 1 179 ? -20.453 19.719 9.203 1 92.06 179 LYS B C 1
ATOM 2956 O O . LYS B 1 179 ? -20.969 18.891 8.445 1 92.06 179 LYS B O 1
ATOM 2961 N N . TYR B 1 180 ? -19.703 19.453 10.281 1 95.81 180 TYR B N 1
ATOM 2962 C CA . TYR B 1 180 ? -19.234 18.078 10.461 1 95.81 180 TYR B CA 1
ATOM 2963 C C . TYR B 1 180 ? -20.25 17.266 11.25 1 95.81 180 TYR B C 1
ATOM 2965 O O . TYR B 1 180 ? -20.891 17.781 12.164 1 95.81 180 TYR B O 1
ATOM 2973 N N . PRO B 1 181 ? -20.422 16.031 10.883 1 96.62 181 PRO B N 1
ATOM 2974 C CA . PRO B 1 181 ? -21.422 15.18 11.523 1 96.62 181 PRO B CA 1
ATOM 2975 C C . PRO B 1 181 ? -21.109 14.914 13 1 96.62 181 PRO B C 1
ATOM 2977 O O . PRO B 1 181 ? -19.953 14.938 13.406 1 96.62 181 PRO B O 1
ATOM 2980 N N . ASP B 1 182 ? -22.062 14.523 13.781 1 96 182 ASP B N 1
ATOM 2981 C CA . ASP B 1 182 ? -22 14.383 15.234 1 96 182 ASP B CA 1
ATOM 2982 C C . ASP B 1 182 ? -21.078 13.234 15.633 1 96 182 ASP B C 1
ATOM 2984 O O . ASP B 1 182 ? -20.438 13.281 16.688 1 96 182 ASP B O 1
ATOM 2988 N N . PHE B 1 183 ? -21 12.188 14.789 1 96.5 183 PHE B N 1
ATOM 2989 C CA . PHE B 1 183 ? -20.219 11.023 15.203 1 96.5 183 PHE B CA 1
ATOM 2990 C C . PHE B 1 183 ? -18.75 11.367 15.336 1 96.5 183 PHE B C 1
ATOM 2992 O O . PHE B 1 183 ? -18 10.664 16.016 1 96.5 183 PHE B O 1
ATOM 2999 N N . LEU B 1 184 ? -18.297 12.5 14.781 1 98.25 184 LEU B N 1
ATOM 3000 C CA . LEU B 1 184 ? -16.906 12.906 14.852 1 98.25 184 LEU B CA 1
ATOM 3001 C C . LEU B 1 184 ? -16.594 13.555 16.188 1 98.25 184 LEU B C 1
ATOM 3003 O O . LEU B 1 184 ? -15.422 13.68 16.578 1 98.25 184 LEU B O 1
ATOM 3007 N N . ALA B 1 185 ? -17.562 14.039 16.938 1 97.88 185 ALA B N 1
ATOM 3008 C CA . ALA B 1 185 ? -17.391 14.789 18.172 1 97.88 185 ALA B CA 1
ATOM 3009 C C . ALA B 1 185 ? -16.578 14 19.203 1 97.88 185 ALA B C 1
ATOM 3011 O O . ALA B 1 185 ? -15.766 14.57 19.922 1 97.88 185 ALA B O 1
ATOM 3012 N N . GLN B 1 186 ? -16.766 12.711 19.203 1 98.06 186 GLN B N 1
ATOM 3013 C CA . GLN B 1 186 ? -16.141 11.867 20.203 1 98.06 186 GLN B CA 1
ATOM 3014 C C . GLN B 1 186 ? -14.633 11.766 19.969 1 98.06 186 GLN B C 1
ATOM 3016 O O . GLN B 1 186 ? -13.891 11.297 20.844 1 98.06 186 GLN B O 1
ATOM 3021 N N . TYR B 1 187 ? -14.195 12.203 18.797 1 98.56 187 TYR B N 1
ATOM 3022 C CA . TYR B 1 187 ? -12.789 12.047 18.453 1 98.56 187 TYR B CA 1
ATOM 3023 C C . TYR B 1 187 ? -12.039 13.367 18.578 1 98.56 187 TYR B C 1
ATOM 3025 O O . TYR B 1 187 ? -10.828 13.43 18.359 1 98.56 187 TYR B O 1
ATOM 3033 N N . VAL B 1 188 ? -12.688 14.469 18.969 1 98.56 188 VAL B N 1
ATOM 3034 C CA . VAL B 1 188 ? -12.102 15.805 19.016 1 98.56 188 VAL B CA 1
ATOM 3035 C C . VAL B 1 188 ? -10.898 15.805 19.969 1 98.56 188 VAL B C 1
ATOM 3037 O O . VAL B 1 188 ? -9.82 16.297 19.609 1 98.56 188 VAL B O 1
ATOM 3040 N N . ASP B 1 189 ? -11.039 15.219 21.094 1 98.5 189 ASP B N 1
ATOM 3041 C CA . ASP B 1 189 ? -9.961 15.219 22.078 1 98.5 189 ASP B CA 1
ATOM 3042 C C . ASP B 1 189 ? -8.766 14.406 21.578 1 98.5 189 ASP B C 1
ATOM 3044 O O . ASP B 1 189 ? -7.613 14.812 21.766 1 98.5 189 ASP B O 1
ATOM 3048 N N . ALA B 1 190 ? -9.055 13.289 20.984 1 98.69 190 ALA B N 1
ATOM 3049 C CA . ALA B 1 190 ? -7.984 12.43 20.484 1 98.69 190 ALA B CA 1
ATOM 3050 C C . ALA B 1 190 ? -7.18 13.125 19.391 1 98.69 190 ALA B C 1
ATOM 3052 O O . ALA B 1 190 ? -5.949 13.039 19.375 1 98.69 190 ALA B O 1
ATOM 3053 N N . VAL B 1 191 ? -7.883 13.805 18.469 1 98.81 191 VAL B N 1
ATOM 3054 C CA . VAL B 1 191 ? -7.199 14.547 17.406 1 98.81 191 VAL B CA 1
ATOM 3055 C C . VAL B 1 191 ? -6.387 15.688 18.031 1 98.81 191 VAL B C 1
ATOM 3057 O O . VAL B 1 191 ? -5.258 15.945 17.594 1 98.81 191 VAL B O 1
ATOM 3060 N N . GLY B 1 192 ? -6.957 16.359 19.016 1 98.5 192 GLY B N 1
ATOM 3061 C CA . GLY B 1 192 ? -6.227 17.406 19.719 1 98.5 192 GLY B CA 1
ATOM 3062 C C . GLY B 1 192 ? -4.957 16.891 20.375 1 98.5 192 GLY B C 1
ATOM 3063 O O . GLY B 1 192 ? -3.906 17.531 20.281 1 98.5 192 GLY B O 1
ATOM 3064 N N . GLU B 1 193 ? -5.055 15.789 21 1 98.56 193 GLU B N 1
ATOM 3065 C CA . GLU B 1 193 ? -3.893 15.172 21.641 1 98.56 193 GLU B CA 1
ATOM 3066 C C . GLU B 1 193 ? -2.826 14.812 20.609 1 98.56 193 GLU B C 1
ATOM 3068 O O . GLU B 1 193 ? -1.63 14.953 20.875 1 98.56 193 GLU B O 1
ATOM 3073 N N . ALA B 1 194 ? -3.303 14.312 19.531 1 98.75 194 ALA B N 1
ATOM 3074 C CA . ALA B 1 194 ? -2.365 14.008 18.453 1 98.75 194 ALA B CA 1
ATOM 3075 C C . ALA B 1 194 ? -1.635 15.266 17.984 1 98.75 194 ALA B C 1
ATOM 3077 O O . ALA B 1 194 ? -0.42 15.242 17.766 1 98.75 194 ALA B O 1
ATOM 3078 N N . ALA B 1 195 ? -2.375 16.312 17.859 1 98.62 195 ALA B N 1
ATOM 3079 C CA . ALA B 1 195 ? -1.781 17.594 17.469 1 98.62 195 ALA B CA 1
ATOM 3080 C C . ALA B 1 195 ? -0.743 18.047 18.484 1 98.62 195 ALA B C 1
ATOM 3082 O O . ALA B 1 195 ? 0.337 18.516 18.109 1 98.62 195 ALA B O 1
ATOM 3083 N N . ASP B 1 196 ? -1.073 17.906 19.75 1 98.31 196 ASP B N 1
ATOM 3084 C CA . ASP B 1 196 ? -0.143 18.281 20.812 1 98.31 196 ASP B CA 1
ATOM 3085 C C . ASP B 1 196 ? 1.136 17.438 20.734 1 98.31 196 ASP B C 1
ATOM 3087 O O . ASP B 1 196 ? 2.234 17.969 20.922 1 98.31 196 ASP B O 1
ATOM 3091 N N . GLY B 1 197 ? 0.928 16.172 20.516 1 98.31 197 GLY B N 1
ATOM 3092 C CA . GLY B 1 197 ? 2.082 15.297 20.359 1 98.31 197 GLY B CA 1
ATOM 3093 C C . GLY B 1 197 ? 2.971 15.695 19.203 1 98.31 197 GLY B C 1
ATOM 3094 O O . GLY B 1 197 ? 4.199 15.68 19.312 1 98.31 197 GLY B O 1
ATOM 3095 N N . LEU B 1 198 ? 2.328 16.016 18.047 1 98.31 198 LEU B N 1
ATOM 3096 C CA . LEU B 1 198 ? 3.061 16.469 16.875 1 98.31 198 LEU B CA 1
ATOM 3097 C C . LEU B 1 198 ? 3.867 17.734 17.203 1 98.31 198 LEU B C 1
ATOM 3099 O O . LEU B 1 198 ? 5.062 17.797 16.906 1 98.31 198 LEU B O 1
ATOM 3103 N N . LYS B 1 199 ? 3.275 18.641 17.859 1 97.31 199 LYS B N 1
ATOM 3104 C CA . LYS B 1 199 ? 3.928 19.891 18.234 1 97.31 199 LYS B CA 1
ATOM 3105 C C . LYS B 1 199 ? 5.109 19.625 19.172 1 97.31 199 LYS B C 1
ATOM 3107 O O . LYS B 1 199 ? 6.195 20.172 18.969 1 97.31 199 LYS B O 1
ATOM 3112 N N . ALA B 1 200 ? 4.887 18.844 20.156 1 97.38 200 ALA B N 1
ATOM 3113 C CA . ALA B 1 200 ? 5.941 18.547 21.125 1 97.38 200 ALA B CA 1
ATOM 3114 C C . ALA B 1 200 ? 7.156 17.922 20.438 1 97.38 200 ALA B C 1
ATOM 3116 O O . ALA B 1 200 ? 8.297 18.203 20.797 1 97.38 200 ALA B O 1
ATOM 3117 N N . SER B 1 201 ? 6.859 17.125 19.453 1 96.81 201 SER B N 1
ATOM 3118 C CA . SER B 1 201 ? 7.93 16.453 18.719 1 96.81 201 SER B CA 1
ATOM 3119 C C . SER B 1 201 ? 8.703 17.438 17.844 1 96.81 201 SER B C 1
ATOM 3121 O O . SER B 1 201 ? 9.867 17.219 17.547 1 96.81 201 SER B O 1
ATOM 3123 N N . LEU B 1 202 ? 8.078 18.469 17.391 1 95 202 LEU B N 1
ATOM 3124 C CA . LEU B 1 202 ? 8.695 19.469 16.531 1 95 202 LEU B CA 1
ATOM 3125 C C . LEU B 1 202 ? 9.539 20.438 17.359 1 95 202 LEU B C 1
ATOM 3127 O O . LEU B 1 202 ? 10.578 20.922 16.891 1 95 202 LEU B O 1
ATOM 3131 N N . VAL B 1 203 ? 9.148 20.766 18.547 1 84.88 203 VAL B N 1
ATOM 3132 C CA . VAL B 1 203 ? 9.844 21.734 19.406 1 84.88 203 VAL B CA 1
ATOM 3133 C C . VAL B 1 203 ? 11.023 21.047 20.094 1 84.88 203 VAL B C 1
ATOM 3135 O O . VAL B 1 203 ? 12.062 21.672 20.328 1 84.88 203 VAL B O 1
ATOM 3138 N N . SER B 1 204 ? 10.859 19.75 20.516 1 70.62 204 SER B N 1
ATOM 3139 C CA . SER B 1 204 ? 11.961 19.031 21.156 1 70.62 204 SER B CA 1
ATOM 3140 C C . SER B 1 204 ? 13.141 18.859 20.203 1 70.62 204 SER B C 1
ATOM 3142 O O . SER B 1 204 ? 14.289 18.781 20.625 1 70.62 204 SER B O 1
ATOM 3144 N N . ASN B 1 205 ? 12.977 18.656 18.922 1 61.88 205 ASN B N 1
ATOM 3145 C CA . ASN B 1 205 ? 14.055 18.453 17.953 1 61.88 205 ASN B CA 1
ATOM 3146 C C . ASN B 1 205 ? 14.844 19.734 17.719 1 61.88 205 ASN B C 1
ATOM 3148 O O . ASN B 1 205 ? 15.992 19.688 17.281 1 61.88 205 ASN B O 1
ATOM 3152 N N . GLU B 1 206 ? 14.266 20.938 17.781 1 49.78 206 GLU B N 1
ATOM 3153 C CA . GLU B 1 206 ? 15.031 22.172 17.703 1 49.78 206 GLU B CA 1
ATOM 3154 C C . GLU B 1 206 ? 16.016 22.297 18.875 1 49.78 206 GLU B C 1
ATOM 3156 O O . GLU B 1 206 ? 17.078 22.891 18.734 1 49.78 206 GLU B O 1
ATOM 3161 N N . SER B 1 207 ? 15.766 21.656 19.984 1 42.53 207 SER B N 1
ATOM 3162 C CA . SER B 1 207 ? 16.672 21.797 21.109 1 42.53 207 SER B CA 1
ATOM 3163 C C . SER B 1 207 ? 17.812 20.781 21.016 1 42.53 207 SER B C 1
ATOM 3165 O O . SER B 1 207 ? 18.766 20.844 21.797 1 42.53 207 SER B O 1
ATOM 3167 N N . ASN B 1 208 ? 17.703 19.641 20.25 1 37.06 208 ASN B N 1
ATOM 3168 C CA . ASN B 1 208 ? 18.875 18.766 20.219 1 37.06 208 ASN B CA 1
ATOM 3169 C C . ASN B 1 208 ? 19.75 19.078 19.016 1 37.06 208 ASN B C 1
ATOM 3171 O O . ASN B 1 208 ? 19.25 19.234 17.891 1 37.06 208 ASN B O 1
#

Radius of gyration: 22.18 Å; Cα contacts (8 Å, |Δi|>4): 864; chains: 2; bounding box: 50×74×43 Å

Secondary structure (DSSP, 8-state):
-PPPEEEEEEE----TT-SHHHHHHHHHHHHHHHHS-TTS---EEEEEE-TTSTTS--S-----SS-GGG--SGGGSSSHHHHHHHHHHHH-SEEEEEEEPBTTB--HHHHHHHHT-SGGGTT-BEEEEEEETT-SHHHHHHHHHHHHHTT-B--SPPEEEEPPHHHHTSS----SSS---GGGGGGHHHHHHHHHHHHHHHHHHH--/-PPPEEEEEEE----TT-SHHHHHHHHHHHHHHHHS-TTS---EEEEEE-TTSTTS--S-----SS-GGG--SGGGSSSHHHHHHHHHHHH-SEEEEEEEPBTTB--HHHHHHHHT-SGGGTT-BEEEEEEETT-SHHHHHHHHHHHHHTT-B--SPPEEEEPPHHHHTSS----SSS---GGGGGGHHHHHHHHHHHHHHHHHHH--

Foldseek 3Di:
DPPAAEEEEEQQDQDDLAQSLLVSLVLCVLLQCLQPPPPDPHRYDYHYDRCVDPLNDFDADDDDPDAQVPDDALVPQDDPSSSRLLVVLLSHQAYEYEFEADPLEGDPRNVRSVRSHAQSQAAGEYEYQYEDQVFRQSHQVVVVVVSVVSNYDYQDRHGGAHDDPCSVVNNDYNDSPPDGDPSCVVCSVVSSVSSVSNVVSSVVVVVD/DDPAAEEEEEQQDQDDLAQSLLVSLVLCVLLQCLQPPPPDPRRYDYHYDRCVDPLNDFDADDDPPDAQVPDDALVPQDDPSSSRLLVVLLSHQAYEYEFEADPLEGDPRNVRSVRSHAQSQAAGEYEYQYEDQVFRQSHQVVVVVVSVVSNYDYQDRHGGAHDDPCSVVNNDYNDSPPPGDPSCVVCSVVSSVSSVSNVVSSVVVVVD

pLDDT: mean 94.1, std 8.55, range [37.06, 98.94]